Protein AF-A0A966VD18-F1 (afdb_monomer_lite)

Sequence (506 aa):
TAGEEGSEGSSSGFVCPITFDATRDVMLLVTAGEPVLGGGLDANVVNDILDCPLNLLRYPVVVDALVARLDHPLSLAAWHAAKEAGKGVPMERSPMTRRELLAGGGGICIGNTEAHCRATAWTLAQLTTGGKLVGNADLWLGMLWLLIRREPRLAWLRDVEGFMETLTEHCRWRLQDHTTFIGLTGAPEFPTTRVPVGVAIWYVFASALFTGSDPKRELIRTHMAHLDELGELLRELTGFALPAGIAEHVLRVRVLLSMLSAVKRDRWRLPELLRGLVQASVAGPRPELVGTAVREREHLPVLIPLDGPPTAAGRAAVLAALPAFYAGLSDLELVALGALVGPDKAAGDIPLPVGWRPGAVVGGCAAVGWGYGLGPLPKKLVRICPATCRPYYTLEDGRIWSAAAESVYGIPTGAMMSLDKRFGDFVCRYGAYPTREELLVFIYNRYVLCGGRRTLPAALEQLVSEVMEEFVEIVQRIPAAEFVARFTESCPIERRRAMEAGPTVL

pLDDT: mean 90.82, std 11.77, range [28.06, 98.56]

Structure (mmCIF, N/CA/C/O backbone):
data_AF-A0A966VD18-F1
#
_entry.id   AF-A0A966VD18-F1
#
loop_
_atom_site.group_PDB
_atom_site.id
_atom_site.type_symbol
_atom_site.label_atom_id
_atom_site.label_alt_id
_atom_site.label_comp_id
_atom_site.label_asym_id
_atom_site.label_entity_id
_atom_site.label_seq_id
_atom_site.pdbx_PDB_ins_code
_atom_site.Cartn_x
_atom_site.Cartn_y
_atom_site.Cartn_z
_atom_site.occupancy
_atom_site.B_iso_or_equiv
_atom_site.auth_seq_id
_atom_site.auth_comp_id
_atom_site.auth_asym_id
_atom_site.auth_atom_id
_atom_site.pdbx_PDB_model_num
ATOM 1 N N . THR A 1 1 ? -42.964 38.646 44.787 1.00 32.31 1 THR A N 1
ATOM 2 C CA . THR A 1 1 ? -41.964 38.979 43.753 1.00 32.31 1 THR A CA 1
ATOM 3 C C . THR A 1 1 ? -40.874 37.932 43.803 1.00 32.31 1 THR A C 1
ATOM 5 O O . THR A 1 1 ? -40.234 37.851 44.838 1.00 32.31 1 THR A O 1
ATOM 8 N N . ALA A 1 2 ? -40.746 37.159 42.712 1.00 30.00 2 ALA A N 1
ATOM 9 C CA . ALA A 1 2 ? -39.756 36.105 42.411 1.00 30.00 2 ALA A CA 1
ATOM 10 C C . ALA A 1 2 ? -39.707 34.906 43.397 1.00 30.00 2 ALA A C 1
ATOM 12 O O . ALA A 1 2 ? -39.466 35.097 44.576 1.00 30.00 2 ALA A O 1
ATOM 13 N N . GLY A 1 3 ? -39.965 33.647 43.030 1.00 29.22 3 GLY A N 1
ATOM 14 C CA . GLY A 1 3 ? -39.982 33.027 41.704 1.00 29.22 3 GLY A CA 1
ATOM 15 C C . GLY A 1 3 ? -38.578 32.608 41.272 1.00 29.22 3 GLY A C 1
ATOM 16 O O . GLY A 1 3 ? -38.039 33.211 40.355 1.00 29.22 3 GLY A O 1
ATOM 17 N N . GLU A 1 4 ? -37.996 31.612 41.943 1.00 28.06 4 GLU A N 1
ATOM 18 C CA . GLU A 1 4 ? -36.840 30.855 41.449 1.00 28.06 4 GLU A CA 1
ATOM 19 C C . GLU A 1 4 ? -37.318 29.436 41.129 1.00 28.06 4 GLU A C 1
ATOM 21 O O . GLU A 1 4 ? -37.245 28.514 41.940 1.00 28.06 4 GLU A O 1
ATOM 26 N N . GLU A 1 5 ? -37.882 29.289 39.931 1.00 31.84 5 GLU A N 1
ATOM 27 C CA . GLU A 1 5 ? -37.910 28.010 39.233 1.00 31.84 5 GLU A CA 1
ATOM 28 C C . GLU A 1 5 ? -36.463 27.693 38.845 1.00 31.84 5 GLU A C 1
ATOM 30 O O . GLU A 1 5 ? -35.901 28.273 37.915 1.00 31.84 5 GLU A O 1
ATOM 35 N N . GLY A 1 6 ? -35.833 26.804 39.611 1.00 29.42 6 GLY A N 1
ATOM 36 C CA . GLY A 1 6 ? -34.606 26.150 39.189 1.00 29.42 6 GLY A CA 1
ATOM 37 C C . GLY A 1 6 ? -34.920 25.317 37.955 1.00 29.42 6 GLY A C 1
ATOM 38 O O . GLY A 1 6 ? -35.531 24.258 38.061 1.00 29.42 6 GLY A O 1
ATOM 39 N N . SER A 1 7 ? -34.526 25.810 36.783 1.00 31.67 7 SER A N 1
ATOM 40 C CA . SER A 1 7 ? -34.517 25.021 35.561 1.00 31.67 7 SER A CA 1
ATOM 41 C C . SER A 1 7 ? -33.511 23.881 35.736 1.00 31.67 7 SER A C 1
ATOM 43 O O . SER A 1 7 ? -32.308 24.062 35.530 1.00 31.67 7 SER A O 1
ATOM 45 N N . GLU A 1 8 ? -33.995 22.712 36.147 1.00 33.66 8 GLU A N 1
ATOM 46 C CA . GLU A 1 8 ? -33.292 21.451 35.942 1.00 33.66 8 GLU A CA 1
ATOM 47 C C . GLU A 1 8 ? -33.030 21.324 34.439 1.00 33.66 8 GLU A C 1
ATOM 49 O O . GLU A 1 8 ? -33.943 21.135 33.635 1.00 33.66 8 GLU A O 1
ATOM 54 N N . GLY A 1 9 ? -31.773 21.510 34.036 1.00 30.70 9 GLY A N 1
ATOM 55 C CA . GLY A 1 9 ? -31.356 21.235 32.670 1.00 30.70 9 GLY A CA 1
ATOM 56 C C . GLY A 1 9 ? -31.644 19.769 32.373 1.00 30.70 9 GLY A C 1
ATOM 57 O O . GLY A 1 9 ? -31.031 18.890 32.979 1.00 30.70 9 GLY A O 1
ATOM 58 N N . SER A 1 10 ? -32.589 19.503 31.470 1.00 37.38 10 SER A N 1
ATOM 59 C CA . SER A 1 10 ? -32.928 18.151 31.040 1.00 37.38 10 SER A CA 1
ATOM 60 C C . SER A 1 10 ? -31.701 17.505 30.391 1.00 37.38 10 SER A C 1
ATOM 62 O O . SER A 1 10 ? -31.412 17.730 29.214 1.00 37.38 10 SER A O 1
ATOM 64 N N . SER A 1 11 ? -30.943 16.709 31.146 1.00 46.28 11 SER A N 1
ATOM 65 C CA . SER A 1 11 ? -29.975 15.798 30.543 1.00 46.28 11 SER A CA 1
ATOM 66 C C . SER A 1 11 ? -30.779 14.676 29.890 1.00 46.28 11 SER A C 1
ATOM 68 O O . SER A 1 11 ? -31.412 13.898 30.606 1.00 46.28 11 SER A O 1
ATOM 70 N N . SER A 1 12 ? -30.800 14.623 28.562 1.00 56.84 12 SER A N 1
ATOM 71 C CA . SER A 1 12 ? -31.460 13.577 27.775 1.00 56.84 12 SER A CA 1
ATOM 72 C C . SER A 1 12 ? -30.921 12.196 28.173 1.00 56.84 12 SER A C 1
ATOM 74 O O . SER A 1 12 ? -29.801 11.839 27.812 1.00 56.84 12 SER A O 1
ATOM 76 N N . GLY A 1 13 ? -31.673 11.452 28.987 1.00 79.81 13 GLY A N 1
ATOM 77 C CA . GLY A 1 13 ? -31.361 10.063 29.332 1.00 79.81 13 GLY A CA 1
ATOM 78 C C . GLY A 1 13 ? -31.795 9.102 28.226 1.00 79.81 13 GLY A C 1
ATOM 79 O O . GLY A 1 13 ? -32.571 9.473 27.349 1.00 79.81 13 GLY A O 1
ATOM 80 N N . PHE A 1 14 ? -31.325 7.857 28.280 1.00 90.62 14 PHE A N 1
ATOM 81 C CA . PHE A 1 14 ? -31.846 6.793 27.426 1.00 90.62 14 PHE A CA 1
ATOM 82 C C . PHE A 1 14 ? -33.321 6.541 27.730 1.00 90.62 14 PHE A C 1
ATOM 84 O O . PHE A 1 14 ? -33.680 6.333 28.890 1.00 90.62 14 PHE A O 1
ATOM 91 N N . VAL A 1 15 ? -34.164 6.502 26.699 1.00 90.69 15 VAL A N 1
ATOM 92 C CA . VAL A 1 15 ? -35.587 6.175 26.845 1.00 90.69 15 VAL A CA 1
ATOM 93 C C . VAL A 1 15 ? -35.794 4.700 26.528 1.00 90.69 15 VAL A C 1
ATOM 95 O O . VAL A 1 15 ? -35.570 4.245 25.407 1.00 90.69 15 VAL A O 1
ATOM 98 N N . CYS A 1 16 ? -36.232 3.928 27.525 1.00 89.44 16 CYS A N 1
ATOM 99 C CA . CYS A 1 16 ? -36.464 2.498 27.351 1.00 89.44 16 CYS A CA 1
ATOM 100 C C . CYS A 1 16 ? -37.580 2.241 26.321 1.00 89.44 16 CYS A C 1
ATOM 102 O O . CYS A 1 16 ? -38.709 2.663 26.566 1.00 89.44 16 CYS A O 1
ATOM 104 N N . PRO A 1 17 ? -37.352 1.462 25.244 1.00 86.81 17 PRO A N 1
ATOM 105 C CA . PRO A 1 17 ? -38.378 1.201 24.226 1.00 86.81 17 PRO A CA 1
ATOM 106 C C . PRO A 1 17 ? -39.628 0.467 24.733 1.00 86.81 17 PRO A C 1
ATOM 108 O O . PRO A 1 17 ? -40.626 0.390 24.023 1.00 86.81 17 PRO A O 1
ATOM 111 N N . ILE A 1 18 ? -39.559 -0.130 25.928 1.00 86.81 18 ILE A N 1
ATOM 112 C CA . ILE A 1 18 ? -40.643 -0.937 26.503 1.00 86.81 18 ILE A CA 1
ATOM 113 C C . ILE A 1 18 ? -41.375 -0.191 27.607 1.00 86.81 18 ILE A C 1
ATOM 115 O O . ILE A 1 18 ? -42.603 -0.202 27.636 1.00 86.81 18 ILE A O 1
ATOM 119 N N . THR A 1 19 ? -40.634 0.416 28.536 1.00 87.69 19 THR A N 1
ATOM 120 C CA . THR A 1 19 ? -41.249 1.114 29.672 1.00 87.69 19 THR A CA 1
ATOM 121 C C . THR A 1 19 ? -41.483 2.593 29.393 1.00 87.69 19 THR A C 1
ATOM 123 O O . THR A 1 19 ? -42.268 3.207 30.099 1.00 87.69 19 THR A O 1
ATOM 126 N N . PHE A 1 20 ? -40.849 3.150 28.352 1.00 86.06 20 PHE A N 1
ATOM 127 C CA . PHE A 1 20 ? -40.845 4.577 28.003 1.00 86.06 20 PHE A CA 1
ATOM 128 C C . PHE A 1 20 ? -40.294 5.496 29.103 1.00 86.06 20 PHE A C 1
ATOM 130 O O . PHE A 1 20 ? -40.401 6.716 29.007 1.00 86.06 20 PHE A O 1
ATOM 137 N N . ASP A 1 21 ? -39.647 4.918 30.117 1.00 87.44 21 ASP A N 1
ATOM 138 C CA . ASP A 1 21 ? -38.982 5.669 31.172 1.00 87.44 21 ASP A CA 1
ATOM 139 C C . ASP A 1 21 ? -37.580 6.083 30.729 1.00 87.44 21 ASP A C 1
ATOM 141 O O . ASP A 1 21 ? -36.824 5.281 30.161 1.00 87.44 21 ASP A O 1
ATOM 145 N N . ALA A 1 22 ? -37.215 7.319 31.061 1.00 86.69 22 ALA A N 1
ATOM 146 C CA . ALA A 1 22 ? -35.848 7.795 30.940 1.00 86.69 22 ALA A CA 1
ATOM 147 C C . ALA A 1 22 ? -34.973 7.184 32.049 1.00 86.69 22 ALA A C 1
ATOM 149 O O . ALA A 1 22 ? -35.300 7.251 33.234 1.00 86.69 22 ALA A O 1
ATOM 150 N N . THR A 1 23 ? -33.837 6.602 31.677 1.00 86.62 23 THR A N 1
ATOM 151 C CA . THR A 1 23 ? -32.841 6.050 32.602 1.00 86.62 23 THR A CA 1
ATOM 152 C C . THR A 1 23 ? -31.426 6.206 32.043 1.00 86.62 23 THR A C 1
ATOM 154 O O . THR A 1 23 ? -31.227 6.584 30.891 1.00 86.62 23 THR A O 1
ATOM 157 N N . ARG A 1 24 ? -30.420 5.921 32.870 1.00 83.62 24 ARG A N 1
ATOM 158 C CA . ARG A 1 24 ? -29.007 5.843 32.468 1.00 83.62 24 ARG A CA 1
ATOM 159 C C . ARG A 1 24 ? -28.444 4.423 32.520 1.00 83.62 24 ARG A C 1
ATOM 161 O O . ARG A 1 24 ? -27.374 4.182 31.973 1.00 83.62 24 ARG A O 1
ATOM 168 N N . ASP A 1 25 ? -29.164 3.486 33.138 1.00 88.50 25 ASP A N 1
ATOM 169 C CA . ASP A 1 25 ? -28.741 2.091 33.240 1.00 88.50 25 ASP A CA 1
ATOM 170 C C . ASP A 1 25 ? -29.339 1.290 32.087 1.00 88.50 25 ASP A C 1
ATOM 172 O O . ASP A 1 25 ? -30.513 0.896 32.106 1.00 88.50 25 ASP A O 1
ATOM 176 N N . VAL A 1 26 ? -28.517 1.068 31.066 1.00 93.25 26 VAL A N 1
ATOM 177 C CA . VAL A 1 26 ? -28.932 0.451 29.805 1.00 93.25 26 VAL A CA 1
ATOM 178 C C . VAL A 1 26 ? -28.294 -0.918 29.668 1.00 93.25 26 VAL A C 1
ATOM 180 O O . VAL A 1 26 ? -27.144 -1.136 30.037 1.00 93.25 26 VAL A O 1
ATOM 183 N N . MET A 1 27 ? -29.032 -1.857 29.097 1.00 93.50 27 MET A N 1
ATOM 184 C CA . MET A 1 27 ? -28.536 -3.176 28.764 1.00 93.50 27 MET A CA 1
ATOM 185 C C . MET A 1 27 ? -28.824 -3.469 27.295 1.00 93.50 27 MET A C 1
ATOM 187 O O . MET A 1 27 ? -29.980 -3.593 26.896 1.00 93.50 27 MET A O 1
ATOM 191 N N . LEU A 1 28 ? -27.774 -3.587 26.484 1.00 96.25 28 LEU A N 1
ATOM 192 C CA . LEU A 1 28 ? -27.891 -4.018 25.092 1.00 96.25 28 LEU A CA 1
ATOM 193 C C . LEU A 1 28 ? -28.041 -5.540 25.053 1.00 96.25 28 LEU A C 1
ATOM 195 O O . LEU A 1 28 ? -27.119 -6.257 25.447 1.00 96.25 28 LEU A O 1
ATOM 199 N N . LEU A 1 29 ? -29.194 -6.033 24.604 1.00 95.94 29 LEU A N 1
ATOM 200 C CA . LEU A 1 29 ? -29.469 -7.467 24.560 1.00 95.94 29 LEU A CA 1
ATOM 201 C C . LEU A 1 29 ? -28.615 -8.174 23.503 1.00 95.94 29 LEU A C 1
ATOM 203 O O . LEU A 1 29 ? -28.326 -7.631 22.435 1.00 95.94 29 LEU A O 1
ATOM 207 N N . VAL A 1 30 ? -28.235 -9.417 23.805 1.00 96.50 30 VAL A N 1
ATOM 208 C CA . VAL A 1 30 ? -27.439 -10.268 22.911 1.00 96.50 30 VAL A CA 1
ATOM 209 C C . VAL A 1 30 ? -28.108 -11.630 22.765 1.00 96.50 30 VAL A C 1
ATOM 211 O O . VAL A 1 30 ? -28.433 -12.290 23.756 1.00 96.50 30 VAL A O 1
ATOM 214 N N . THR A 1 31 ? -28.302 -12.079 21.526 1.00 95.44 31 THR A N 1
ATOM 215 C CA . THR A 1 31 ? -28.996 -13.343 21.243 1.00 95.44 31 THR A CA 1
ATOM 216 C C . THR A 1 31 ? -28.098 -14.564 21.465 1.00 95.44 31 THR A C 1
ATOM 218 O O . THR A 1 31 ? -26.871 -14.452 21.485 1.00 95.44 31 THR A O 1
ATOM 221 N N . ALA A 1 32 ? -28.691 -15.751 21.592 1.00 93.88 32 ALA A N 1
ATOM 222 C CA . ALA A 1 32 ? -28.014 -17.045 21.680 1.00 93.88 32 ALA A CA 1
ATOM 223 C C . ALA A 1 32 ? -27.420 -17.511 20.336 1.00 93.88 32 ALA A C 1
ATOM 225 O O . ALA A 1 32 ? -27.744 -16.969 19.275 1.00 93.88 32 ALA A O 1
ATOM 226 N N . GLY A 1 33 ? -26.539 -18.515 20.409 1.00 91.75 33 GLY A N 1
ATOM 227 C CA . GLY A 1 33 ? -25.837 -19.141 19.283 1.00 91.75 33 GLY A CA 1
ATOM 228 C C . GLY A 1 33 ? -24.337 -19.328 19.544 1.00 91.75 33 GLY A C 1
ATOM 229 O O . GLY A 1 33 ? -23.822 -18.866 20.567 1.00 91.75 33 GLY A O 1
ATOM 230 N N . GLU A 1 34 ? -23.639 -19.928 18.578 1.00 92.62 34 GLU A N 1
ATOM 231 C CA . GLU A 1 34 ? -22.192 -20.192 18.632 1.00 92.62 34 GLU A CA 1
ATOM 232 C C . GLU A 1 34 ? -21.351 -18.920 18.856 1.00 92.62 34 GLU A C 1
ATOM 234 O O . GLU A 1 34 ? -21.761 -17.838 18.418 1.00 92.62 34 GLU A O 1
ATOM 239 N N . PRO A 1 35 ? -20.182 -19.013 19.518 1.00 93.56 35 PRO A N 1
ATOM 240 C CA . PRO A 1 35 ? -19.273 -17.881 19.663 1.00 93.56 35 PRO A CA 1
ATOM 241 C C . PRO A 1 35 ? -18.876 -17.283 18.308 1.00 93.56 35 PRO A C 1
ATOM 243 O O . PRO A 1 35 ? -18.621 -18.013 17.352 1.00 93.56 35 PRO A O 1
ATOM 246 N N . VAL A 1 36 ? -18.767 -15.954 18.236 1.00 94.31 36 VAL A N 1
ATOM 247 C CA . VAL A 1 36 ? -18.410 -15.225 17.002 1.00 94.31 36 VAL A CA 1
ATOM 248 C C . VAL A 1 36 ? -17.037 -15.644 16.461 1.00 94.31 36 VAL A C 1
ATOM 250 O O . VAL A 1 36 ? -16.842 -15.682 15.250 1.00 94.31 36 VAL A O 1
ATOM 253 N N . LEU A 1 37 ? -16.101 -16.006 17.344 1.00 93.81 37 LEU A N 1
ATOM 254 C CA . LEU A 1 37 ? -14.784 -16.550 16.991 1.00 93.81 37 LEU A CA 1
ATOM 255 C C . LEU A 1 37 ? -14.737 -18.091 17.070 1.00 93.81 37 LEU A C 1
ATOM 257 O O . LEU A 1 37 ? -13.673 -18.674 17.277 1.00 93.81 37 LEU A O 1
ATOM 261 N N . GLY A 1 38 ? -15.897 -18.749 16.968 1.00 84.38 38 GLY A N 1
ATOM 262 C CA . GLY A 1 38 ? -16.070 -20.200 17.041 1.00 84.38 38 GLY A CA 1
ATOM 263 C C . GLY A 1 38 ? -15.630 -20.966 15.784 1.00 84.38 38 GLY A C 1
ATOM 264 O O . GLY A 1 38 ? -15.095 -20.405 14.828 1.00 84.38 38 GLY A O 1
ATOM 265 N N . GLY A 1 39 ? -15.825 -22.291 15.806 1.00 68.94 39 GLY A N 1
ATOM 266 C CA . GLY A 1 39 ? -15.246 -23.237 14.844 1.00 68.94 39 GLY A CA 1
ATOM 267 C C . GLY A 1 39 ? -15.596 -22.943 13.381 1.00 68.94 39 GLY A C 1
ATOM 268 O O . GLY A 1 39 ? -16.761 -22.978 12.999 1.00 68.94 39 GLY A O 1
ATOM 269 N N . GLY A 1 40 ? -14.572 -22.690 12.559 1.00 83.19 40 GLY A N 1
ATOM 270 C CA . GLY A 1 40 ? -14.701 -22.442 11.115 1.00 83.19 40 GLY A CA 1
ATOM 271 C C . GLY A 1 40 ? -13.835 -21.291 10.594 1.00 83.19 40 GLY A C 1
ATOM 272 O O . GLY A 1 40 ? -13.590 -21.215 9.392 1.00 83.19 40 GLY A O 1
ATOM 273 N N . LEU A 1 41 ? -13.341 -20.421 11.481 1.00 92.50 41 LEU A N 1
ATOM 274 C CA . LEU A 1 41 ? -12.408 -19.350 11.124 1.00 92.50 41 LEU A CA 1
ATOM 275 C C . LEU A 1 41 ? -10.958 -19.846 11.055 1.00 92.50 41 LEU A C 1
ATOM 277 O O . LEU A 1 41 ? -10.552 -20.741 11.799 1.00 92.50 41 LEU A O 1
ATOM 281 N N . ASP A 1 42 ? -10.169 -19.224 10.178 1.00 93.75 42 ASP A N 1
ATOM 282 C CA . ASP A 1 42 ? -8.725 -19.448 10.105 1.00 93.75 42 ASP A CA 1
ATOM 283 C C . ASP A 1 42 ? -8.045 -19.043 11.423 1.00 93.75 42 ASP A C 1
ATOM 285 O O . ASP A 1 42 ? -8.348 -17.997 12.003 1.00 93.75 42 ASP A O 1
ATOM 289 N N . ALA A 1 43 ? -7.099 -19.861 11.890 1.00 93.62 43 ALA A N 1
ATOM 290 C CA . ALA A 1 43 ? -6.431 -19.641 13.170 1.00 93.62 43 ALA A CA 1
ATOM 291 C C . ALA A 1 43 ? -5.677 -18.302 13.230 1.00 93.62 43 ALA A C 1
ATOM 293 O O . ALA A 1 43 ? -5.608 -17.691 14.295 1.00 93.62 43 ALA A O 1
ATOM 294 N N . ASN A 1 44 ? -5.147 -17.811 12.103 1.00 94.25 44 ASN A N 1
ATOM 295 C CA . ASN A 1 44 ? -4.460 -16.522 12.064 1.00 94.25 44 ASN A CA 1
ATOM 296 C C . ASN A 1 44 ? -5.442 -15.360 12.210 1.00 94.25 44 ASN A C 1
ATOM 298 O O . ASN A 1 44 ? -5.106 -14.375 12.857 1.00 94.25 44 ASN A O 1
ATOM 302 N N . VAL A 1 45 ? -6.657 -15.483 11.664 1.00 95.00 45 VAL A N 1
ATOM 303 C CA . VAL A 1 45 ? -7.722 -14.482 11.850 1.00 95.00 45 VAL A CA 1
ATOM 304 C C . VAL A 1 45 ? -8.128 -14.415 13.316 1.00 95.00 45 VAL A C 1
ATOM 306 O O . VAL A 1 45 ? -8.225 -13.327 13.877 1.00 95.00 45 VAL A O 1
ATOM 309 N N . VAL A 1 46 ? -8.325 -15.573 13.956 1.00 94.56 46 VAL A N 1
ATOM 310 C CA . VAL A 1 46 ? -8.654 -15.626 15.386 1.00 94.56 46 VAL A CA 1
ATOM 311 C C . VAL A 1 46 ? -7.539 -14.977 16.205 1.00 94.56 46 VAL A C 1
ATOM 313 O O . VAL A 1 46 ? -7.823 -14.069 16.979 1.00 94.56 46 VAL A O 1
ATOM 316 N N . ASN A 1 47 ? -6.279 -15.374 16.002 1.00 92.94 47 ASN A N 1
ATOM 317 C CA . ASN A 1 47 ? -5.147 -14.813 16.743 1.00 92.94 47 ASN A CA 1
ATOM 318 C C . ASN A 1 47 ? -4.993 -13.296 16.529 1.00 92.94 47 ASN A C 1
ATOM 320 O O . ASN A 1 47 ? -4.848 -12.577 17.509 1.00 92.94 47 ASN A O 1
ATOM 324 N N . ASP A 1 48 ? -5.132 -12.794 15.296 1.00 93.69 48 ASP A N 1
ATOM 325 C CA . ASP A 1 48 ? -5.072 -11.352 14.991 1.00 93.69 48 ASP A CA 1
ATOM 326 C C . ASP A 1 48 ? -6.132 -10.545 15.768 1.00 93.69 48 ASP A C 1
ATOM 328 O O . ASP A 1 48 ? -5.862 -9.443 16.249 1.00 93.69 48 ASP A O 1
ATOM 332 N N . ILE A 1 49 ? -7.337 -11.102 15.938 1.00 95.44 49 ILE A N 1
ATOM 333 C CA . ILE A 1 49 ? -8.417 -10.484 16.724 1.00 95.44 49 ILE A CA 1
ATOM 334 C C . ILE A 1 49 ? -8.153 -10.592 18.231 1.00 95.44 49 ILE A C 1
ATOM 336 O O . ILE A 1 49 ? -8.458 -9.662 18.979 1.00 95.44 49 ILE A O 1
ATOM 340 N N . LEU A 1 50 ? -7.604 -11.714 18.703 1.00 92.31 50 LEU A N 1
ATOM 341 C CA . LEU A 1 50 ? -7.286 -11.888 20.122 1.00 92.31 50 LEU A CA 1
ATOM 342 C C . LEU A 1 50 ? -6.134 -10.983 20.573 1.00 92.31 50 LEU A C 1
ATOM 344 O O . LEU A 1 50 ? -6.177 -10.468 21.693 1.00 92.31 50 LEU A O 1
ATOM 348 N N . ASP A 1 51 ? -5.156 -10.750 19.695 1.00 90.19 51 ASP A N 1
ATOM 349 C CA . ASP A 1 51 ? -4.043 -9.829 19.925 1.00 90.19 51 ASP A CA 1
ATOM 350 C C . ASP A 1 51 ? -4.536 -8.379 20.040 1.00 90.19 51 ASP A C 1
ATOM 352 O O . ASP A 1 51 ? -4.092 -7.630 20.916 1.00 90.19 51 ASP A O 1
ATOM 356 N N . CYS A 1 52 ? -5.504 -7.975 19.20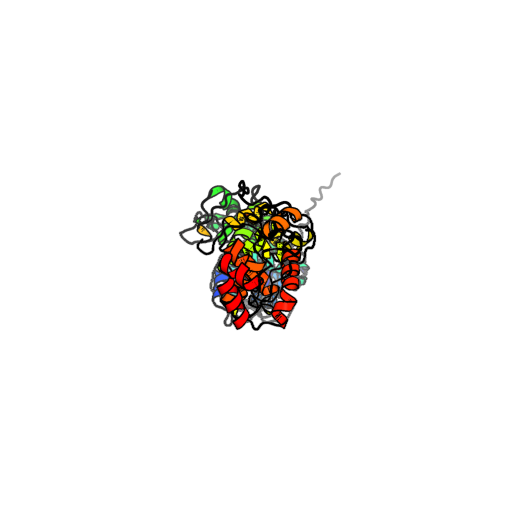7 1.00 93.81 52 CYS A N 1
ATOM 357 C CA . CYS A 1 52 ? -6.209 -6.708 19.371 1.00 93.81 52 CYS A CA 1
ATOM 358 C C . CYS A 1 52 ? -7.683 -6.798 18.934 1.00 93.81 52 CYS A C 1
ATOM 360 O O . CYS A 1 52 ? -7.952 -6.924 17.738 1.00 93.81 52 CYS A O 1
ATOM 362 N N . PRO A 1 53 ? -8.655 -6.603 19.851 1.00 95.81 53 PRO A N 1
ATOM 363 C CA . PRO A 1 53 ? -10.083 -6.702 19.532 1.00 95.81 53 PRO A CA 1
ATOM 364 C C . PRO A 1 53 ? -10.562 -5.818 18.375 1.00 95.81 53 PRO A C 1
ATOM 366 O O . PRO A 1 53 ? -11.506 -6.170 17.672 1.00 95.81 53 PRO A O 1
ATOM 369 N N . LEU A 1 54 ? -9.906 -4.674 18.153 1.00 97.31 54 LEU A N 1
ATOM 370 C CA . LEU A 1 54 ? -10.237 -3.741 17.071 1.00 97.31 54 LEU A CA 1
ATOM 371 C C . LEU A 1 54 ? -10.043 -4.364 15.679 1.00 97.31 54 LEU A C 1
ATOM 373 O O . LEU A 1 54 ? -10.755 -3.994 14.746 1.00 97.31 54 LEU A O 1
ATOM 377 N N . ASN A 1 55 ? -9.150 -5.354 15.544 1.00 96.25 55 ASN A N 1
ATOM 378 C CA . ASN A 1 55 ? -8.924 -6.064 14.285 1.00 96.25 55 ASN A CA 1
ATOM 379 C C . ASN A 1 55 ? -10.164 -6.821 13.793 1.00 96.25 55 ASN A C 1
ATOM 381 O O . ASN A 1 55 ? -10.260 -7.081 12.595 1.00 96.25 55 ASN A O 1
ATOM 385 N N . LEU A 1 56 ? -11.143 -7.117 14.662 1.00 96.38 56 LEU A N 1
ATOM 386 C CA . LEU A 1 56 ? -12.403 -7.761 14.271 1.00 96.38 56 LEU A CA 1
ATOM 387 C C . LEU A 1 56 ? -13.084 -7.024 13.110 1.00 96.38 56 LEU A C 1
ATOM 389 O O . LEU A 1 56 ? -13.586 -7.661 12.185 1.00 96.38 56 LEU A O 1
ATOM 393 N N . LEU A 1 57 ? -13.033 -5.688 13.116 1.00 96.94 57 LEU A N 1
ATOM 394 C CA . LEU A 1 57 ? -13.683 -4.826 12.123 1.00 96.94 57 LEU A CA 1
ATOM 395 C C . LEU A 1 57 ? -13.132 -5.004 10.697 1.00 96.94 57 LEU A C 1
ATOM 397 O O . LEU A 1 57 ? -13.767 -4.576 9.736 1.00 96.94 57 LEU A O 1
ATOM 401 N N . ARG A 1 58 ? -11.968 -5.649 10.541 1.00 95.50 58 ARG A N 1
ATOM 402 C CA . ARG A 1 58 ? -11.321 -5.915 9.246 1.00 95.50 58 ARG A CA 1
ATOM 403 C C . ARG A 1 58 ? -11.838 -7.183 8.565 1.00 95.50 58 ARG A C 1
ATOM 405 O O . ARG A 1 58 ? -11.513 -7.408 7.400 1.00 95.50 58 ARG A O 1
ATOM 412 N N . TYR A 1 59 ? -12.620 -8.006 9.266 1.00 96.38 59 TYR A N 1
ATOM 413 C CA . TYR A 1 59 ? -13.080 -9.308 8.787 1.00 96.38 59 TYR A CA 1
ATOM 414 C C . TYR A 1 59 ? -14.605 -9.311 8.602 1.00 96.38 59 TYR A C 1
ATOM 416 O O . TYR A 1 59 ? -15.327 -9.564 9.569 1.00 96.38 59 TYR A O 1
ATOM 424 N N . PRO A 1 60 ? -15.120 -9.091 7.372 1.00 95.75 60 PRO A N 1
ATOM 425 C CA . PRO A 1 60 ? -16.559 -8.966 7.119 1.00 95.75 60 PRO A CA 1
ATOM 426 C C . PRO A 1 60 ? -17.388 -10.135 7.655 1.00 95.75 60 PRO A C 1
ATOM 428 O O . PRO A 1 60 ? -18.415 -9.915 8.279 1.00 95.75 60 PRO A O 1
ATOM 431 N N . VAL A 1 61 ? -16.898 -11.371 7.515 1.00 94.94 61 VAL A N 1
ATOM 432 C CA . VAL A 1 61 ? -17.584 -12.570 8.030 1.00 94.94 61 VAL A CA 1
ATOM 433 C C . VAL A 1 61 ? -17.774 -12.541 9.552 1.00 94.94 61 VAL A C 1
ATOM 435 O O . VAL A 1 61 ? -18.801 -12.984 10.061 1.00 94.94 61 VAL A O 1
ATOM 438 N N . VAL A 1 62 ? -16.806 -11.988 10.286 1.00 96.25 62 VAL A N 1
ATOM 439 C CA . VAL A 1 62 ? -16.857 -11.885 11.749 1.00 96.25 62 VAL A CA 1
ATOM 440 C C . VAL A 1 62 ? -17.748 -10.715 12.165 1.00 96.25 62 VAL A C 1
ATOM 442 O O . VAL A 1 62 ? -18.534 -10.843 13.102 1.00 96.25 62 VAL A O 1
ATOM 445 N N . VAL A 1 63 ? -17.681 -9.599 11.431 1.00 97.25 63 VAL A N 1
ATOM 446 C CA . VAL A 1 63 ? -18.604 -8.465 11.585 1.00 97.25 63 VAL A CA 1
ATOM 447 C C . VAL A 1 63 ? -20.050 -8.920 11.385 1.00 97.25 63 VAL A C 1
ATOM 449 O O . VAL A 1 63 ? -20.893 -8.635 12.229 1.00 97.25 63 VAL A O 1
ATOM 452 N N . ASP A 1 64 ? -20.334 -9.681 10.330 1.00 96.00 64 ASP A N 1
ATOM 453 C CA . ASP A 1 64 ? -21.667 -10.213 10.034 1.00 96.00 64 ASP A CA 1
ATOM 454 C C . ASP A 1 64 ? -22.180 -11.117 11.157 1.00 96.00 64 ASP A C 1
ATOM 456 O O . ASP A 1 64 ? -23.315 -10.961 11.615 1.00 96.00 64 ASP A O 1
ATOM 460 N N . ALA A 1 65 ? -21.324 -12.022 11.641 1.00 95.62 65 ALA A N 1
ATOM 461 C CA . ALA A 1 65 ? -21.645 -12.892 12.763 1.00 95.62 65 ALA A CA 1
ATOM 462 C C . ALA A 1 65 ? -21.947 -12.091 14.039 1.00 95.62 65 ALA A C 1
ATOM 464 O O . ALA A 1 65 ? -22.896 -12.417 14.747 1.00 95.62 65 ALA A O 1
ATOM 465 N N . LEU A 1 66 ? -21.192 -11.026 14.322 1.00 96.44 66 LEU A N 1
ATOM 466 C CA . LEU A 1 66 ? -21.417 -10.173 15.489 1.00 96.44 66 LEU A CA 1
ATOM 467 C C . LEU A 1 66 ? -22.700 -9.336 15.359 1.00 96.44 66 LEU A C 1
ATOM 469 O O . LEU A 1 66 ? -23.515 -9.321 16.279 1.00 96.44 66 LEU A O 1
ATOM 473 N N . VAL A 1 67 ? -22.921 -8.695 14.208 1.00 97.25 67 VAL A N 1
ATOM 474 C CA . VAL A 1 67 ? -24.126 -7.899 13.907 1.00 97.25 67 VAL A CA 1
ATOM 475 C C . VAL A 1 67 ? -25.388 -8.744 14.056 1.00 97.25 67 VAL A C 1
ATOM 477 O O . VAL A 1 67 ? -26.360 -8.295 14.657 1.00 97.25 67 VAL A O 1
ATOM 480 N N . ALA A 1 68 ? -25.363 -9.993 13.586 1.00 95.56 68 ALA A N 1
ATOM 481 C CA . ALA A 1 68 ? -26.494 -10.911 13.696 1.00 95.56 68 ALA A CA 1
ATOM 482 C C . ALA A 1 68 ? -26.871 -11.266 15.148 1.00 95.56 68 ALA A C 1
ATOM 484 O O . ALA A 1 68 ? -27.943 -11.838 15.375 1.00 95.56 68 ALA A O 1
ATOM 485 N N . ARG A 1 69 ? -26.006 -10.963 16.123 1.00 95.38 69 ARG A N 1
ATOM 486 C CA . ARG A 1 69 ? -26.172 -11.311 17.541 1.00 95.38 69 ARG A CA 1
ATOM 487 C C . ARG A 1 69 ? -26.571 -10.143 18.428 1.00 95.38 69 ARG A C 1
ATOM 489 O O . ARG A 1 69 ? -26.978 -10.390 19.562 1.00 95.38 69 ARG A O 1
ATOM 496 N N . LEU A 1 70 ? -26.479 -8.912 17.934 1.00 96.75 70 LEU A N 1
ATOM 497 C CA . LEU A 1 70 ? -26.956 -7.735 18.655 1.00 96.75 70 LEU A CA 1
ATOM 498 C C . LEU A 1 70 ? -28.482 -7.631 18.541 1.00 96.75 70 LEU A C 1
ATOM 500 O O . LEU A 1 70 ? -29.059 -7.886 17.483 1.00 96.75 70 LEU A O 1
ATOM 504 N N . ASP A 1 71 ? -29.130 -7.264 19.641 1.00 95.38 71 ASP A N 1
ATOM 505 C CA . ASP A 1 71 ? -30.572 -7.033 19.729 1.00 95.38 71 ASP A CA 1
ATOM 506 C C . ASP A 1 71 ? -30.839 -5.699 20.454 1.00 95.38 71 ASP A C 1
ATOM 508 O O . ASP A 1 71 ? -29.919 -4.929 20.715 1.00 95.38 71 ASP A O 1
ATOM 512 N N . HIS A 1 72 ? -32.099 -5.372 20.715 1.00 94.25 72 HIS A N 1
ATOM 513 C CA . HIS A 1 72 ? -32.522 -4.066 21.196 1.00 94.25 72 HIS A CA 1
ATOM 514 C C . HIS A 1 72 ? -32.031 -3.773 22.616 1.00 94.25 72 HIS A C 1
ATOM 516 O O . HIS A 1 72 ? -31.975 -4.676 23.457 1.00 94.25 72 HIS A O 1
ATOM 522 N N . PRO A 1 73 ? -31.701 -2.505 22.913 1.00 95.25 73 PRO A N 1
ATOM 523 C CA . PRO A 1 73 ? -31.402 -2.089 24.266 1.00 95.25 73 PRO A CA 1
ATOM 524 C C . PRO A 1 73 ? -32.671 -2.061 25.121 1.00 95.25 73 PRO A C 1
ATOM 526 O O . PRO A 1 73 ? -33.775 -1.791 24.647 1.00 95.25 73 PRO A O 1
ATOM 529 N N . LEU A 1 74 ? -32.489 -2.315 26.409 1.00 93.25 74 LEU A N 1
ATOM 530 C CA . LEU A 1 74 ? -33.525 -2.300 27.431 1.00 93.25 74 LEU A CA 1
ATOM 531 C C . LEU A 1 74 ? -32.995 -1.563 28.667 1.00 93.25 74 LEU A C 1
ATOM 533 O O . LEU A 1 74 ? -31.799 -1.620 28.948 1.00 93.25 74 LEU A O 1
ATOM 537 N N . SER A 1 75 ? -33.864 -0.917 29.446 1.00 92.50 75 SER A N 1
ATOM 538 C CA . SER A 1 75 ? -33.466 -0.451 30.776 1.00 92.50 75 SER A CA 1
ATOM 539 C C . SER A 1 75 ? -33.160 -1.628 31.702 1.00 92.50 75 SER A C 1
ATOM 541 O O . SER A 1 75 ? -33.855 -2.650 31.703 1.00 92.50 75 SER A O 1
ATOM 543 N N . LEU A 1 76 ? -32.148 -1.468 32.554 1.00 89.44 76 LEU A N 1
ATOM 544 C CA . LEU A 1 76 ? -31.814 -2.471 33.563 1.00 89.44 76 LEU A CA 1
ATOM 545 C C . LEU A 1 76 ? -32.984 -2.687 34.543 1.00 89.44 76 LEU A C 1
ATOM 547 O O . LEU A 1 76 ? -33.239 -3.811 34.968 1.00 89.44 76 LEU A O 1
ATOM 551 N N . ALA A 1 77 ? -33.758 -1.634 34.831 1.00 89.12 77 ALA A N 1
ATOM 552 C CA . ALA A 1 77 ? -34.979 -1.711 35.635 1.00 89.12 77 ALA A CA 1
ATOM 553 C C . ALA A 1 77 ? -36.036 -2.642 35.015 1.00 89.12 77 ALA A C 1
ATOM 555 O O . ALA A 1 77 ? -36.593 -3.488 35.714 1.00 89.12 77 ALA A O 1
ATOM 556 N N . ALA A 1 78 ? -36.273 -2.547 33.701 1.00 89.25 78 ALA A N 1
ATOM 557 C CA . ALA A 1 78 ? -37.192 -3.444 33.007 1.00 89.25 78 ALA A CA 1
ATOM 558 C C . ALA A 1 78 ? -36.685 -4.893 33.015 1.00 89.25 78 ALA A C 1
ATOM 560 O O . ALA A 1 78 ? -37.473 -5.823 33.186 1.00 89.25 78 ALA A O 1
ATOM 561 N N . TRP A 1 79 ? -35.368 -5.095 32.892 1.00 88.62 79 TRP A N 1
ATOM 562 C CA . TRP A 1 79 ? -34.772 -6.427 33.000 1.00 88.62 79 TRP A CA 1
ATOM 563 C C . TRP A 1 79 ? -34.967 -7.028 34.395 1.00 88.62 79 TRP A C 1
ATOM 565 O O . TRP A 1 79 ? -35.376 -8.183 34.525 1.00 88.62 79 TRP A O 1
ATOM 575 N N . HIS A 1 80 ? -34.730 -6.235 35.444 1.00 87.25 80 HIS A N 1
ATOM 576 C CA . HIS A 1 80 ? -34.965 -6.646 36.825 1.00 87.25 80 HIS A CA 1
ATOM 577 C C . HIS A 1 80 ? -36.437 -6.967 37.078 1.00 87.25 80 HIS A C 1
ATOM 579 O O . HIS A 1 80 ? -36.734 -8.027 37.621 1.00 87.25 80 HIS A O 1
ATOM 585 N N . ALA A 1 81 ? -37.361 -6.113 36.632 1.00 87.44 81 ALA A N 1
ATOM 586 C CA . ALA A 1 81 ? -38.794 -6.359 36.767 1.00 87.44 81 ALA A CA 1
ATOM 587 C C . ALA A 1 81 ? -39.221 -7.665 36.074 1.00 87.44 81 ALA A C 1
ATOM 589 O O . ALA A 1 81 ? -39.981 -8.447 36.645 1.00 87.44 81 ALA A O 1
ATOM 590 N N . ALA A 1 82 ? -38.687 -7.946 34.879 1.00 85.94 82 ALA A N 1
ATOM 591 C CA . ALA A 1 82 ? -38.935 -9.200 34.172 1.00 85.94 82 ALA A CA 1
ATOM 592 C C . ALA A 1 82 ? -38.396 -10.417 34.942 1.00 85.94 82 ALA A C 1
ATOM 594 O O . ALA A 1 82 ? -39.084 -11.433 35.049 1.00 85.94 82 ALA A O 1
ATOM 595 N N . LYS A 1 83 ? -37.196 -10.306 35.522 1.00 86.12 83 LYS A N 1
ATOM 596 C CA . LYS A 1 83 ? -36.595 -11.359 36.351 1.00 86.12 83 LYS A CA 1
ATOM 597 C C . LYS A 1 83 ? -37.415 -11.634 37.616 1.00 86.12 83 LYS A C 1
ATOM 599 O O . LYS A 1 83 ? -37.650 -12.795 37.945 1.00 86.12 83 LYS A O 1
ATOM 604 N N . GLU A 1 84 ? -37.872 -10.594 38.310 1.00 87.00 84 GLU A N 1
ATOM 605 C CA . GLU A 1 84 ? -38.721 -10.728 39.503 1.00 87.00 84 GLU A CA 1
ATOM 606 C C . GLU A 1 84 ? -40.071 -11.372 39.159 1.00 87.00 84 GLU A C 1
ATOM 608 O O . GLU A 1 84 ? -40.492 -12.331 39.810 1.00 87.00 84 GLU A O 1
ATOM 613 N N . ALA A 1 85 ? -40.711 -10.933 38.068 1.00 84.44 85 ALA A N 1
ATOM 614 C CA . ALA A 1 85 ? -41.937 -11.552 37.562 1.00 84.44 85 ALA A CA 1
ATOM 615 C C . ALA A 1 85 ? -41.730 -13.035 37.187 1.00 84.44 85 ALA A C 1
ATOM 617 O O . ALA A 1 85 ? -42.614 -13.866 37.400 1.00 84.44 85 ALA A O 1
ATOM 618 N N . GLY A 1 86 ? -40.541 -13.380 36.687 1.00 80.94 86 GLY A N 1
ATOM 619 C CA . GLY A 1 86 ? -40.095 -14.741 36.388 1.00 80.94 86 GLY A CA 1
ATOM 620 C C . GLY A 1 86 ? -39.629 -15.556 37.601 1.00 80.94 86 GLY A C 1
ATOM 621 O O . GLY A 1 86 ? -38.989 -16.589 37.413 1.00 80.94 86 GLY A O 1
ATOM 622 N N . LYS A 1 87 ? -39.908 -15.121 38.840 1.00 76.31 87 LYS A N 1
ATOM 623 C CA . LYS A 1 87 ?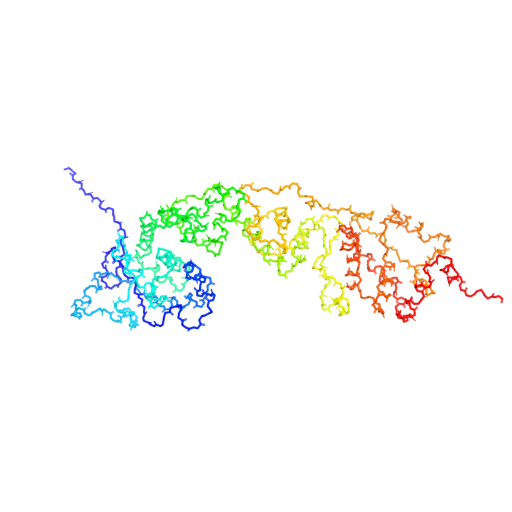 -39.463 -15.781 40.087 1.00 76.31 87 LYS A CA 1
ATOM 624 C C . LYS A 1 87 ? -37.942 -15.974 40.158 1.00 76.31 87 LYS A C 1
ATOM 626 O O . LYS A 1 87 ? -37.453 -17.011 40.603 1.00 76.31 87 LYS A O 1
ATOM 631 N N . GLY A 1 88 ? -37.190 -14.978 39.700 1.00 72.75 88 GLY A N 1
ATOM 632 C CA . GLY A 1 88 ? -35.729 -14.973 39.728 1.00 72.75 88 GLY A CA 1
ATOM 633 C C . GLY A 1 88 ? -35.064 -15.571 38.487 1.00 72.75 88 GLY A C 1
ATOM 634 O O . GLY A 1 88 ? -33.837 -15.489 38.382 1.00 72.75 88 GLY A O 1
ATOM 635 N N . VAL A 1 89 ? -35.831 -16.125 37.540 1.00 71.88 89 VAL A N 1
ATOM 636 C CA . VAL A 1 89 ? -35.302 -16.625 36.263 1.00 71.88 89 VAL A CA 1
ATOM 637 C C . VAL A 1 89 ? -35.035 -15.440 35.326 1.00 71.88 89 VAL A C 1
ATOM 639 O O . VAL A 1 89 ? -35.949 -14.650 35.076 1.00 71.88 89 VAL A O 1
ATOM 642 N N . PRO A 1 90 ? -33.797 -15.268 34.818 1.00 77.69 90 PRO A N 1
ATOM 643 C CA . PRO A 1 90 ? -33.492 -14.230 33.841 1.00 77.69 90 PRO A CA 1
ATOM 644 C C . PRO A 1 90 ? -34.329 -14.373 32.569 1.00 77.69 90 PRO A C 1
ATOM 646 O O . PRO A 1 90 ? -34.744 -15.465 32.194 1.00 77.69 90 PRO A O 1
ATOM 649 N N . MET A 1 91 ? -34.520 -13.264 31.861 1.00 85.31 91 MET A N 1
ATOM 650 C CA . MET A 1 91 ? -35.196 -13.272 30.569 1.00 85.31 91 MET A CA 1
ATOM 651 C C . MET A 1 91 ? -34.431 -14.145 29.557 1.00 85.31 91 MET A C 1
ATOM 653 O O . MET A 1 91 ? -33.273 -13.872 29.250 1.00 85.31 91 MET A O 1
ATOM 657 N N . GLU A 1 92 ? -35.086 -15.184 29.032 1.00 88.69 92 GLU A N 1
ATOM 658 C CA . GLU A 1 92 ? -34.496 -16.125 28.061 1.00 88.69 92 GLU A CA 1
ATOM 659 C C . GLU A 1 92 ? -34.747 -15.724 26.603 1.00 88.69 92 GLU A C 1
ATOM 661 O O . GLU A 1 92 ? -34.094 -16.230 25.693 1.00 88.69 92 GLU A O 1
ATOM 666 N N . ARG A 1 93 ? -35.706 -14.825 26.353 1.00 91.06 93 ARG A N 1
ATOM 667 C CA . ARG A 1 93 ? -36.079 -14.375 25.007 1.00 91.06 93 ARG A CA 1
ATOM 668 C C . ARG A 1 93 ? -36.208 -12.867 24.951 1.00 91.06 93 ARG A C 1
ATOM 670 O O . ARG A 1 93 ? -36.792 -12.264 25.846 1.00 91.06 93 ARG A O 1
ATOM 677 N N . SER A 1 94 ? -35.723 -12.279 23.865 1.00 91.44 94 SER A N 1
ATOM 678 C CA . SER A 1 94 ? -35.871 -10.855 23.595 1.00 91.44 94 SER A CA 1
ATOM 679 C C . SER A 1 94 ? -37.355 -10.476 23.576 1.00 91.44 94 SER A C 1
ATOM 681 O O . SER A 1 94 ? -38.148 -11.115 22.875 1.00 91.44 94 SER A O 1
ATOM 683 N N . PRO A 1 95 ? -37.769 -9.439 24.312 1.00 89.88 95 PRO A N 1
ATOM 684 C CA . PRO A 1 95 ? -39.155 -8.990 24.321 1.00 89.88 95 PRO A CA 1
ATOM 685 C C . PRO A 1 95 ? -39.544 -8.328 22.990 1.00 89.88 95 PRO A C 1
ATOM 687 O O . PRO A 1 95 ? -40.716 -8.357 22.622 1.00 89.88 95 PRO A O 1
ATOM 690 N N . MET A 1 96 ? -38.556 -7.803 22.254 1.00 90.31 96 MET A N 1
ATOM 691 C CA . MET A 1 96 ? -38.732 -7.099 20.982 1.00 90.31 96 MET A CA 1
ATOM 692 C C . MET A 1 96 ? -38.765 -8.066 19.794 1.00 90.31 96 MET A C 1
ATOM 694 O O . MET A 1 96 ? -39.648 -7.983 18.947 1.00 90.31 96 MET A O 1
ATOM 698 N N . THR A 1 97 ? -37.828 -9.017 19.738 1.00 92.44 97 THR A N 1
ATOM 699 C CA . THR A 1 97 ? -37.643 -9.888 18.558 1.00 92.44 97 THR A CA 1
ATOM 700 C C . THR A 1 97 ? -38.050 -11.339 18.795 1.00 92.44 97 THR A C 1
ATOM 702 O O . THR A 1 97 ? -38.094 -12.127 17.853 1.00 92.44 97 THR A O 1
ATOM 705 N N . ARG A 1 98 ? -38.322 -11.721 20.052 1.00 92.38 98 ARG A N 1
ATOM 706 C CA . ARG A 1 98 ? -38.587 -13.103 20.499 1.00 92.38 98 ARG A CA 1
ATOM 707 C C . ARG A 1 98 ? -37.440 -14.089 20.272 1.00 92.38 98 ARG A C 1
ATOM 709 O O . ARG A 1 98 ? -37.614 -15.276 20.550 1.00 92.38 98 ARG A O 1
ATOM 716 N N . ARG A 1 99 ? -36.272 -13.618 19.825 1.00 93.88 99 ARG A N 1
ATOM 717 C CA . ARG A 1 99 ? -35.064 -14.436 19.678 1.00 93.88 99 ARG A CA 1
ATOM 718 C C . ARG A 1 99 ? -34.564 -14.884 21.045 1.00 93.88 99 ARG A C 1
ATOM 720 O O . ARG A 1 99 ? -34.667 -14.141 22.019 1.00 93.88 99 ARG A O 1
ATOM 727 N N . GLU A 1 100 ? -34.025 -16.094 21.109 1.00 94.69 100 GLU A N 1
ATOM 728 C CA . GLU A 1 100 ? -33.401 -16.607 22.329 1.00 94.69 100 GLU A CA 1
ATOM 729 C C . GLU A 1 100 ? -32.180 -15.763 22.685 1.00 94.69 100 GLU A C 1
ATOM 731 O O . GLU A 1 100 ? -31.417 -15.360 21.805 1.00 94.69 100 GLU A O 1
ATOM 736 N N . LEU A 1 101 ? -32.029 -15.457 23.970 1.00 94.06 101 LEU A N 1
ATOM 737 C CA . LEU A 1 101 ? -30.938 -14.664 24.518 1.00 94.06 101 LEU A CA 1
ATOM 738 C C . LEU A 1 101 ? -29.795 -15.565 24.960 1.00 94.06 101 LEU A C 1
ATOM 740 O O . LEU A 1 101 ? -29.989 -16.729 25.310 1.00 94.06 101 LEU A O 1
ATOM 744 N N . LEU A 1 102 ? -28.587 -15.009 24.949 1.00 92.06 102 LEU A N 1
ATOM 745 C CA . LEU A 1 102 ? -27.407 -15.695 25.457 1.00 92.06 102 LEU A CA 1
ATOM 746 C C . LEU A 1 102 ? -27.644 -16.168 26.906 1.00 92.06 102 LEU A C 1
ATOM 748 O O . LEU A 1 102 ? -28.249 -15.460 27.718 1.00 92.06 102 LEU A O 1
ATOM 752 N N . ALA A 1 103 ? -27.175 -17.379 27.222 1.00 80.38 103 ALA A N 1
ATOM 753 C CA . ALA A 1 103 ? -27.409 -18.016 28.515 1.00 80.38 103 ALA A CA 1
ATOM 754 C C . ALA A 1 103 ? -26.980 -17.113 29.689 1.00 80.38 103 ALA A C 1
ATOM 756 O O . ALA A 1 103 ? -25.928 -16.476 29.645 1.00 80.38 103 ALA A O 1
ATOM 757 N N . GLY A 1 104 ? -27.801 -17.067 30.744 1.00 70.75 104 GLY A N 1
ATOM 758 C CA . GLY A 1 104 ? -27.581 -16.190 31.903 1.00 70.75 104 GLY A CA 1
ATOM 759 C C . GLY A 1 104 ? -28.208 -14.793 31.795 1.00 70.75 104 GLY A C 1
ATOM 760 O O . GLY A 1 104 ? -27.931 -13.948 32.641 1.00 70.75 104 GLY A O 1
ATOM 761 N N . GLY A 1 105 ? -29.076 -14.552 30.804 1.00 65.38 105 GLY A N 1
ATOM 762 C CA . GLY A 1 105 ? -29.792 -13.278 30.637 1.00 65.38 105 GLY A CA 1
ATOM 763 C C . GLY A 1 105 ? -29.073 -12.268 29.739 1.00 65.38 105 GLY A C 1
ATOM 764 O O . GLY A 1 105 ? -29.235 -11.069 29.943 1.00 65.38 105 GLY A O 1
ATOM 765 N N . GLY A 1 106 ? -28.297 -12.777 28.774 1.00 75.31 106 GLY A N 1
ATOM 766 C CA . GLY A 1 106 ? -27.493 -12.101 27.754 1.00 75.31 106 GLY A CA 1
ATOM 767 C C . GLY A 1 106 ? -27.703 -10.606 27.559 1.00 75.31 106 GLY A C 1
ATOM 768 O O . GLY A 1 106 ? -28.597 -10.193 26.818 1.00 75.31 106 GLY A O 1
ATOM 769 N N . GLY A 1 107 ? -26.811 -9.807 28.143 1.00 90.19 107 GLY A N 1
ATOM 770 C CA . GLY A 1 107 ? -26.832 -8.362 27.980 1.00 90.19 107 GLY A CA 1
ATOM 771 C C . GLY A 1 107 ? -25.482 -7.706 28.239 1.00 90.19 107 GLY A C 1
ATOM 772 O O . GLY A 1 107 ? -24.733 -8.099 29.135 1.00 90.19 107 GLY A O 1
ATOM 773 N N . ILE A 1 108 ? -25.156 -6.717 27.418 1.00 95.25 108 ILE A N 1
ATOM 774 C CA . ILE A 1 108 ? -24.015 -5.823 27.602 1.00 95.25 108 ILE A CA 1
ATOM 775 C C . ILE A 1 108 ? -24.513 -4.659 28.458 1.00 95.25 108 ILE A C 1
ATOM 777 O O . ILE A 1 108 ? -25.321 -3.852 27.998 1.00 95.25 108 ILE A O 1
ATOM 781 N N . CYS A 1 109 ? -24.075 -4.610 29.716 1.00 94.25 109 CYS A N 1
ATOM 782 C CA . CYS A 1 109 ? -24.471 -3.585 30.679 1.00 94.25 109 CYS A CA 1
ATOM 783 C C . CYS A 1 109 ? -23.678 -2.295 30.448 1.00 94.25 109 CYS A C 1
ATOM 785 O O . CYS A 1 109 ? -22.467 -2.235 30.666 1.00 94.25 109 CYS A O 1
ATOM 787 N N . ILE A 1 110 ? -24.371 -1.246 30.039 1.00 94.31 110 ILE A N 1
ATOM 788 C CA . ILE A 1 110 ? -23.800 0.058 29.741 1.00 94.31 110 ILE A CA 1
ATOM 789 C C . ILE A 1 110 ? -24.019 0.950 30.964 1.00 94.31 110 ILE A C 1
ATOM 791 O O . ILE A 1 110 ? -25.150 1.284 31.309 1.00 94.31 110 ILE A O 1
ATOM 795 N N . GLY A 1 111 ? -22.929 1.331 31.630 1.00 90.38 111 GLY A N 1
ATOM 796 C CA . GLY A 1 111 ? -22.952 2.354 32.674 1.00 90.38 111 GLY A CA 1
ATOM 797 C C . GLY A 1 111 ? -21.645 2.447 33.457 1.00 90.38 111 GLY A C 1
ATOM 798 O O . GLY A 1 111 ? -20.796 1.560 33.401 1.00 90.38 111 GLY A O 1
ATOM 799 N N . ASN A 1 112 ? -21.469 3.535 34.197 1.00 90.06 112 ASN A N 1
ATOM 800 C CA . ASN A 1 112 ? -20.162 3.965 34.710 1.00 90.06 112 ASN A CA 1
ATOM 801 C C . ASN A 1 112 ? -19.828 3.341 36.074 1.00 90.06 112 ASN A C 1
ATOM 803 O O . ASN A 1 112 ? -19.499 4.037 37.031 1.00 90.06 112 ASN A O 1
ATOM 807 N N . THR A 1 113 ? -19.971 2.017 36.181 1.00 91.81 113 THR A N 1
ATOM 808 C CA . THR A 1 113 ? -19.623 1.258 37.388 1.00 91.81 113 THR A CA 1
ATOM 809 C C . THR A 1 113 ? -18.799 0.020 37.048 1.00 91.81 113 THR A C 1
ATOM 811 O O . THR A 1 113 ? -18.961 -0.609 35.999 1.00 91.81 113 THR A O 1
ATOM 814 N N . GLU A 1 114 ? -17.956 -0.402 37.988 1.00 94.12 114 GLU A N 1
ATOM 815 C CA . GLU A 1 114 ? -17.172 -1.637 37.871 1.00 94.12 114 GLU A CA 1
ATOM 816 C C . GLU A 1 114 ? -18.042 -2.896 37.731 1.00 94.12 114 GLU A C 1
ATOM 818 O O . GLU A 1 114 ? -17.665 -3.863 37.068 1.00 94.12 114 GLU A O 1
ATOM 823 N N . ALA A 1 115 ? -19.234 -2.902 38.336 1.00 92.62 115 ALA A N 1
ATOM 824 C CA . ALA A 1 115 ? -20.172 -4.012 38.199 1.00 92.62 115 ALA A CA 1
ATOM 825 C C . ALA A 1 115 ? -20.658 -4.155 36.747 1.00 92.62 115 ALA A C 1
ATOM 827 O O . ALA A 1 115 ? -20.647 -5.265 36.209 1.00 92.62 115 ALA A O 1
ATOM 828 N N . HIS A 1 116 ? -21.004 -3.039 36.098 1.00 92.81 116 HIS A N 1
ATOM 829 C CA . HIS A 1 116 ? -21.379 -3.023 34.683 1.00 92.81 116 HIS A CA 1
ATOM 830 C C . HIS A 1 116 ? -20.209 -3.428 33.789 1.00 92.81 116 HIS A C 1
ATOM 832 O O . HIS A 1 116 ? -20.391 -4.237 32.884 1.00 92.81 116 HIS A O 1
ATOM 838 N N . CYS A 1 117 ? -18.992 -2.970 34.090 1.00 93.62 117 CYS A N 1
ATOM 839 C CA . CYS A 1 117 ? -17.805 -3.344 33.322 1.00 93.62 117 CYS A CA 1
ATOM 840 C C . CYS A 1 117 ? -17.520 -4.844 33.364 1.00 93.62 117 CYS A C 1
ATOM 842 O O . CYS A 1 117 ? -17.265 -5.445 32.319 1.00 93.62 117 CYS A O 1
ATOM 844 N N . ARG A 1 118 ? -17.607 -5.471 34.546 1.00 93.56 118 ARG A N 1
ATOM 845 C CA . ARG A 1 118 ? -17.436 -6.926 34.685 1.00 93.56 118 ARG A CA 1
ATOM 846 C C . ARG A 1 118 ? -18.516 -7.703 33.941 1.00 93.56 118 ARG A C 1
ATOM 848 O O . ARG A 1 118 ? -18.186 -8.660 33.244 1.00 93.56 118 ARG A O 1
ATOM 855 N N . ALA A 1 119 ? -19.777 -7.284 34.064 1.00 92.62 119 ALA A N 1
ATOM 856 C CA . ALA A 1 119 ? -20.886 -7.904 33.343 1.00 92.62 119 ALA A CA 1
ATOM 857 C C . ALA A 1 119 ? -20.690 -7.790 31.823 1.00 92.62 119 ALA A C 1
ATOM 859 O O . ALA A 1 119 ? -20.751 -8.789 31.114 1.00 92.62 119 ALA A O 1
ATOM 860 N N . THR A 1 120 ? -20.339 -6.602 31.332 1.00 94.50 120 THR A N 1
ATOM 861 C CA . THR A 1 120 ? -20.048 -6.345 29.918 1.00 94.50 120 THR A CA 1
ATOM 862 C C . THR A 1 120 ? -18.869 -7.154 29.399 1.00 94.50 120 THR A C 1
ATOM 864 O O . THR A 1 120 ? -18.985 -7.782 28.351 1.00 94.50 120 THR A O 1
ATOM 867 N N . ALA A 1 121 ? -17.747 -7.196 30.121 1.00 94.31 121 ALA A N 1
ATOM 868 C CA . ALA A 1 121 ? -16.586 -7.988 29.724 1.00 94.31 121 ALA A CA 1
ATOM 869 C C . ALA A 1 121 ? -16.916 -9.486 29.654 1.00 94.31 121 ALA A C 1
ATOM 871 O O . ALA A 1 121 ? -16.498 -10.166 28.718 1.00 94.31 121 ALA A O 1
ATOM 872 N N . TRP A 1 122 ? -17.702 -9.991 30.610 1.00 94.56 122 TRP A N 1
ATOM 873 C CA . TRP A 1 122 ? -18.157 -11.377 30.605 1.00 94.56 122 TRP A CA 1
ATOM 874 C C . TRP A 1 122 ? -19.094 -11.667 29.430 1.00 94.56 122 TRP A C 1
ATOM 876 O O . TRP A 1 122 ? -18.857 -12.627 28.699 1.00 94.56 122 TRP A O 1
ATOM 886 N N . THR A 1 123 ? -20.105 -10.825 29.191 1.00 95.31 123 THR A N 1
ATOM 887 C CA . THR A 1 123 ? -21.037 -11.006 28.068 1.00 95.31 123 THR A CA 1
ATOM 888 C C . THR A 1 123 ? -20.309 -10.937 26.730 1.00 95.31 123 THR A C 1
ATOM 890 O O . THR A 1 123 ? -20.547 -11.779 25.866 1.00 95.31 123 THR A O 1
ATOM 893 N N . LEU A 1 124 ? -19.382 -9.989 26.562 1.00 95.50 124 LEU A N 1
ATOM 894 C CA . LEU A 1 124 ? -18.566 -9.896 25.354 1.00 95.50 124 LEU A CA 1
ATOM 895 C C . LEU A 1 124 ? -17.697 -11.143 25.176 1.00 95.50 124 LEU A C 1
ATOM 897 O O . LEU A 1 124 ? -17.655 -11.672 24.074 1.00 95.50 124 LEU A O 1
ATOM 901 N N . ALA A 1 125 ? -17.080 -11.674 26.235 1.00 94.75 125 ALA A N 1
ATOM 902 C CA . ALA A 1 125 ? -16.310 -12.915 26.152 1.00 94.75 125 ALA A CA 1
ATOM 903 C C . ALA A 1 125 ? -17.179 -14.137 25.820 1.00 94.75 125 ALA A C 1
ATOM 905 O O . ALA A 1 125 ? -16.771 -14.990 25.038 1.00 94.75 125 ALA A O 1
ATOM 906 N N . GLN A 1 126 ? -18.388 -14.241 26.373 1.00 94.81 126 GLN A N 1
ATOM 907 C CA . GLN A 1 126 ? -19.331 -15.302 26.004 1.00 94.81 126 GLN A CA 1
ATOM 908 C C . GLN A 1 126 ? -19.737 -15.202 24.530 1.00 94.81 126 GLN A C 1
ATOM 910 O O . GLN A 1 126 ? -19.696 -16.197 23.809 1.00 94.81 126 GLN A O 1
ATOM 915 N N . LEU A 1 127 ? -20.052 -13.989 24.070 1.00 94.75 127 LEU A N 1
ATOM 916 C CA . LEU A 1 127 ? -20.405 -13.706 22.683 1.00 94.75 127 LEU A CA 1
ATOM 917 C C . LEU A 1 127 ? -19.260 -14.020 21.713 1.00 94.75 127 LEU A C 1
ATOM 919 O O . LEU A 1 127 ? -19.504 -14.575 20.644 1.00 94.75 127 LEU A O 1
ATOM 923 N N . THR A 1 128 ? -18.020 -13.671 22.058 1.00 94.69 128 THR A N 1
ATOM 924 C CA . THR A 1 128 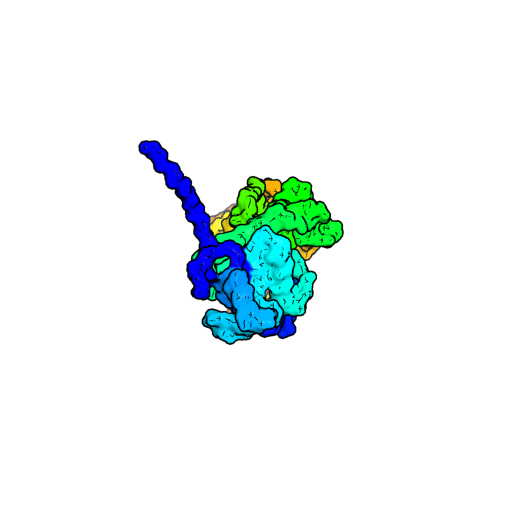? -16.892 -13.756 21.121 1.00 94.69 128 THR A CA 1
ATOM 925 C C . THR A 1 128 ? -16.138 -15.072 21.212 1.00 94.69 128 THR A C 1
ATOM 927 O O . THR A 1 128 ? -15.878 -15.681 20.180 1.00 94.69 128 THR A O 1
ATOM 930 N N . THR A 1 129 ? -15.818 -15.554 22.411 1.00 93.44 129 THR A N 1
ATOM 931 C CA . THR A 1 129 ? -14.908 -16.693 22.632 1.00 93.44 129 THR A CA 1
ATOM 932 C C . THR A 1 129 ? -15.527 -17.843 23.424 1.00 93.44 129 THR A C 1
ATOM 934 O O . THR A 1 129 ? -14.817 -18.776 23.807 1.00 93.44 129 THR A O 1
ATOM 937 N N . GLY A 1 130 ? -16.832 -17.786 23.710 1.00 92.00 130 GLY A N 1
ATOM 938 C CA . GLY A 1 130 ? -17.507 -18.772 24.557 1.00 92.00 130 GLY A CA 1
ATOM 939 C C . GLY A 1 130 ? -17.099 -18.678 26.030 1.00 92.00 130 GLY A C 1
ATOM 940 O O . GLY A 1 130 ? -17.137 -19.671 26.752 1.00 92.00 130 GLY A O 1
ATOM 941 N N . GLY A 1 131 ? -16.654 -17.497 26.473 1.00 91.62 131 GLY A N 1
ATOM 942 C CA . GLY A 1 131 ? -16.418 -17.178 27.883 1.00 91.62 131 GLY A CA 1
ATOM 943 C C . GLY A 1 131 ? -14.956 -17.013 28.285 1.00 91.62 131 GLY A C 1
ATOM 944 O O . GLY A 1 131 ? -14.679 -16.729 29.451 1.00 91.62 131 GLY A O 1
ATOM 945 N N . LYS A 1 132 ? -14.004 -17.159 27.357 1.00 92.06 132 LYS A N 1
ATOM 946 C CA . LYS A 1 132 ? -12.585 -16.916 27.647 1.00 92.06 132 LYS A CA 1
ATOM 947 C C . LYS A 1 132 ? -12.300 -15.415 27.639 1.00 92.06 132 LYS A C 1
ATOM 949 O O . LYS A 1 132 ? -12.465 -14.753 26.618 1.00 92.06 132 LYS A O 1
ATOM 954 N N . LEU A 1 133 ? -11.824 -14.882 28.760 1.00 90.69 133 LEU A N 1
ATOM 955 C CA . LEU A 1 133 ? -11.391 -13.487 28.860 1.00 90.69 133 LEU A CA 1
ATOM 956 C C . LEU A 1 133 ? -10.017 -13.330 28.194 1.00 90.69 133 LEU A C 1
ATOM 958 O O . LEU A 1 133 ? -8.996 -13.681 28.780 1.00 90.69 133 LEU A O 1
ATOM 962 N N . VAL A 1 134 ? -10.005 -12.836 26.958 1.00 90.38 134 VAL A N 1
ATOM 963 C CA . VAL A 1 134 ? -8.799 -12.645 26.137 1.00 90.38 134 VAL A CA 1
ATOM 964 C C . VAL A 1 134 ? -8.811 -11.269 25.478 1.00 90.38 134 VAL A C 1
ATOM 966 O O . VAL A 1 134 ? -9.875 -10.727 25.176 1.00 90.38 134 VAL A O 1
ATOM 969 N N . GLY A 1 135 ? -7.625 -10.705 25.257 1.00 88.88 135 GLY A N 1
ATOM 970 C CA . GLY A 1 135 ? -7.466 -9.333 24.778 1.00 88.88 135 GLY A CA 1
ATOM 971 C C . GLY A 1 135 ? -7.833 -8.280 25.832 1.00 88.88 135 GLY A C 1
ATOM 972 O O . GLY A 1 135 ? -8.224 -8.583 26.962 1.00 88.88 135 GLY A O 1
ATOM 973 N N . ASN A 1 136 ? -7.691 -7.006 25.471 1.00 92.31 136 ASN A N 1
ATOM 974 C CA . ASN A 1 136 ? -8.040 -5.900 26.358 1.00 92.31 136 ASN A CA 1
ATOM 975 C C . ASN A 1 136 ? -9.570 -5.693 26.386 1.00 92.31 136 ASN A C 1
ATOM 977 O O . ASN A 1 136 ? -10.186 -5.380 25.367 1.00 92.31 136 ASN A O 1
ATOM 981 N N . ALA A 1 137 ? -10.184 -5.844 27.564 1.00 93.81 137 ALA A N 1
ATOM 982 C CA . ALA A 1 137 ? -11.635 -5.743 27.742 1.00 93.81 137 ALA A CA 1
ATOM 983 C C . ALA A 1 137 ? -12.208 -4.350 27.425 1.00 93.81 137 ALA A C 1
ATOM 985 O O . ALA A 1 137 ? -13.394 -4.241 27.112 1.00 93.81 137 ALA A O 1
ATOM 986 N N . ASP A 1 138 ? -11.414 -3.285 27.547 1.00 96.06 138 ASP A N 1
ATOM 987 C CA . ASP A 1 138 ? -11.822 -1.916 27.208 1.00 96.06 138 ASP A CA 1
ATOM 988 C C . ASP A 1 138 ? -11.824 -1.718 25.690 1.00 96.06 138 ASP A C 1
ATOM 990 O O . ASP A 1 138 ? -12.744 -1.110 25.144 1.00 96.06 138 ASP A O 1
ATOM 994 N N . LEU A 1 139 ? -10.861 -2.324 24.986 1.00 96.69 139 LEU A N 1
ATOM 995 C CA . LEU A 1 139 ? -10.828 -2.324 23.520 1.00 96.69 139 LEU A CA 1
ATOM 996 C C . LEU A 1 139 ? -11.945 -3.175 22.903 1.00 96.69 139 LEU A C 1
ATOM 998 O O . LEU A 1 139 ? -12.431 -2.825 21.833 1.00 96.69 139 LEU A O 1
ATOM 1002 N N . TRP A 1 140 ? -12.407 -4.239 23.569 1.00 96.81 140 TRP A N 1
ATOM 1003 C CA . TRP A 1 140 ? -13.614 -4.967 23.148 1.00 96.81 140 TRP A CA 1
ATOM 1004 C C . TRP A 1 140 ? -14.862 -4.077 23.152 1.00 96.81 140 TRP A C 1
A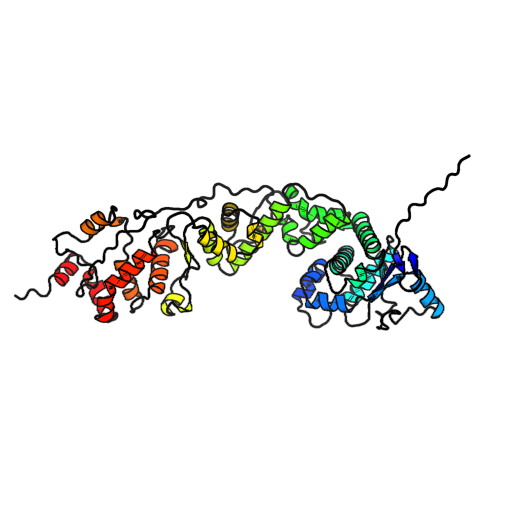TOM 1006 O O . TRP A 1 140 ? -15.663 -4.134 22.219 1.00 96.81 140 TRP A O 1
ATOM 1016 N N . LEU A 1 141 ? -15.018 -3.225 24.171 1.00 97.50 141 LEU A N 1
ATOM 1017 C CA . LEU A 1 141 ? -16.110 -2.255 24.197 1.00 97.50 141 LEU A CA 1
ATOM 1018 C C . LEU A 1 141 ? -15.908 -1.156 23.142 1.00 97.50 141 LEU A C 1
ATOM 1020 O O . LEU A 1 141 ? -16.857 -0.805 22.446 1.00 97.50 141 LEU A O 1
ATOM 1024 N N . GLY A 1 142 ? -14.679 -0.655 22.978 1.00 97.88 142 GLY A N 1
ATOM 1025 C CA . GLY A 1 142 ? -14.348 0.305 21.920 1.00 97.88 142 GLY A CA 1
ATOM 1026 C C . GLY A 1 142 ? -14.656 -0.231 20.516 1.00 97.88 142 GLY A C 1
ATOM 1027 O O . GLY A 1 142 ? -15.216 0.488 19.693 1.00 97.88 142 GLY A O 1
ATOM 1028 N N . MET A 1 143 ? -14.375 -1.514 20.264 1.00 97.81 143 MET A N 1
ATOM 1029 C CA . MET A 1 143 ? -14.748 -2.208 19.027 1.00 97.81 143 MET A CA 1
ATOM 1030 C C . MET A 1 143 ? -16.264 -2.197 18.819 1.00 97.81 143 MET A C 1
ATOM 1032 O O . MET A 1 143 ? -16.720 -1.837 17.737 1.00 97.81 143 MET A O 1
ATOM 1036 N N . LEU A 1 144 ? -17.048 -2.536 19.848 1.00 98.19 144 LEU A N 1
ATOM 1037 C CA . LEU A 1 144 ? -18.510 -2.522 19.763 1.00 98.19 144 LEU A CA 1
ATOM 1038 C C . LEU A 1 144 ? -19.051 -1.115 19.470 1.00 98.19 144 LEU A C 1
ATOM 1040 O O . LEU A 1 144 ? -19.933 -0.959 18.628 1.00 98.19 144 LEU A O 1
ATOM 1044 N N . TRP A 1 145 ? -18.511 -0.093 20.136 1.00 98.31 145 TRP A N 1
ATOM 1045 C CA . TRP A 1 145 ? -18.888 1.299 19.894 1.00 98.31 145 TRP A CA 1
ATOM 1046 C C . TRP A 1 145 ? -18.598 1.718 18.445 1.00 98.31 145 TRP A C 1
ATOM 1048 O O . TRP A 1 145 ? -19.476 2.271 17.781 1.00 98.31 145 TRP A O 1
ATOM 1058 N N . LEU A 1 146 ? -17.417 1.377 17.912 1.00 98.44 146 LEU A N 1
ATOM 1059 C CA . LEU A 1 146 ? -17.062 1.627 16.509 1.00 98.44 146 LEU A CA 1
ATOM 1060 C C . LEU A 1 146 ? -17.978 0.870 15.543 1.00 98.44 146 LEU A C 1
ATOM 1062 O O . LEU A 1 146 ? -18.424 1.442 14.549 1.00 98.44 146 LEU A O 1
ATOM 1066 N N . LEU A 1 147 ? -18.280 -0.398 15.835 1.00 98.31 147 LEU A N 1
ATOM 1067 C CA . LEU A 1 147 ? -19.170 -1.225 15.026 1.00 98.31 147 LEU A CA 1
ATOM 1068 C C . LEU A 1 147 ? -20.556 -0.586 14.921 1.00 98.31 147 LEU A C 1
ATOM 1070 O O . LEU A 1 147 ? -21.032 -0.345 13.814 1.00 98.31 147 LEU A O 1
ATOM 1074 N N . ILE A 1 148 ? -21.182 -0.267 16.058 1.00 98.06 148 ILE A N 1
ATOM 1075 C CA . ILE A 1 148 ? -22.519 0.339 16.089 1.00 98.06 148 ILE A CA 1
ATOM 1076 C C . ILE A 1 148 ? -22.506 1.704 15.401 1.00 98.06 148 ILE A C 1
ATOM 1078 O O . ILE A 1 148 ? -23.464 2.041 14.712 1.00 98.06 148 ILE A O 1
ATOM 1082 N N . ARG A 1 149 ? -21.430 2.488 15.527 1.00 96.62 149 ARG A N 1
ATOM 1083 C CA . ARG A 1 149 ? -21.313 3.798 14.874 1.00 96.62 149 ARG A CA 1
ATOM 1084 C C . ARG A 1 149 ? -21.184 3.699 13.349 1.00 96.62 149 ARG A C 1
ATOM 1086 O O . ARG A 1 149 ? -21.788 4.506 12.646 1.00 96.62 149 ARG A O 1
ATOM 1093 N N . ARG A 1 150 ? -20.402 2.742 12.837 1.00 96.38 150 ARG A N 1
ATOM 1094 C CA . ARG A 1 150 ? -20.024 2.653 11.413 1.00 96.38 150 ARG A CA 1
ATOM 1095 C C . ARG A 1 150 ? -20.948 1.762 10.579 1.00 96.38 150 ARG A C 1
ATOM 1097 O O . ARG A 1 150 ? -21.113 2.024 9.393 1.00 96.38 150 ARG A O 1
ATOM 1104 N N . GLU A 1 151 ? -21.535 0.716 11.159 1.00 97.62 151 GLU A N 1
ATOM 1105 C CA . GLU A 1 151 ? -22.294 -0.299 10.418 1.00 97.62 151 GLU A CA 1
ATOM 1106 C C . GLU A 1 151 ? -23.713 0.194 10.064 1.00 97.62 151 GLU A C 1
ATOM 1108 O O . GLU A 1 151 ? -24.529 0.434 10.965 1.00 97.62 151 GLU A O 1
ATOM 1113 N N . PRO A 1 152 ? -24.068 0.326 8.770 1.00 96.81 152 PRO A N 1
ATOM 1114 C CA . PRO A 1 152 ? -25.400 0.773 8.367 1.00 96.81 152 PRO A CA 1
ATOM 1115 C C . PRO A 1 152 ? -26.526 -0.145 8.855 1.00 96.81 152 PRO A C 1
ATOM 1117 O O . PRO A 1 152 ? -27.586 0.351 9.229 1.00 96.81 152 PRO A O 1
ATOM 1120 N N . ARG A 1 153 ? -26.293 -1.464 8.937 1.00 97.19 153 ARG A N 1
ATOM 1121 C CA . ARG A 1 153 ? -27.289 -2.441 9.426 1.00 97.19 153 ARG A CA 1
ATOM 1122 C C . ARG A 1 153 ? -27.660 -2.264 10.899 1.00 97.19 153 ARG A C 1
ATOM 1124 O O . ARG A 1 153 ? -28.647 -2.844 11.341 1.00 97.19 153 ARG A O 1
ATOM 1131 N N . LEU A 1 154 ? -26.894 -1.470 11.646 1.00 97.38 154 LEU A N 1
ATOM 1132 C CA . LEU A 1 154 ? -27.145 -1.126 13.045 1.00 97.38 154 LEU A CA 1
ATOM 1133 C C . LEU A 1 154 ? -27.690 0.303 13.217 1.00 97.38 154 LEU A C 1
ATOM 1135 O O . LEU A 1 154 ? -27.700 0.816 14.331 1.00 97.38 154 LEU A O 1
ATOM 1139 N N . ALA A 1 155 ? -28.158 0.956 12.142 1.00 96.06 155 ALA A N 1
ATOM 1140 C CA . ALA A 1 155 ? -28.764 2.293 12.221 1.00 96.06 155 ALA A CA 1
ATOM 1141 C C . ALA A 1 155 ? -29.897 2.374 13.247 1.00 96.06 155 ALA A C 1
ATOM 1143 O O . ALA A 1 155 ? -29.926 3.297 14.050 1.00 96.06 155 ALA A O 1
ATOM 1144 N N . TRP A 1 156 ? -30.723 1.332 13.309 1.00 94.81 156 TRP A N 1
ATOM 1145 C CA . TRP A 1 156 ? -31.827 1.223 14.256 1.00 94.81 156 TRP A CA 1
ATOM 1146 C C . TRP A 1 156 ? -31.395 1.280 15.732 1.00 94.81 156 TRP A C 1
ATOM 1148 O O . TRP A 1 156 ? -32.199 1.684 16.560 1.00 94.81 156 TRP A O 1
ATOM 1158 N N . LEU A 1 157 ? -30.151 0.913 16.084 1.00 95.50 157 LEU A N 1
ATOM 1159 C CA . LEU A 1 157 ? -29.622 1.111 17.443 1.00 95.50 157 LEU A CA 1
ATOM 1160 C C . LEU A 1 157 ? -29.291 2.576 17.714 1.00 95.50 157 LEU A C 1
ATOM 1162 O O . LEU A 1 157 ? -29.484 3.056 18.827 1.00 95.50 157 LEU A O 1
ATOM 1166 N N . ARG A 1 158 ? -28.776 3.281 16.702 1.00 95.00 158 ARG A N 1
ATOM 1167 C CA . ARG A 1 158 ? -28.426 4.703 16.802 1.00 95.00 158 ARG A CA 1
ATOM 1168 C C . ARG A 1 158 ? -29.663 5.591 16.883 1.00 95.00 158 ARG A C 1
ATOM 1170 O O . ARG A 1 158 ? -29.585 6.660 17.472 1.00 95.00 158 ARG A O 1
ATOM 1177 N N . ASP A 1 159 ? -30.778 5.122 16.332 1.00 94.00 159 ASP A N 1
ATOM 1178 C CA . ASP A 1 159 ? -32.063 5.817 16.370 1.00 94.00 159 ASP A CA 1
ATOM 1179 C C . ASP A 1 159 ? -32.781 5.669 17.728 1.00 94.00 159 ASP A C 1
ATOM 1181 O O . ASP A 1 159 ? -33.781 6.347 17.966 1.00 94.00 159 ASP A O 1
ATOM 1185 N N . VAL A 1 160 ? -32.294 4.806 18.635 1.00 93.81 160 VAL A N 1
ATOM 1186 C CA . VAL A 1 160 ? -32.841 4.705 19.996 1.00 93.81 160 VAL A CA 1
ATOM 1187 C C . VAL A 1 160 ? -32.361 5.888 20.833 1.00 93.81 160 VAL A C 1
ATOM 1189 O O . VAL A 1 160 ? -31.165 6.040 21.090 1.00 93.81 160 VAL A O 1
ATOM 1192 N N . GLU A 1 161 ? -33.312 6.701 21.292 1.00 93.44 161 GLU A N 1
ATOM 1193 C CA . GLU A 1 161 ? -33.055 7.934 22.037 1.00 93.44 161 GLU A CA 1
ATOM 1194 C C . GLU A 1 161 ? -32.150 7.700 23.259 1.00 93.44 161 GLU A C 1
ATOM 1196 O O . GLU A 1 161 ? -32.438 6.865 24.121 1.00 93.44 161 GLU A O 1
ATOM 1201 N N . GLY A 1 162 ? -31.033 8.434 23.320 1.00 92.88 162 GLY A N 1
ATOM 1202 C CA . GLY A 1 162 ? -30.069 8.404 24.423 1.00 92.88 162 GLY A CA 1
ATOM 1203 C C . GLY A 1 162 ? -29.150 7.172 24.465 1.00 92.88 162 GLY A C 1
ATOM 1204 O O . GLY A 1 162 ? -28.278 7.088 25.338 1.00 92.88 162 GLY A O 1
ATOM 1205 N N . PHE A 1 163 ? -29.315 6.190 23.566 1.00 95.62 163 PHE A N 1
ATOM 1206 C CA . PHE A 1 163 ? -28.513 4.960 23.582 1.00 95.62 163 PHE A CA 1
ATOM 1207 C C . PHE A 1 163 ? -27.042 5.228 23.253 1.00 95.62 163 PHE A C 1
ATOM 1209 O O . PHE A 1 163 ? -26.148 4.801 23.991 1.00 95.62 163 PHE A O 1
ATOM 1216 N N . MET A 1 164 ? -26.779 5.942 22.156 1.00 95.69 164 MET A N 1
ATOM 1217 C CA . MET A 1 164 ? -25.410 6.216 21.716 1.00 95.69 164 MET A CA 1
ATOM 1218 C C . MET A 1 164 ? -24.685 7.165 22.664 1.00 95.69 164 MET A C 1
ATOM 1220 O O . MET A 1 164 ? -23.485 6.992 22.880 1.00 95.69 164 MET A O 1
ATOM 1224 N N . GLU A 1 165 ? -25.391 8.120 23.265 1.00 95.06 165 GLU A N 1
ATOM 1225 C CA . GLU A 1 165 ? -24.869 9.007 24.303 1.00 95.06 165 GLU A CA 1
ATOM 1226 C C . GLU A 1 165 ? -24.403 8.185 25.506 1.00 95.06 165 GLU A C 1
ATOM 1228 O O . GLU A 1 165 ? -23.237 8.271 25.896 1.00 95.06 165 GLU A O 1
ATOM 1233 N N . THR A 1 166 ? -25.262 7.298 26.016 1.00 95.25 166 THR A N 1
ATOM 1234 C CA . THR A 1 166 ? -24.946 6.447 27.173 1.00 95.25 166 THR A CA 1
ATOM 1235 C C . THR A 1 166 ? -23.790 5.484 26.873 1.00 95.25 166 THR A C 1
ATOM 1237 O O . THR A 1 166 ? -22.872 5.329 27.681 1.00 95.25 166 THR A O 1
ATOM 1240 N N . LEU A 1 167 ? -23.771 4.861 25.686 1.00 96.50 167 LEU A N 1
ATOM 1241 C CA . LEU A 1 167 ? -22.666 3.991 25.267 1.00 96.50 167 LEU A CA 1
ATOM 1242 C C . LEU A 1 167 ? -21.346 4.766 25.148 1.00 96.50 167 LEU A C 1
ATOM 1244 O O . LEU A 1 167 ? -20.291 4.265 25.542 1.00 96.50 167 LEU A O 1
ATOM 1248 N N . THR A 1 168 ? -21.400 5.992 24.628 1.00 96.62 168 THR A N 1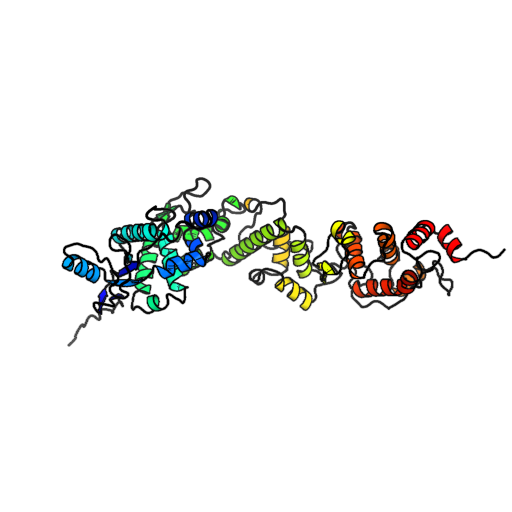
ATOM 1249 C CA . THR A 1 168 ? -20.237 6.877 24.494 1.00 96.62 168 THR A CA 1
ATOM 1250 C C . THR A 1 168 ? -19.698 7.289 25.861 1.00 96.62 168 THR A C 1
ATOM 1252 O O . THR A 1 168 ? -18.486 7.242 26.073 1.00 96.62 168 THR A O 1
ATOM 1255 N N . GLU A 1 169 ? -20.571 7.641 26.808 1.00 95.44 169 GLU A N 1
ATOM 1256 C CA . GLU A 1 169 ? -20.186 7.932 28.192 1.00 95.44 169 GLU A CA 1
ATOM 1257 C C . GLU A 1 169 ? -19.535 6.725 28.868 1.00 95.44 169 GLU A C 1
ATOM 1259 O O . GLU A 1 169 ? -18.483 6.877 29.488 1.00 95.44 169 GLU A O 1
ATOM 1264 N N . HIS A 1 170 ? -20.088 5.525 28.672 1.00 95.69 170 HIS A N 1
ATOM 1265 C CA . HIS A 1 170 ? -19.515 4.294 29.209 1.00 95.69 170 HIS A CA 1
ATOM 1266 C C . HIS A 1 170 ? -18.115 4.008 28.655 1.00 95.69 170 HIS A C 1
ATOM 1268 O O . HIS A 1 170 ? -17.190 3.696 29.410 1.00 95.69 170 HIS A O 1
ATOM 1274 N N . CYS A 1 171 ? -17.928 4.159 27.340 1.00 96.94 171 CYS A N 1
ATOM 1275 C CA . CYS A 1 171 ? -16.614 4.010 26.719 1.00 96.94 171 CYS A CA 1
ATOM 1276 C C . CYS A 1 171 ? -15.630 5.061 27.244 1.00 96.94 171 CYS A C 1
ATOM 1278 O O . CYS A 1 171 ? -14.505 4.721 27.601 1.00 96.94 171 CYS A O 1
ATOM 1280 N N . ARG A 1 172 ? -16.054 6.328 27.331 1.00 97.06 172 ARG A N 1
ATOM 1281 C CA . ARG A 1 172 ? -15.232 7.430 27.845 1.00 97.06 172 ARG A CA 1
ATOM 1282 C C . ARG A 1 172 ? -14.778 7.176 29.277 1.00 97.06 172 ARG A C 1
ATOM 1284 O O . ARG A 1 172 ? -13.585 7.293 29.540 1.00 97.06 172 ARG A O 1
ATOM 1291 N N . TRP A 1 173 ? -15.702 6.794 30.157 1.00 96.00 173 TRP A N 1
ATOM 1292 C CA . TRP A 1 173 ? -15.405 6.473 31.552 1.00 96.00 173 TRP A CA 1
ATOM 1293 C C . TRP A 1 173 ? -14.351 5.366 31.640 1.00 96.00 173 TRP A C 1
ATOM 1295 O O . TRP A 1 173 ? -13.298 5.559 32.235 1.00 96.00 173 TRP A O 1
ATOM 1305 N N . ARG A 1 174 ? -14.531 4.249 30.921 1.00 96.88 174 ARG A N 1
ATOM 1306 C CA . ARG A 1 174 ? -13.526 3.170 30.917 1.00 96.88 174 ARG A CA 1
ATOM 1307 C C . ARG A 1 174 ? -12.166 3.629 30.395 1.00 96.88 174 ARG A C 1
ATOM 1309 O O . ARG A 1 174 ? -11.142 3.239 30.945 1.00 96.88 174 ARG A O 1
ATOM 1316 N N . LEU A 1 175 ? -12.125 4.477 29.365 1.00 96.81 175 LEU A N 1
ATOM 1317 C CA . LEU A 1 175 ? -10.856 4.998 28.850 1.00 96.81 175 LEU A CA 1
ATOM 1318 C C . LEU A 1 175 ? -10.138 5.945 29.828 1.00 96.81 175 LEU A C 1
ATOM 1320 O O . LEU A 1 175 ? -8.913 6.070 29.749 1.00 96.81 175 LEU A O 1
ATOM 1324 N N . GLN A 1 176 ? -10.871 6.610 30.720 1.00 95.38 176 GLN A N 1
ATOM 1325 C CA . GLN A 1 176 ? -10.329 7.548 31.705 1.00 95.38 176 GLN A CA 1
ATOM 1326 C C . GLN A 1 176 ? -9.941 6.862 33.020 1.00 95.38 176 GLN A C 1
ATOM 1328 O O . GLN A 1 176 ? -8.889 7.178 33.578 1.00 95.38 176 GLN A O 1
ATOM 1333 N N . ASP A 1 177 ? -10.750 5.911 33.482 1.00 95.06 177 ASP A N 1
ATOM 1334 C CA . ASP A 1 177 ? -10.637 5.322 34.817 1.00 95.06 177 ASP A CA 1
ATOM 1335 C C . ASP A 1 177 ? -9.903 3.972 34.832 1.00 95.06 177 ASP A C 1
ATOM 1337 O O . ASP A 1 177 ? -9.161 3.676 35.773 1.00 95.06 177 ASP A O 1
ATOM 1341 N N . HIS A 1 178 ? -10.045 3.141 33.791 1.00 96.56 178 HIS A N 1
ATOM 1342 C CA . HIS A 1 178 ? -9.328 1.867 33.738 1.00 96.56 178 HIS A CA 1
ATOM 1343 C C . HIS A 1 178 ? -7.878 2.058 33.306 1.00 96.56 178 HIS A C 1
ATOM 1345 O O . HIS A 1 178 ? -7.541 2.951 32.527 1.00 96.56 178 HIS A O 1
ATOM 1351 N N . THR A 1 179 ? -7.005 1.161 33.770 1.00 96.75 179 THR A N 1
ATOM 1352 C CA . THR A 1 179 ? -5.576 1.193 33.441 1.00 96.75 179 THR A CA 1
ATOM 1353 C C . THR A 1 179 ? -5.140 -0.009 32.615 1.00 96.75 179 THR A C 1
ATOM 1355 O O . THR A 1 179 ? -5.552 -1.143 32.853 1.00 96.75 179 THR A O 1
ATOM 1358 N N . THR A 1 180 ? -4.219 0.232 31.689 1.00 96.06 180 THR A N 1
ATOM 1359 C CA . THR A 1 180 ? -3.538 -0.781 30.874 1.00 96.06 180 THR A CA 1
ATOM 1360 C C . THR A 1 180 ? -2.053 -0.439 30.772 1.00 96.06 180 THR A C 1
ATOM 1362 O O . THR A 1 180 ? -1.612 0.605 31.253 1.00 96.06 180 THR A O 1
ATOM 1365 N N . PHE A 1 181 ? -1.258 -1.318 30.172 1.00 95.44 181 PHE A N 1
ATOM 1366 C CA . PHE A 1 181 ? 0.126 -1.000 29.838 1.00 95.44 181 PHE A CA 1
ATOM 1367 C C . PHE A 1 181 ? 0.183 0.095 28.771 1.00 95.44 181 PHE A C 1
ATOM 1369 O O . PHE A 1 181 ? -0.600 0.082 27.825 1.00 95.44 181 PHE A O 1
ATOM 1376 N N . ILE A 1 182 ? 1.123 1.030 28.907 1.00 94.81 182 ILE A N 1
ATOM 1377 C CA . ILE A 1 182 ? 1.268 2.181 28.007 1.00 94.81 182 ILE A CA 1
ATOM 1378 C C . ILE A 1 182 ? 1.522 1.758 26.548 1.00 94.81 182 ILE A C 1
ATOM 1380 O O . ILE A 1 182 ? 1.153 2.483 25.631 1.00 94.81 182 ILE A O 1
ATOM 1384 N N . GLY A 1 183 ? 2.079 0.560 26.327 1.00 92.75 183 GLY A N 1
ATOM 1385 C CA . GLY A 1 183 ? 2.210 -0.062 25.008 1.00 92.75 183 GLY A CA 1
ATOM 1386 C C . GLY A 1 183 ? 0.961 -0.767 24.465 1.00 92.75 183 GLY A C 1
ATOM 1387 O O . GLY A 1 183 ? 1.063 -1.416 23.437 1.00 92.75 183 GLY A O 1
ATOM 1388 N N . LEU A 1 184 ? -0.179 -0.735 25.167 1.00 93.56 184 LEU A N 1
ATOM 1389 C CA . LEU A 1 184 ? -1.391 -1.540 24.906 1.00 93.56 184 LEU A CA 1
ATOM 1390 C C . LEU A 1 184 ? -1.180 -3.067 24.851 1.00 93.56 184 LEU A C 1
ATOM 1392 O O . LEU A 1 184 ? -2.118 -3.808 24.567 1.00 93.56 184 LEU A O 1
ATOM 1396 N N . THR A 1 185 ? 0.016 -3.547 25.187 1.00 87.19 185 THR A N 1
ATOM 1397 C CA . THR A 1 185 ? 0.387 -4.961 25.255 1.00 87.19 185 THR A CA 1
ATOM 1398 C C . THR A 1 185 ? 1.160 -5.243 26.539 1.00 87.19 185 THR A C 1
ATOM 1400 O O . THR A 1 185 ? 1.828 -4.364 27.083 1.00 87.19 185 THR A O 1
ATOM 1403 N N . GLY A 1 186 ? 1.041 -6.471 27.044 1.00 84.00 186 GLY A N 1
ATOM 1404 C CA . GLY A 1 186 ? 1.798 -6.959 28.199 1.00 84.00 186 GLY A CA 1
ATOM 1405 C C . GLY A 1 186 ? 3.116 -7.642 27.840 1.00 84.00 186 GLY A C 1
ATOM 1406 O O . GLY A 1 186 ? 3.748 -8.209 28.729 1.00 84.00 186 GLY A O 1
ATOM 1407 N N . ALA A 1 187 ? 3.508 -7.642 26.564 1.00 84.81 187 ALA A N 1
ATOM 1408 C CA . ALA A 1 187 ? 4.732 -8.302 26.134 1.00 84.81 187 ALA A CA 1
ATOM 1409 C C . ALA A 1 187 ? 5.988 -7.540 26.630 1.00 84.81 187 ALA A C 1
ATOM 1411 O O . ALA A 1 187 ? 6.002 -6.304 26.621 1.00 84.81 187 ALA A O 1
ATOM 1412 N N . PRO A 1 188 ? 7.027 -8.257 27.100 1.00 83.94 188 PRO A N 1
ATOM 1413 C CA . PRO A 1 188 ? 8.161 -7.686 27.837 1.00 83.94 188 PRO A CA 1
ATOM 1414 C C . PRO A 1 188 ? 9.061 -6.761 27.006 1.00 83.94 188 PRO A C 1
ATOM 1416 O O . PRO A 1 188 ? 9.815 -5.969 27.567 1.00 83.94 188 PRO A O 1
ATOM 1419 N N . GLU A 1 189 ? 9.007 -6.855 25.681 1.00 83.62 189 GLU A N 1
ATOM 1420 C CA . GLU A 1 189 ? 9.745 -5.998 24.756 1.00 83.62 189 GLU A CA 1
ATOM 1421 C C . GLU A 1 189 ? 9.153 -4.583 24.623 1.00 83.62 189 GLU A C 1
ATOM 1423 O O . GLU A 1 189 ? 9.824 -3.689 24.099 1.00 83.62 189 GLU A O 1
ATOM 1428 N N . PHE A 1 190 ? 7.934 -4.354 25.124 1.00 86.38 190 PHE A N 1
ATOM 1429 C CA . PHE A 1 190 ? 7.264 -3.055 25.102 1.00 86.38 190 PHE A CA 1
ATOM 1430 C C . PHE A 1 190 ? 7.234 -2.396 26.486 1.00 86.38 190 PHE A C 1
ATOM 1432 O O . PHE A 1 190 ? 7.345 -3.068 27.511 1.00 86.38 190 PHE A O 1
ATOM 1439 N N . PRO A 1 191 ? 7.059 -1.064 26.560 1.00 87.44 191 PRO A N 1
ATOM 1440 C CA . PRO A 1 191 ? 6.926 -0.384 27.842 1.00 87.44 191 PRO A CA 1
ATOM 1441 C C . PRO A 1 191 ? 5.701 -0.878 28.639 1.00 87.44 191 PRO A C 1
ATOM 1443 O O . PRO A 1 191 ? 4.561 -0.786 28.180 1.00 87.44 191 PRO A O 1
ATOM 1446 N N . THR A 1 192 ? 5.935 -1.344 29.870 1.00 90.56 192 THR A N 1
ATOM 1447 C CA . THR A 1 192 ? 4.918 -1.942 30.760 1.00 90.56 192 THR A CA 1
ATOM 1448 C C . THR A 1 192 ? 4.465 -1.015 31.897 1.00 90.56 192 THR A C 1
ATOM 1450 O O . THR A 1 192 ? 3.957 -1.471 32.923 1.00 90.56 192 THR A O 1
ATOM 1453 N N . THR A 1 193 ? 4.639 0.302 31.765 1.00 93.88 193 THR A N 1
ATOM 1454 C CA . THR A 1 193 ? 4.082 1.263 32.733 1.00 93.88 193 THR A CA 1
ATOM 1455 C C . THR A 1 193 ? 2.558 1.245 32.648 1.00 93.88 193 THR A C 1
ATOM 1457 O O . THR A 1 193 ? 2.012 1.347 31.551 1.00 93.88 193 THR A O 1
ATOM 1460 N N . ARG A 1 194 ? 1.857 1.126 33.782 1.00 96.44 194 ARG A N 1
ATOM 1461 C CA . ARG A 1 194 ? 0.388 1.191 33.805 1.00 96.44 194 ARG A CA 1
ATOM 1462 C C . ARG A 1 194 ? -0.093 2.640 33.769 1.00 96.44 194 ARG A C 1
ATOM 1464 O O . ARG A 1 194 ? 0.334 3.443 34.591 1.00 96.44 194 ARG A O 1
ATOM 1471 N N . VAL A 1 195 ? -0.991 2.953 32.843 1.00 97.12 195 VAL A N 1
ATOM 1472 C CA . VAL A 1 195 ? -1.601 4.281 32.651 1.00 97.12 195 VAL A CA 1
ATOM 1473 C C . VAL A 1 195 ? -3.078 4.127 32.271 1.00 97.12 195 VAL A C 1
ATOM 1475 O O . VAL A 1 195 ? -3.473 3.023 31.882 1.00 97.12 195 VAL A O 1
ATOM 1478 N N . PRO A 1 196 ? -3.903 5.190 32.347 1.00 97.56 196 PRO A N 1
ATOM 1479 C CA . PRO A 1 196 ? -5.262 5.154 31.815 1.00 97.56 196 PRO A CA 1
ATOM 1480 C C . PRO A 1 196 ? -5.309 4.688 30.355 1.00 97.56 196 PRO A C 1
ATOM 1482 O O . PRO A 1 196 ? -4.419 5.036 29.573 1.00 97.56 196 PRO A O 1
ATOM 1485 N N . VAL A 1 197 ? -6.333 3.926 29.958 1.00 97.38 197 VAL A N 1
ATOM 1486 C CA . VAL A 1 197 ? -6.397 3.353 28.597 1.00 97.38 197 VAL A CA 1
ATOM 1487 C C . VAL A 1 197 ? -6.350 4.439 27.523 1.00 97.38 197 VAL A C 1
ATOM 1489 O O . VAL A 1 197 ? -5.595 4.309 26.564 1.00 97.38 197 VAL A O 1
ATOM 1492 N N . GLY A 1 198 ? -7.056 5.555 27.705 1.00 97.38 198 GLY A N 1
ATOM 1493 C CA . GLY A 1 198 ? -7.003 6.691 26.783 1.00 97.38 198 GLY A CA 1
ATOM 1494 C C . GLY A 1 198 ? -5.597 7.289 26.640 1.00 97.38 198 GLY A C 1
ATOM 1495 O O . GLY A 1 198 ? -5.211 7.696 25.544 1.00 97.38 198 GLY A O 1
ATOM 1496 N N . VAL A 1 199 ? -4.802 7.292 27.717 1.00 97.31 199 VAL A N 1
ATOM 1497 C CA . VAL A 1 199 ? -3.398 7.743 27.700 1.00 97.31 199 VAL A CA 1
ATOM 1498 C C . VAL A 1 199 ? -2.511 6.733 26.973 1.00 97.31 199 VAL A C 1
ATOM 1500 O O . VAL A 1 199 ? -1.636 7.140 26.213 1.00 97.31 199 VAL A O 1
ATOM 1503 N N . ALA A 1 200 ? -2.748 5.430 27.145 1.00 97.12 200 ALA A N 1
ATOM 1504 C CA . ALA A 1 200 ? -2.040 4.399 26.388 1.00 97.12 200 ALA A CA 1
ATOM 1505 C C . ALA A 1 200 ? -2.336 4.498 24.880 1.00 97.12 200 ALA A C 1
ATOM 1507 O O . ALA A 1 200 ? -1.407 4.481 24.077 1.00 97.12 200 ALA A O 1
ATOM 1508 N N . ILE A 1 201 ? -3.603 4.701 24.490 1.00 97.44 201 ILE A N 1
ATOM 1509 C CA . ILE A 1 201 ? -3.988 4.940 23.087 1.00 97.44 201 ILE A CA 1
ATOM 1510 C C . ILE A 1 201 ? -3.269 6.177 22.539 1.00 97.44 201 ILE A C 1
ATOM 1512 O O . ILE A 1 201 ? -2.665 6.111 21.472 1.00 97.44 201 ILE A O 1
ATOM 1516 N N . TRP A 1 202 ? -3.279 7.295 23.272 1.00 97.25 202 TRP A N 1
ATOM 1517 C CA . TRP A 1 202 ? -2.539 8.496 22.877 1.00 97.25 202 TRP A CA 1
ATOM 1518 C C . TRP A 1 202 ? -1.039 8.222 22.714 1.00 97.25 202 TRP A C 1
ATOM 1520 O O . TRP A 1 202 ? -0.421 8.667 21.745 1.00 97.25 202 TRP A O 1
ATOM 1530 N N . TYR A 1 203 ? -0.454 7.455 23.636 1.00 96.12 203 TYR A N 1
ATOM 1531 C CA . TYR A 1 203 ? 0.965 7.129 23.611 1.00 96.12 203 TYR A CA 1
ATOM 1532 C C . TYR A 1 203 ? 1.351 6.255 22.419 1.00 96.12 203 TYR A C 1
ATOM 1534 O O . TYR A 1 203 ? 2.454 6.424 21.913 1.00 96.12 203 TYR A O 1
ATOM 1542 N N . VAL A 1 204 ? 0.464 5.399 21.896 1.00 95.69 204 VAL A N 1
ATOM 1543 C CA . VAL A 1 204 ? 0.726 4.674 20.637 1.00 95.69 204 VAL A CA 1
ATOM 1544 C C . VAL A 1 204 ? 1.102 5.638 19.512 1.00 95.69 204 VAL A C 1
ATOM 1546 O O . VAL A 1 204 ? 2.045 5.383 18.771 1.00 95.69 204 VAL A O 1
ATOM 1549 N N . PHE A 1 205 ? 0.407 6.770 19.413 1.00 95.38 205 PHE A N 1
ATOM 1550 C CA . PHE A 1 205 ? 0.707 7.813 18.435 1.00 95.38 205 PHE A CA 1
ATOM 1551 C C . PHE A 1 205 ? 1.925 8.648 18.832 1.00 95.38 205 PHE A C 1
ATOM 1553 O O . PHE A 1 205 ? 2.782 8.950 18.004 1.00 95.38 205 PHE A O 1
ATOM 1560 N N . ALA A 1 206 ? 2.013 9.034 20.104 1.00 93.81 206 ALA A N 1
ATOM 1561 C CA . ALA A 1 206 ? 3.088 9.888 20.587 1.00 93.81 206 ALA A CA 1
ATOM 1562 C C . ALA A 1 206 ? 4.436 9.156 20.705 1.00 93.81 206 ALA A C 1
ATOM 1564 O O . ALA A 1 206 ? 5.471 9.818 20.761 1.00 93.81 206 ALA A O 1
ATOM 1565 N N . SER A 1 207 ? 4.461 7.815 20.701 1.00 93.12 207 SER A N 1
ATOM 1566 C CA . SER A 1 207 ? 5.671 7.012 20.917 1.00 93.12 207 SER A CA 1
ATOM 1567 C C . SER A 1 207 ? 6.790 7.401 19.961 1.00 93.12 207 SER A C 1
ATOM 1569 O O . SER A 1 207 ? 7.939 7.479 20.378 1.00 93.12 207 SER A O 1
ATOM 1571 N N . ALA A 1 208 ? 6.449 7.737 18.712 1.00 91.31 208 ALA A N 1
ATOM 1572 C CA . ALA A 1 208 ? 7.414 8.139 17.692 1.00 91.31 208 ALA A CA 1
ATOM 1573 C C . ALA A 1 208 ? 8.225 9.397 18.067 1.00 91.31 208 ALA A C 1
ATOM 1575 O O . ALA A 1 208 ? 9.340 9.576 17.584 1.00 91.31 208 ALA A O 1
ATOM 1576 N N . LEU A 1 209 ? 7.705 10.259 18.950 1.00 91.12 209 LEU A N 1
ATOM 1577 C CA . LEU A 1 209 ? 8.432 11.424 19.471 1.00 91.12 209 LEU A CA 1
ATOM 1578 C C . LEU A 1 209 ? 9.453 11.051 20.548 1.00 91.12 209 LEU A C 1
ATOM 1580 O O . LEU A 1 209 ? 10.430 11.769 20.743 1.00 91.12 209 LEU A O 1
ATOM 1584 N N . PHE A 1 210 ? 9.222 9.949 21.263 1.00 87.19 210 PHE A N 1
ATOM 1585 C CA . PHE A 1 210 ? 10.021 9.538 22.418 1.00 87.19 210 PHE A CA 1
ATOM 1586 C C . PHE A 1 210 ? 11.039 8.448 22.081 1.00 87.19 210 PHE A C 1
ATOM 1588 O O . PHE A 1 210 ? 12.054 8.319 22.760 1.00 87.19 210 PHE A O 1
ATOM 1595 N N . THR A 1 211 ? 10.784 7.661 21.037 1.00 81.81 211 THR A N 1
ATOM 1596 C CA . THR A 1 211 ? 11.647 6.546 20.621 1.00 81.81 211 THR A CA 1
ATOM 1597 C C . THR A 1 211 ? 12.786 6.989 19.706 1.00 81.81 211 THR A C 1
ATOM 1599 O O . THR A 1 211 ? 13.658 6.188 19.367 1.00 81.81 211 THR A O 1
ATOM 1602 N N . GLY A 1 212 ? 12.806 8.270 19.319 1.00 73.88 212 GLY A N 1
ATOM 1603 C CA . GLY A 1 212 ? 13.795 8.827 18.407 1.00 73.88 212 GLY A CA 1
ATOM 1604 C C . GLY A 1 212 ? 13.797 8.071 17.081 1.00 73.88 212 GLY A C 1
ATOM 1605 O O . GLY A 1 212 ? 12.766 7.931 16.429 1.00 73.88 212 GLY A O 1
ATOM 1606 N N . SER A 1 213 ? 14.966 7.569 16.691 1.00 72.06 213 SER A N 1
ATOM 1607 C CA . SER A 1 213 ? 15.154 6.845 15.431 1.00 72.06 213 SER A CA 1
ATOM 1608 C C . SER A 1 213 ? 14.985 5.328 15.551 1.00 72.06 213 SER A C 1
ATOM 1610 O O . SER A 1 213 ? 15.209 4.659 14.548 1.00 72.06 213 SER A O 1
ATOM 1612 N N . ASP A 1 214 ? 14.663 4.777 16.732 1.00 86.00 214 ASP A N 1
ATOM 1613 C CA . ASP A 1 214 ? 14.553 3.325 16.955 1.00 86.00 214 ASP A CA 1
ATOM 1614 C C . ASP A 1 214 ? 13.168 2.797 16.531 1.00 86.00 214 ASP A C 1
ATOM 1616 O O . ASP A 1 214 ? 12.187 2.979 17.263 1.00 86.00 214 ASP A O 1
ATOM 1620 N N . PRO A 1 215 ? 13.058 2.100 15.382 1.00 85.12 215 PRO A N 1
ATOM 1621 C CA . PRO A 1 215 ? 11.778 1.617 14.875 1.00 85.12 215 PRO A CA 1
ATOM 1622 C C . PRO A 1 215 ? 11.171 0.509 15.733 1.00 85.12 215 PRO A C 1
ATOM 1624 O O . PRO A 1 215 ? 9.966 0.287 15.669 1.00 85.12 215 PRO A O 1
ATOM 1627 N N . LYS A 1 216 ? 11.978 -0.228 16.507 1.00 85.31 216 LYS A N 1
ATOM 1628 C CA . LYS A 1 216 ? 11.501 -1.398 17.265 1.00 85.31 216 LYS A CA 1
ATOM 1629 C C . LYS A 1 216 ? 10.682 -0.998 18.483 1.00 85.31 216 LYS A C 1
ATOM 1631 O O . LYS A 1 216 ? 9.867 -1.780 18.954 1.00 85.31 216 LYS A O 1
ATOM 1636 N N . ARG A 1 217 ? 10.892 0.221 18.981 1.00 84.50 217 ARG A N 1
ATOM 1637 C CA . ARG A 1 217 ? 10.162 0.780 20.124 1.00 84.50 217 ARG A CA 1
ATOM 1638 C C . ARG A 1 217 ? 8.961 1.627 19.703 1.00 84.50 217 ARG A C 1
ATOM 1640 O O . ARG A 1 217 ? 8.161 2.008 20.552 1.00 84.50 217 ARG A O 1
ATOM 1647 N N . GLU A 1 218 ? 8.835 1.927 18.412 1.00 90.12 218 GLU A N 1
ATOM 1648 C CA . GLU A 1 218 ? 7.772 2.760 17.860 1.00 90.12 218 GLU A CA 1
ATOM 1649 C C . GLU A 1 218 ? 6.451 1.977 17.747 1.00 90.12 218 GLU A C 1
ATOM 1651 O O . GLU A 1 218 ? 6.248 1.173 16.834 1.00 90.12 218 GLU A O 1
ATOM 1656 N N . LEU A 1 219 ? 5.513 2.258 18.652 1.00 92.94 219 LEU A N 1
ATOM 1657 C CA . LEU A 1 219 ? 4.246 1.530 18.775 1.00 92.94 219 LEU A CA 1
ATOM 1658 C C . LEU A 1 219 ? 3.303 1.722 17.581 1.00 92.94 219 LEU A C 1
ATOM 1660 O O . LEU A 1 219 ? 2.485 0.843 17.309 1.00 92.94 219 LEU A O 1
ATOM 1664 N N . ILE A 1 220 ? 3.449 2.817 16.824 1.00 93.88 220 ILE A N 1
ATOM 1665 C CA . ILE A 1 220 ? 2.729 3.043 15.558 1.00 93.88 220 ILE A CA 1
ATOM 1666 C C . ILE A 1 220 ? 2.886 1.840 14.619 1.00 93.88 220 ILE A C 1
ATOM 1668 O O . ILE A 1 220 ? 1.933 1.453 13.945 1.00 93.88 220 ILE A O 1
ATOM 1672 N N . ARG A 1 221 ? 4.075 1.224 14.574 1.00 92.31 221 ARG A N 1
ATOM 1673 C CA . ARG A 1 221 ? 4.349 0.078 13.694 1.00 92.31 221 ARG A CA 1
ATOM 1674 C C . ARG A 1 221 ? 3.636 -1.179 14.167 1.00 92.31 221 ARG A C 1
ATOM 1676 O O . ARG A 1 221 ? 3.043 -1.873 13.346 1.00 92.31 221 ARG A O 1
ATOM 1683 N N . THR A 1 222 ? 3.658 -1.434 15.472 1.00 90.38 222 THR A N 1
ATOM 1684 C CA . THR A 1 222 ? 2.983 -2.578 16.101 1.00 90.38 222 THR A CA 1
ATOM 1685 C C . THR A 1 222 ? 1.467 -2.499 15.940 1.00 90.38 222 THR A C 1
ATOM 1687 O O . THR A 1 222 ? 0.816 -3.510 15.703 1.00 90.38 222 THR A O 1
ATOM 1690 N N . HIS A 1 223 ? 0.900 -1.295 16.019 1.00 93.75 223 HIS A N 1
ATOM 1691 C CA . HIS A 1 223 ? -0.546 -1.077 15.959 1.00 93.75 223 HIS A CA 1
ATOM 1692 C C . HIS A 1 223 ? -1.048 -0.582 14.599 1.00 93.75 223 HIS A C 1
ATOM 1694 O O . HIS A 1 223 ? -2.187 -0.135 14.496 1.00 93.75 223 HIS A O 1
ATOM 1700 N N . MET A 1 224 ? -0.231 -0.671 13.542 1.00 93.00 224 MET A N 1
ATOM 1701 C CA . MET A 1 224 ? -0.563 -0.122 12.220 1.00 93.00 224 MET A CA 1
ATOM 1702 C C . MET A 1 224 ? -1.891 -0.654 11.664 1.00 93.00 224 MET A C 1
ATOM 1704 O O . MET A 1 224 ? -2.607 0.075 10.982 1.00 93.00 224 MET A O 1
ATOM 1708 N N . ALA A 1 225 ? -2.217 -1.916 11.951 1.00 92.06 225 ALA A N 1
ATOM 1709 C CA . ALA A 1 225 ? -3.398 -2.587 11.420 1.00 92.06 225 ALA A CA 1
ATOM 1710 C C . ALA A 1 225 ? -4.732 -2.004 11.918 1.00 92.06 225 ALA A C 1
ATOM 1712 O O . ALA A 1 225 ? -5.724 -2.085 11.200 1.00 92.06 225 ALA A O 1
ATOM 1713 N N . HIS A 1 226 ? -4.739 -1.405 13.110 1.00 95.12 226 HIS A N 1
ATOM 1714 C CA . HIS A 1 226 ? -5.929 -0.887 13.797 1.00 95.12 226 HIS A CA 1
ATOM 1715 C C . HIS A 1 226 ? -5.726 0.550 14.297 1.00 95.12 226 HIS A C 1
ATOM 1717 O O . HIS A 1 226 ? -6.339 1.005 15.266 1.00 95.12 226 HIS A O 1
ATOM 1723 N N . LEU A 1 227 ? -4.802 1.273 13.663 1.00 95.31 227 LEU A N 1
ATOM 1724 C CA . LEU A 1 227 ? -4.434 2.622 14.071 1.00 95.31 227 LEU A CA 1
ATOM 1725 C C . LEU A 1 227 ? -5.550 3.634 13.777 1.00 95.31 227 LEU A C 1
ATOM 1727 O O . LEU A 1 227 ? -5.718 4.593 14.526 1.00 95.31 227 LEU A O 1
ATOM 1731 N N . ASP A 1 228 ? -6.328 3.414 12.715 1.00 94.88 228 ASP A N 1
ATOM 1732 C CA . ASP A 1 228 ? -7.451 4.285 12.356 1.00 94.88 228 ASP A CA 1
ATOM 1733 C C . ASP A 1 228 ? -8.578 4.171 13.403 1.00 94.88 228 ASP A C 1
ATOM 1735 O O . ASP A 1 228 ? -9.139 5.181 13.831 1.00 94.88 228 ASP A O 1
ATOM 1739 N N . GLU A 1 229 ? -8.844 2.960 13.902 1.00 97.31 229 GLU A N 1
ATOM 1740 C CA . GLU A 1 229 ? -9.763 2.686 15.013 1.00 97.31 229 GLU A CA 1
ATOM 1741 C C . GLU A 1 229 ? -9.291 3.356 16.308 1.00 97.31 229 GLU A C 1
ATOM 1743 O O . GLU A 1 229 ? -10.068 4.049 16.964 1.00 97.31 229 GLU A O 1
ATOM 1748 N N . LEU A 1 230 ? -8.010 3.201 16.661 1.00 97.12 230 LEU A N 1
ATOM 1749 C CA . LEU A 1 230 ? -7.426 3.858 17.834 1.00 97.12 230 LEU A CA 1
ATOM 1750 C C . LEU A 1 230 ? -7.521 5.385 17.742 1.00 97.12 230 LEU A C 1
ATOM 1752 O O . LEU A 1 230 ? -7.825 6.043 18.736 1.00 97.12 230 LEU A O 1
ATOM 1756 N N . GLY A 1 231 ? -7.286 5.950 16.556 1.00 96.06 231 GLY A N 1
ATOM 1757 C CA . GLY A 1 231 ? -7.370 7.388 16.315 1.00 96.06 231 GLY A CA 1
ATOM 1758 C C . GLY A 1 231 ? -8.791 7.927 16.469 1.00 96.06 231 GLY A C 1
ATOM 1759 O O . GLY A 1 231 ? -8.978 9.008 17.031 1.00 96.06 231 GLY A O 1
ATOM 1760 N N . GLU A 1 232 ? -9.798 7.171 16.024 1.00 95.94 232 GLU A N 1
ATOM 1761 C CA . GLU A 1 232 ? -11.203 7.530 16.227 1.00 95.94 232 GLU A CA 1
ATOM 1762 C C . GLU A 1 232 ? -11.597 7.444 17.706 1.00 95.94 232 GLU A C 1
ATOM 1764 O O . GLU A 1 232 ? -12.146 8.408 18.235 1.00 95.94 232 GLU A O 1
ATOM 1769 N N . LEU A 1 233 ? -11.245 6.361 18.410 1.00 97.31 233 LEU A N 1
ATOM 1770 C CA . LEU A 1 233 ? -11.499 6.255 19.854 1.00 97.31 233 LEU A CA 1
ATOM 1771 C C . LEU A 1 233 ? -10.857 7.418 20.621 1.00 97.31 233 LEU A C 1
ATOM 1773 O O . LEU A 1 233 ? -11.495 8.024 21.478 1.00 97.31 233 LEU A O 1
ATOM 1777 N N . LEU A 1 234 ? -9.615 7.771 20.287 1.00 96.06 234 LEU A N 1
ATOM 1778 C CA . LEU A 1 234 ? -8.907 8.884 20.908 1.00 96.06 234 LEU A CA 1
ATOM 1779 C C . LEU A 1 234 ? -9.635 10.220 20.688 1.00 96.06 234 LEU A C 1
ATOM 1781 O O . LEU A 1 234 ? -9.960 10.923 21.646 1.00 96.06 234 LEU A O 1
ATOM 1785 N N . ARG A 1 235 ? -9.921 10.562 19.427 1.00 95.06 235 ARG A N 1
ATOM 1786 C CA . ARG A 1 235 ? -10.524 11.851 19.061 1.00 95.06 235 ARG A CA 1
ATOM 1787 C C . ARG A 1 235 ? -11.923 12.018 19.648 1.00 95.06 235 ARG A C 1
ATOM 1789 O O . ARG A 1 235 ? -12.257 13.096 20.127 1.00 95.06 235 ARG A O 1
ATOM 1796 N N . GLU A 1 236 ? -12.731 10.967 19.593 1.00 95.38 236 GLU A N 1
ATOM 1797 C CA . GLU A 1 236 ? -14.162 11.045 19.894 1.00 95.38 236 GLU A CA 1
ATOM 1798 C C . GLU A 1 236 ? -14.463 10.823 21.385 1.00 95.38 236 GLU A C 1
ATOM 1800 O O . GLU A 1 236 ? -15.465 11.329 21.896 1.00 95.38 236 GLU A O 1
ATOM 1805 N N . LEU A 1 237 ? -13.610 10.081 22.104 1.00 95.81 237 LEU A N 1
ATOM 1806 C CA . LEU A 1 237 ? -13.893 9.683 23.486 1.00 95.81 237 LEU A CA 1
ATOM 1807 C C . LEU A 1 237 ? -13.036 10.403 24.525 1.00 95.81 237 LEU A C 1
ATOM 1809 O O . LEU A 1 237 ? -13.550 10.672 25.609 1.00 95.81 237 LEU A O 1
ATOM 1813 N N . THR A 1 238 ? -11.775 10.738 24.235 1.00 92.12 238 THR A N 1
ATOM 1814 C CA . THR A 1 238 ? -10.861 11.290 25.257 1.00 92.12 238 THR A CA 1
ATOM 1815 C C . THR A 1 238 ? -10.627 12.793 25.128 1.00 92.12 238 THR A C 1
ATOM 1817 O O . THR A 1 238 ? -10.229 13.427 26.102 1.00 92.12 238 THR A O 1
ATOM 1820 N N . GLY A 1 239 ? -10.852 13.367 23.941 1.00 86.31 239 GLY A N 1
ATOM 1821 C CA . GLY A 1 239 ? -10.549 14.772 23.652 1.00 86.31 239 GLY A CA 1
ATOM 1822 C C . GLY A 1 239 ? -9.049 15.078 23.551 1.00 86.31 239 GLY A C 1
ATOM 1823 O O . GLY A 1 239 ? -8.663 16.244 23.480 1.00 86.31 239 GLY A O 1
ATOM 1824 N N . PHE A 1 240 ? -8.183 14.059 23.542 1.00 92.25 240 PHE A N 1
ATOM 1825 C CA . PHE A 1 240 ? -6.748 14.266 23.384 1.00 92.25 240 PHE A CA 1
ATOM 1826 C C . PHE A 1 240 ? -6.401 14.658 21.948 1.00 92.25 240 PHE A C 1
ATOM 1828 O O . PHE A 1 240 ? -6.753 13.976 20.985 1.00 92.25 240 PHE A O 1
ATOM 1835 N N . ALA A 1 241 ? -5.639 15.742 21.809 1.00 92.06 241 ALA A N 1
ATOM 1836 C CA . ALA A 1 241 ? -5.063 16.129 20.533 1.00 92.06 241 ALA A CA 1
ATOM 1837 C C . ALA A 1 241 ? -3.857 15.242 20.193 1.00 92.06 241 ALA A C 1
ATOM 1839 O O . ALA A 1 241 ? -3.012 14.941 21.047 1.00 92.06 241 ALA A O 1
ATOM 1840 N N . LEU A 1 242 ? -3.750 14.861 18.919 1.00 92.69 242 LEU A N 1
ATOM 1841 C CA . LEU A 1 242 ? -2.527 14.255 18.407 1.00 92.69 242 LEU A CA 1
ATOM 1842 C C . LEU A 1 242 ? -1.402 15.299 18.395 1.00 92.69 242 LEU A C 1
ATOM 1844 O O . LEU A 1 242 ? -1.646 16.450 18.017 1.00 92.69 242 LEU A O 1
ATOM 1848 N N . PRO A 1 243 ? -0.166 14.921 18.761 1.00 91.31 243 PRO A N 1
ATOM 1849 C CA . PRO A 1 243 ? 0.966 15.826 18.641 1.00 91.31 243 PRO A CA 1
ATOM 1850 C C . PRO A 1 243 ? 1.175 16.301 17.194 1.00 91.31 243 PRO A C 1
ATOM 1852 O O . PRO A 1 243 ? 0.889 15.582 16.229 1.00 91.31 243 PRO A O 1
ATOM 1855 N N . ALA A 1 244 ? 1.711 17.512 17.036 1.00 91.62 244 ALA A N 1
ATOM 1856 C CA . ALA A 1 244 ? 1.982 18.087 15.722 1.00 91.62 244 ALA A CA 1
ATOM 1857 C C . ALA A 1 244 ? 2.906 17.178 14.886 1.00 91.62 244 ALA A C 1
ATOM 1859 O O . ALA A 1 244 ? 3.883 16.626 15.389 1.00 91.62 244 ALA A O 1
ATOM 1860 N N . GLY A 1 245 ? 2.590 17.018 13.598 1.00 92.06 245 GLY A N 1
ATOM 1861 C CA . GLY A 1 245 ? 3.368 16.197 12.660 1.00 92.06 245 GLY A CA 1
ATOM 1862 C C . GLY A 1 245 ? 3.110 14.686 12.729 1.00 92.06 245 GLY A C 1
ATOM 1863 O O . GLY A 1 245 ? 3.546 13.968 11.831 1.00 92.06 245 GLY A O 1
ATOM 1864 N N . ILE A 1 246 ? 2.364 14.182 13.720 1.00 94.31 246 ILE A N 1
ATOM 1865 C CA . ILE A 1 246 ? 2.121 12.737 13.857 1.00 94.31 246 ILE A CA 1
ATOM 1866 C C . ILE A 1 246 ? 1.247 12.173 12.741 1.00 94.31 246 ILE A C 1
ATOM 1868 O O . ILE A 1 246 ? 1.547 11.096 12.242 1.00 94.31 246 ILE A O 1
ATOM 1872 N N . ALA A 1 247 ? 0.214 12.888 12.293 1.00 93.19 247 ALA A N 1
ATOM 1873 C CA . ALA A 1 247 ? -0.623 12.413 11.188 1.00 93.19 247 ALA A CA 1
ATOM 1874 C C . ALA A 1 247 ? 0.196 12.187 9.900 1.00 93.19 247 ALA A C 1
ATOM 1876 O O . ALA A 1 247 ? 0.060 11.162 9.233 1.00 93.19 247 ALA A O 1
ATOM 1877 N N . GLU A 1 248 ? 1.102 13.118 9.591 1.00 94.50 248 GLU A N 1
ATOM 1878 C CA . GLU A 1 248 ? 2.027 13.016 8.459 1.00 94.50 248 GLU A CA 1
ATOM 1879 C C . GLU A 1 248 ? 3.004 11.845 8.650 1.00 94.50 248 GLU A C 1
ATOM 1881 O O . GLU A 1 248 ? 3.255 11.068 7.730 1.00 94.50 248 GLU A O 1
ATOM 1886 N N . HIS A 1 249 ? 3.522 11.677 9.868 1.00 95.12 249 HIS A N 1
ATOM 1887 C CA . HIS A 1 249 ? 4.411 10.573 10.218 1.00 95.12 249 HIS A CA 1
ATOM 1888 C C . HIS A 1 249 ? 3.735 9.201 10.080 1.00 95.12 249 HIS A C 1
ATOM 1890 O O . HIS A 1 249 ? 4.283 8.310 9.435 1.00 95.12 249 HIS A O 1
ATOM 1896 N N . VAL A 1 250 ? 2.508 9.050 10.584 1.00 95.44 250 VAL A N 1
ATOM 1897 C CA . VAL A 1 250 ? 1.684 7.842 10.426 1.00 95.44 250 VAL A CA 1
ATOM 1898 C C . VAL A 1 250 ? 1.513 7.485 8.953 1.00 95.44 250 VAL A C 1
ATOM 1900 O O . VAL A 1 250 ? 1.706 6.326 8.579 1.00 95.44 250 VAL A O 1
ATOM 1903 N N . LEU A 1 251 ? 1.200 8.470 8.104 1.00 96.06 251 LEU A N 1
ATOM 1904 C CA . LEU A 1 251 ? 1.080 8.253 6.665 1.00 96.06 251 LEU A CA 1
ATOM 1905 C C . LEU A 1 251 ? 2.399 7.749 6.064 1.00 96.06 251 LEU A C 1
ATOM 1907 O O . LEU A 1 251 ? 2.396 6.763 5.326 1.00 96.06 251 LEU A O 1
ATOM 1911 N N . ARG A 1 252 ? 3.534 8.365 6.415 1.00 96.19 252 ARG A N 1
ATOM 1912 C CA . ARG A 1 252 ? 4.851 7.930 5.928 1.00 96.19 252 ARG A CA 1
ATOM 1913 C C . ARG A 1 252 ? 5.203 6.516 6.387 1.00 96.19 252 ARG A C 1
ATOM 1915 O O . ARG A 1 252 ? 5.676 5.734 5.568 1.00 96.19 252 ARG A O 1
ATOM 1922 N N . VAL A 1 253 ? 4.938 6.152 7.645 1.00 95.62 253 VAL A N 1
ATOM 1923 C CA . VAL A 1 253 ? 5.164 4.783 8.146 1.00 95.62 253 VAL A CA 1
ATOM 1924 C C . VAL A 1 253 ? 4.255 3.788 7.416 1.00 95.62 253 VAL A C 1
ATOM 1926 O O . VAL A 1 253 ? 4.729 2.741 6.977 1.00 95.62 253 VAL A O 1
ATOM 1929 N N . ARG A 1 254 ? 2.972 4.118 7.206 1.00 96.81 254 ARG A N 1
ATOM 1930 C CA . ARG A 1 254 ? 2.027 3.280 6.444 1.00 96.81 254 ARG A CA 1
ATOM 1931 C C . ARG A 1 254 ? 2.519 3.038 5.016 1.00 96.81 254 ARG A C 1
ATOM 1933 O O . ARG A 1 254 ? 2.542 1.895 4.554 1.00 96.81 254 ARG A O 1
ATOM 1940 N N . VAL A 1 255 ? 2.951 4.097 4.330 1.00 97.69 255 VAL A N 1
ATOM 1941 C CA . VAL A 1 255 ? 3.541 4.020 2.986 1.00 97.69 255 VAL A CA 1
ATOM 1942 C C . VAL A 1 255 ? 4.816 3.179 3.006 1.00 97.69 255 VAL A C 1
ATOM 1944 O O . VAL A 1 255 ? 4.920 2.240 2.224 1.00 97.69 255 VAL A O 1
ATOM 1947 N N . LEU A 1 256 ? 5.736 3.422 3.941 1.00 96.94 256 LEU A N 1
ATOM 1948 C CA . LEU A 1 256 ? 6.988 2.674 4.079 1.00 96.94 256 LEU A CA 1
ATOM 1949 C C . LEU A 1 256 ? 6.754 1.164 4.257 1.00 96.94 256 LEU A C 1
ATOM 1951 O O . LEU A 1 256 ? 7.372 0.356 3.564 1.00 96.94 256 LEU A O 1
ATOM 1955 N N . LEU A 1 257 ? 5.852 0.765 5.160 1.00 96.50 257 LEU A N 1
ATOM 1956 C CA . LEU A 1 257 ? 5.536 -0.647 5.406 1.00 96.50 257 LEU A CA 1
ATOM 1957 C C . LEU A 1 257 ? 4.862 -1.297 4.188 1.00 96.50 257 LEU A C 1
ATOM 1959 O O . LEU A 1 257 ? 5.181 -2.435 3.830 1.00 96.50 257 LEU A O 1
ATOM 1963 N N . SER A 1 258 ? 3.980 -0.559 3.508 1.00 97.31 258 SER A N 1
ATOM 1964 C CA . SER A 1 258 ? 3.369 -0.994 2.250 1.00 97.31 258 SER A CA 1
ATOM 1965 C C . SER A 1 258 ? 4.416 -1.196 1.146 1.00 97.31 258 SER A C 1
ATOM 1967 O O . SER A 1 258 ? 4.399 -2.230 0.473 1.00 97.31 258 SER A O 1
ATOM 1969 N N . MET A 1 259 ? 5.363 -0.265 1.003 1.00 98.00 259 MET A N 1
ATOM 1970 C CA . MET A 1 259 ? 6.470 -0.352 0.050 1.00 98.00 259 MET A CA 1
ATOM 1971 C C . MET A 1 259 ? 7.383 -1.543 0.354 1.00 98.00 259 MET A C 1
ATOM 1973 O O . MET A 1 259 ? 7.732 -2.294 -0.555 1.00 98.00 259 MET A O 1
ATOM 1977 N N . LEU A 1 260 ? 7.716 -1.773 1.627 1.00 97.38 260 LEU A N 1
ATOM 1978 C CA . LEU A 1 260 ? 8.520 -2.921 2.047 1.00 97.38 260 LEU A CA 1
ATOM 1979 C C . LEU A 1 260 ? 7.842 -4.248 1.677 1.00 97.38 260 LEU A C 1
ATOM 1981 O O . LEU A 1 260 ? 8.485 -5.140 1.126 1.00 97.38 260 LEU A O 1
ATOM 1985 N N . SER A 1 261 ? 6.536 -4.368 1.930 1.00 96.56 261 SER A N 1
ATOM 1986 C CA . SER A 1 261 ? 5.747 -5.537 1.522 1.00 96.56 261 SER A CA 1
ATOM 1987 C C . SER A 1 261 ? 5.702 -5.707 -0.003 1.00 96.56 261 SER A C 1
ATOM 1989 O O . SER A 1 261 ? 5.799 -6.825 -0.511 1.00 96.56 261 SER A O 1
ATOM 1991 N N . ALA A 1 262 ? 5.588 -4.612 -0.761 1.00 96.88 262 ALA A N 1
ATOM 1992 C CA . ALA A 1 262 ? 5.607 -4.651 -2.222 1.00 96.88 262 ALA A CA 1
ATOM 1993 C C . ALA A 1 262 ? 6.960 -5.137 -2.771 1.00 96.88 262 ALA A C 1
ATOM 1995 O O . ALA A 1 262 ? 6.974 -6.067 -3.572 1.00 96.88 262 ALA A O 1
ATOM 1996 N N . VAL A 1 263 ? 8.081 -4.592 -2.286 1.00 96.75 263 VAL A N 1
ATOM 1997 C CA . VAL A 1 263 ? 9.440 -4.973 -2.727 1.00 96.75 263 VAL A CA 1
ATOM 1998 C C . VAL A 1 263 ? 9.780 -6.419 -2.374 1.00 96.75 263 VAL A C 1
ATOM 2000 O O . VAL A 1 263 ? 10.475 -7.091 -3.132 1.00 96.75 263 VAL A O 1
ATOM 2003 N N . LYS A 1 264 ? 9.276 -6.932 -1.246 1.00 95.19 264 LYS A N 1
ATOM 2004 C CA . LYS A 1 264 ? 9.461 -8.343 -0.875 1.00 95.19 264 LYS A CA 1
ATOM 2005 C C . LYS A 1 264 ? 8.704 -9.312 -1.783 1.00 95.19 264 LYS A C 1
ATOM 2007 O O . LYS A 1 264 ? 9.156 -10.438 -1.954 1.00 95.19 264 LYS A O 1
ATOM 2012 N N . ARG A 1 265 ? 7.575 -8.888 -2.360 1.00 95.12 265 ARG A N 1
ATOM 2013 C CA . ARG A 1 265 ? 6.820 -9.681 -3.344 1.00 95.12 265 ARG A CA 1
ATOM 2014 C C . ARG A 1 265 ? 7.427 -9.582 -4.739 1.00 95.12 265 ARG A C 1
ATOM 2016 O O . ARG A 1 265 ? 7.553 -10.590 -5.421 1.00 95.12 265 ARG A O 1
ATOM 2023 N N . ASP A 1 266 ? 7.799 -8.373 -5.142 1.00 94.06 266 ASP A N 1
ATOM 2024 C CA . ASP A 1 266 ? 8.423 -8.084 -6.427 1.00 94.06 266 ASP A CA 1
ATOM 2025 C C . ASP A 1 266 ? 9.448 -6.960 -6.253 1.00 94.06 266 ASP A C 1
ATOM 2027 O O . ASP A 1 266 ? 9.106 -5.783 -6.094 1.00 94.06 266 ASP A O 1
ATOM 2031 N N . ARG A 1 267 ? 10.729 -7.338 -6.291 1.00 94.00 267 ARG A N 1
ATOM 2032 C CA . ARG A 1 267 ? 11.842 -6.420 -6.024 1.00 94.00 267 ARG A CA 1
ATOM 2033 C C . ARG A 1 267 ? 12.036 -5.346 -7.095 1.00 94.00 267 ARG A C 1
ATOM 2035 O O . ARG A 1 267 ? 12.787 -4.408 -6.850 1.00 94.00 267 ARG A O 1
ATOM 2042 N N . TRP A 1 268 ? 11.415 -5.486 -8.265 1.00 93.50 268 TRP A N 1
ATOM 2043 C CA . TRP A 1 268 ? 11.646 -4.610 -9.415 1.00 93.50 268 TRP A CA 1
ATOM 2044 C C . TRP A 1 268 ? 10.491 -3.646 -9.654 1.00 93.50 268 TRP A C 1
ATOM 2046 O O . TRP A 1 268 ? 10.717 -2.460 -9.899 1.00 93.50 268 TRP A O 1
ATOM 2056 N N . ARG A 1 269 ? 9.253 -4.132 -9.518 1.00 95.44 269 ARG A N 1
ATOM 2057 C CA . ARG A 1 269 ? 8.054 -3.364 -9.867 1.00 95.44 269 ARG A CA 1
ATOM 2058 C C . ARG A 1 269 ? 7.937 -2.039 -9.122 1.00 95.44 269 ARG A C 1
ATOM 2060 O O . ARG A 1 269 ? 7.686 -1.014 -9.750 1.00 95.44 269 ARG A O 1
ATOM 2067 N N . LEU A 1 270 ? 8.082 -2.034 -7.794 1.00 96.44 270 LEU A N 1
ATOM 2068 C CA . LEU A 1 270 ? 7.936 -0.788 -7.032 1.00 96.44 270 LEU A CA 1
ATOM 2069 C C . LEU A 1 270 ? 9.028 0.237 -7.401 1.00 96.44 270 LEU A C 1
ATOM 2071 O O . LEU A 1 270 ? 8.656 1.369 -7.709 1.00 96.44 270 LEU A O 1
ATOM 2075 N N . PRO A 1 271 ? 10.334 -0.106 -7.416 1.00 94.81 271 PRO A N 1
ATOM 2076 C CA . PRO A 1 271 ? 11.370 0.825 -7.862 1.00 94.81 271 PRO A CA 1
ATOM 2077 C C . PRO A 1 271 ? 11.119 1.424 -9.250 1.00 94.81 271 PRO A C 1
ATOM 2079 O O . PRO A 1 271 ? 11.327 2.621 -9.441 1.00 94.81 271 PRO A O 1
ATOM 2082 N N . GLU A 1 272 ? 10.643 0.626 -10.208 1.00 95.62 272 GLU A N 1
ATOM 2083 C CA . GLU A 1 272 ? 10.309 1.104 -11.554 1.00 95.62 272 GLU A CA 1
ATOM 2084 C C . GLU A 1 272 ? 9.140 2.094 -11.547 1.00 95.62 272 GLU A C 1
ATOM 2086 O O . GLU A 1 272 ? 9.243 3.160 -12.155 1.00 95.62 272 GLU A O 1
ATOM 2091 N N . LEU A 1 273 ? 8.062 1.785 -10.816 1.00 97.06 273 LEU A N 1
ATOM 2092 C CA . LEU A 1 273 ? 6.919 2.688 -10.653 1.00 97.06 273 LEU A CA 1
ATOM 2093 C C . LEU A 1 273 ? 7.343 4.007 -10.003 1.00 97.06 273 LEU A C 1
ATOM 2095 O O . LEU A 1 273 ? 7.091 5.070 -10.560 1.00 97.06 273 LEU A O 1
ATOM 2099 N N . LEU A 1 274 ? 8.038 3.956 -8.864 1.00 96.12 274 LEU A N 1
ATOM 2100 C CA . LEU A 1 274 ? 8.481 5.163 -8.159 1.00 96.12 274 LEU A CA 1
ATOM 2101 C C . LEU A 1 274 ? 9.400 6.017 -9.025 1.00 96.12 274 LEU A C 1
ATOM 2103 O O . LEU A 1 274 ? 9.292 7.240 -9.034 1.00 96.12 274 LEU A O 1
ATOM 2107 N N . ARG A 1 275 ? 10.256 5.382 -9.822 1.00 94.12 275 ARG A N 1
ATOM 2108 C CA . ARG A 1 275 ? 11.087 6.092 -10.784 1.00 94.12 275 ARG A CA 1
ATOM 2109 C C . ARG A 1 275 ? 10.266 6.835 -11.839 1.00 94.12 275 ARG A C 1
ATOM 2111 O O . ARG A 1 275 ? 10.639 7.948 -12.202 1.00 94.12 275 ARG A O 1
ATOM 2118 N N . GLY A 1 276 ? 9.149 6.268 -12.288 1.00 95.88 276 GLY A N 1
ATOM 2119 C CA . GLY A 1 276 ? 8.214 6.919 -13.209 1.00 95.88 276 GLY A CA 1
ATOM 2120 C C . GLY A 1 276 ? 7.551 8.190 -12.657 1.00 95.88 276 GLY A C 1
ATOM 2121 O O . GLY A 1 276 ? 7.020 8.975 -13.438 1.00 95.88 276 GLY A O 1
ATOM 2122 N N . LEU A 1 277 ? 7.610 8.440 -11.339 1.00 95.81 277 LEU A N 1
ATOM 2123 C CA . LEU A 1 277 ? 7.143 9.699 -10.739 1.00 95.81 277 LEU A CA 1
ATOM 2124 C C . LEU A 1 277 ? 8.104 10.873 -10.973 1.00 95.81 277 LEU A C 1
ATOM 2126 O O . LEU A 1 277 ? 7.678 12.021 -10.913 1.00 95.81 277 LEU A O 1
ATOM 2130 N N . VAL A 1 278 ? 9.389 10.601 -11.229 1.00 95.00 278 VAL A N 1
ATOM 2131 C CA . VAL A 1 278 ? 10.447 11.628 -11.356 1.00 95.00 278 VAL A CA 1
ATOM 2132 C C . VAL A 1 278 ? 11.217 11.556 -12.676 1.00 95.00 278 VAL A C 1
ATOM 2134 O O . VAL A 1 278 ? 11.996 12.454 -12.991 1.00 95.00 278 VAL A O 1
ATOM 2137 N N . GLN A 1 279 ? 10.988 10.517 -13.478 1.00 95.75 279 GLN A N 1
ATOM 2138 C CA . GLN A 1 279 ? 11.617 10.294 -14.777 1.00 95.75 279 GLN A CA 1
ATOM 2139 C C . GLN A 1 279 ? 10.547 9.983 -15.827 1.00 95.75 279 GLN A C 1
ATOM 2141 O O . GLN A 1 279 ? 9.622 9.214 -15.559 1.00 95.75 279 GLN A O 1
ATOM 2146 N N . ALA A 1 280 ? 10.703 10.522 -17.040 1.00 96.69 280 ALA A N 1
ATOM 2147 C CA . ALA A 1 280 ? 9.923 10.093 -18.194 1.00 96.69 280 ALA A CA 1
ATOM 2148 C C . ALA A 1 280 ? 9.972 8.573 -18.335 1.00 96.69 280 ALA A C 1
ATOM 2150 O O . ALA A 1 280 ? 10.991 7.931 -18.082 1.00 96.69 280 ALA A O 1
ATOM 2151 N N . SER A 1 281 ? 8.851 7.982 -18.718 1.00 96.44 281 SER A N 1
ATOM 2152 C CA . SER A 1 281 ? 8.780 6.549 -18.941 1.00 96.44 281 SER A CA 1
ATOM 2153 C C . SER A 1 281 ? 7.706 6.209 -19.955 1.00 96.44 281 SER A C 1
ATOM 2155 O O . SER A 1 281 ? 6.753 6.965 -20.155 1.00 96.44 281 SER A O 1
ATOM 2157 N N . VAL A 1 282 ? 7.881 5.056 -20.585 1.00 95.56 282 VAL A N 1
ATOM 2158 C CA . VAL A 1 282 ? 6.844 4.389 -21.371 1.00 95.56 282 VAL A CA 1
ATOM 2159 C C . VAL A 1 282 ? 6.470 3.082 -20.693 1.00 95.56 282 VAL A C 1
ATOM 2161 O O . VAL A 1 282 ? 7.280 2.492 -19.968 1.00 95.56 282 VAL A O 1
ATOM 2164 N N . ALA A 1 283 ? 5.233 2.642 -20.920 1.00 95.44 283 ALA A N 1
ATOM 2165 C CA . ALA A 1 283 ? 4.768 1.354 -20.434 1.00 95.44 283 ALA A CA 1
ATOM 2166 C C . ALA A 1 283 ? 5.679 0.242 -20.959 1.00 95.44 283 ALA A C 1
ATOM 2168 O O . ALA A 1 283 ? 6.031 0.209 -22.141 1.00 95.44 283 ALA A O 1
ATOM 2169 N N . GLY A 1 284 ? 6.075 -0.656 -20.064 1.00 94.50 284 GLY A N 1
ATOM 2170 C CA . GLY A 1 284 ? 6.820 -1.836 -20.450 1.00 94.50 284 GLY A CA 1
ATOM 2171 C C . GLY A 1 284 ? 5.982 -2.785 -21.317 1.00 94.50 284 GLY A C 1
ATOM 2172 O O . GLY A 1 284 ? 4.746 -2.721 -21.301 1.00 94.50 284 GLY A O 1
ATOM 2173 N N . PRO A 1 285 ? 6.629 -3.669 -22.092 1.00 95.00 285 PRO A N 1
ATOM 2174 C CA . PRO A 1 285 ? 5.925 -4.621 -22.941 1.00 95.00 285 PRO A CA 1
ATOM 2175 C C . PRO A 1 285 ? 5.032 -5.572 -22.140 1.00 95.00 285 PRO A C 1
ATOM 2177 O O . PRO A 1 285 ? 5.416 -6.059 -21.075 1.00 95.00 285 PRO A O 1
ATOM 2180 N N . ARG A 1 286 ? 3.840 -5.871 -22.669 1.00 94.19 286 ARG A N 1
ATOM 2181 C CA . ARG A 1 286 ? 2.925 -6.812 -22.012 1.00 94.19 286 ARG A CA 1
ATOM 2182 C C . ARG A 1 286 ? 3.476 -8.240 -22.113 1.00 94.19 286 ARG A C 1
ATOM 2184 O O . ARG A 1 286 ? 3.899 -8.623 -23.206 1.00 94.19 286 ARG A O 1
ATOM 2191 N N . PRO A 1 287 ? 3.449 -9.050 -21.038 1.00 94.25 287 PRO A N 1
ATOM 2192 C CA . PRO A 1 287 ? 4.024 -10.394 -21.053 1.00 94.25 287 PRO A CA 1
ATOM 2193 C C . PRO A 1 287 ? 3.468 -11.317 -22.143 1.00 94.25 287 PRO A C 1
ATOM 2195 O O . PRO A 1 287 ? 4.170 -12.211 -22.597 1.00 94.25 287 PRO A O 1
ATOM 2198 N N . GLU A 1 288 ? 2.223 -11.147 -22.571 1.00 95.19 288 GLU A N 1
ATOM 2199 C CA . GLU A 1 288 ? 1.608 -11.937 -23.642 1.00 95.19 288 GLU A CA 1
ATOM 2200 C C . GLU A 1 288 ? 2.147 -11.615 -25.046 1.00 95.19 288 GLU A C 1
ATOM 2202 O O . GLU A 1 288 ? 2.005 -12.436 -25.947 1.00 95.19 288 GLU A O 1
ATOM 2207 N N . LEU A 1 289 ? 2.794 -10.458 -25.225 1.00 95.06 289 LEU A N 1
ATOM 2208 C CA . LEU A 1 289 ? 3.401 -10.028 -26.490 1.00 95.06 289 LEU A CA 1
ATOM 2209 C C . LEU A 1 289 ? 4.897 -10.365 -26.582 1.00 95.06 289 LEU A C 1
ATOM 2211 O O . LEU A 1 289 ? 5.523 -10.110 -27.604 1.00 95.06 289 LEU A O 1
ATOM 2215 N N . VAL A 1 290 ? 5.481 -10.918 -25.517 1.00 96.44 290 VAL A N 1
ATOM 2216 C CA . VAL A 1 290 ? 6.907 -11.256 -25.440 1.00 96.44 290 VAL A CA 1
ATOM 2217 C C . VAL A 1 290 ? 7.058 -12.774 -25.485 1.00 96.44 290 VAL A C 1
ATOM 2219 O O . VAL A 1 290 ? 6.465 -13.489 -24.671 1.00 96.44 290 VAL A O 1
ATOM 2222 N N . GLY A 1 291 ? 7.876 -13.285 -26.408 1.00 95.69 291 GLY A N 1
ATOM 2223 C CA . GLY A 1 291 ? 8.113 -14.715 -26.557 1.00 95.69 291 GLY A CA 1
ATOM 2224 C C . GLY A 1 291 ? 8.652 -15.362 -25.279 1.00 95.69 291 GLY A C 1
ATOM 2225 O O . GLY A 1 291 ? 9.420 -14.769 -24.517 1.00 95.69 291 GLY A O 1
ATOM 2226 N N . THR A 1 292 ? 8.270 -16.619 -25.037 1.00 96.12 292 THR A N 1
ATOM 2227 C CA . THR A 1 292 ? 8.646 -17.370 -23.824 1.00 96.12 292 THR A CA 1
ATOM 2228 C C . THR A 1 292 ? 10.158 -17.399 -23.589 1.00 96.12 292 THR A C 1
ATOM 2230 O O . THR A 1 292 ? 10.598 -17.132 -22.476 1.00 96.12 292 THR A O 1
ATOM 2233 N N . ALA A 1 293 ? 10.959 -17.591 -24.642 1.00 95.62 293 ALA A N 1
ATOM 2234 C CA . ALA A 1 293 ? 12.419 -17.612 -24.532 1.00 95.62 293 ALA A CA 1
ATOM 2235 C C . ALA A 1 293 ? 13.017 -16.289 -24.011 1.00 95.62 293 ALA A C 1
ATOM 2237 O O . ALA A 1 293 ? 14.043 -16.304 -23.328 1.00 95.62 293 ALA A O 1
ATOM 2238 N N . VAL A 1 294 ? 12.396 -15.147 -24.325 1.00 96.88 294 VAL A N 1
ATOM 2239 C CA . VAL A 1 294 ? 12.814 -13.833 -23.815 1.00 96.88 294 VAL A CA 1
ATOM 2240 C C . VAL A 1 294 ? 12.342 -13.662 -22.374 1.00 96.88 294 VAL A C 1
ATOM 2242 O O . VAL A 1 294 ? 13.146 -13.282 -21.528 1.00 96.88 294 VAL A O 1
ATOM 2245 N N . ARG A 1 295 ? 11.088 -14.026 -22.066 1.00 95.56 295 ARG A N 1
ATOM 2246 C CA . ARG A 1 295 ? 10.517 -13.935 -20.706 1.00 95.56 295 ARG A CA 1
ATOM 2247 C C . ARG A 1 295 ? 11.273 -14.735 -19.657 1.00 95.56 295 ARG A C 1
ATOM 2249 O O . ARG A 1 295 ? 11.372 -14.303 -18.517 1.00 95.56 295 ARG A O 1
ATOM 2256 N N . GLU A 1 296 ? 11.801 -15.890 -20.037 1.00 95.38 296 GLU A N 1
ATOM 2257 C CA . GLU A 1 296 ? 12.564 -16.749 -19.129 1.00 95.38 296 GLU A CA 1
ATOM 2258 C C . GLU A 1 296 ? 13.991 -16.242 -18.877 1.00 95.38 296 GLU A C 1
ATOM 2260 O O . GLU A 1 296 ? 14.623 -16.644 -17.901 1.00 95.38 296 GLU A O 1
ATOM 2265 N N . ARG A 1 297 ? 14.530 -15.388 -19.759 1.00 95.75 297 ARG A N 1
ATOM 2266 C CA . ARG A 1 297 ? 15.952 -14.999 -19.754 1.00 95.75 297 ARG A CA 1
ATOM 2267 C C . ARG A 1 297 ? 16.208 -13.525 -19.479 1.00 95.75 297 ARG A C 1
ATOM 2269 O O . ARG A 1 297 ? 17.341 -13.172 -19.158 1.00 95.75 297 ARG A O 1
ATOM 2276 N N . GLU A 1 298 ? 15.214 -12.668 -19.655 1.00 96.25 298 GLU A N 1
ATOM 2277 C CA . GLU A 1 298 ? 15.330 -11.222 -19.477 1.00 96.25 298 GLU A CA 1
ATOM 2278 C C . GLU A 1 298 ? 14.284 -10.733 -18.475 1.00 96.25 298 GLU A C 1
ATOM 2280 O O . GLU A 1 298 ? 13.201 -11.301 -18.348 1.00 96.25 298 GLU A O 1
ATOM 2285 N N . HIS A 1 299 ? 14.599 -9.648 -17.770 1.00 95.69 299 HIS A N 1
ATOM 2286 C CA . HIS A 1 299 ? 13.629 -8.991 -16.902 1.00 95.69 299 HIS A CA 1
ATOM 2287 C C . HIS A 1 299 ? 12.629 -8.194 -17.741 1.00 95.69 299 HIS A C 1
ATOM 2289 O O . HIS A 1 299 ? 13.039 -7.422 -18.610 1.00 95.69 299 HIS A O 1
ATOM 2295 N N . LEU A 1 300 ? 11.334 -8.355 -17.469 1.00 96.75 300 LEU A N 1
ATOM 2296 C CA . LEU A 1 300 ? 10.269 -7.594 -18.121 1.00 96.75 300 LEU A CA 1
ATOM 2297 C C . LEU A 1 300 ? 9.949 -6.360 -17.269 1.00 96.75 300 LEU A C 1
ATOM 2299 O O . LEU A 1 300 ? 9.305 -6.512 -16.227 1.00 96.75 300 LEU A O 1
ATOM 2303 N N . PRO A 1 301 ? 10.379 -5.153 -17.678 1.00 95.94 301 PRO A N 1
ATOM 2304 C CA . PRO A 1 301 ? 10.065 -3.951 -16.923 1.00 95.94 301 PRO A CA 1
ATOM 2305 C C . PRO A 1 301 ? 8.567 -3.652 -16.994 1.00 95.94 301 PRO A C 1
ATOM 2307 O O . PRO A 1 301 ? 7.942 -3.833 -18.036 1.00 95.94 301 PRO A O 1
ATOM 2310 N N . VAL A 1 302 ? 8.001 -3.125 -15.912 1.00 96.44 302 VAL A N 1
ATOM 2311 C CA . VAL A 1 302 ? 6.666 -2.508 -15.902 1.00 96.44 302 VAL A CA 1
ATOM 2312 C C . VAL A 1 302 ? 6.725 -1.119 -16.534 1.00 96.44 302 VAL A C 1
ATOM 2314 O O . VAL A 1 302 ? 5.787 -0.709 -17.217 1.00 96.44 302 VAL A O 1
ATOM 2317 N N . LEU A 1 303 ? 7.840 -0.408 -16.344 1.00 96.94 303 LEU A N 1
ATOM 2318 C CA . LEU A 1 303 ? 8.119 0.889 -16.957 1.00 96.94 303 LEU A CA 1
ATOM 2319 C C . LEU A 1 303 ? 9.551 0.950 -17.481 1.00 96.94 303 LEU A C 1
ATOM 2321 O O . LEU A 1 303 ? 10.501 0.578 -16.791 1.00 96.94 303 LEU A O 1
ATOM 2325 N N . ILE A 1 304 ? 9.712 1.500 -18.681 1.00 96.75 304 ILE A N 1
ATOM 2326 C CA . ILE A 1 304 ? 11.021 1.766 -19.276 1.00 96.75 304 ILE A CA 1
ATOM 2327 C C . ILE A 1 304 ? 11.350 3.251 -19.076 1.00 96.75 304 ILE A C 1
ATOM 2329 O O . ILE A 1 304 ? 10.636 4.096 -19.616 1.00 96.75 304 ILE A O 1
ATOM 2333 N N . PRO A 1 305 ? 12.413 3.600 -18.325 1.00 96.81 305 PRO A N 1
ATOM 2334 C CA . PRO A 1 305 ? 12.780 4.984 -18.060 1.00 96.81 305 PRO A CA 1
ATOM 2335 C C . PRO A 1 305 ? 13.431 5.623 -19.293 1.00 96.81 305 PRO A C 1
ATOM 2337 O O . PRO A 1 305 ? 14.414 5.105 -19.828 1.00 96.81 305 PRO A O 1
ATOM 2340 N N . LEU A 1 306 ? 12.915 6.777 -19.697 1.00 97.12 306 LEU A N 1
ATOM 2341 C CA . LEU A 1 306 ? 13.381 7.596 -20.811 1.00 97.12 306 LEU A CA 1
ATOM 2342 C C . LEU A 1 306 ? 14.017 8.891 -20.305 1.00 97.12 306 LEU A C 1
ATOM 2344 O O . LEU A 1 306 ? 13.752 9.310 -19.183 1.00 97.12 306 LEU A O 1
ATOM 2348 N N . ASP A 1 307 ? 14.837 9.537 -21.126 1.00 96.62 307 ASP A N 1
ATOM 2349 C CA . ASP A 1 307 ? 15.383 10.862 -20.833 1.00 96.62 307 ASP A CA 1
ATOM 2350 C C . ASP A 1 307 ? 14.278 11.915 -20.660 1.00 96.62 307 ASP A C 1
ATOM 2352 O O . ASP A 1 307 ? 13.289 11.935 -21.392 1.00 96.62 307 ASP A O 1
ATOM 2356 N N . GLY A 1 308 ? 14.489 12.827 -19.710 1.00 95.38 308 GLY A N 1
ATOM 2357 C CA . GLY A 1 308 ? 13.601 13.958 -19.449 1.00 95.38 308 GLY A CA 1
ATOM 2358 C C . GLY A 1 308 ? 12.559 13.723 -18.348 1.00 95.38 308 GLY A C 1
ATOM 2359 O O . GLY A 1 308 ? 12.440 12.623 -17.803 1.00 95.38 308 GLY A O 1
ATOM 2360 N N . PRO A 1 309 ? 11.841 14.785 -17.946 1.00 95.50 309 PRO A N 1
ATOM 2361 C CA . PRO A 1 309 ? 10.857 14.727 -16.870 1.00 95.50 309 PRO A CA 1
ATOM 2362 C C . PRO A 1 309 ? 9.595 13.953 -17.274 1.00 95.50 309 PRO A C 1
ATOM 2364 O O . PRO A 1 309 ? 9.249 13.911 -18.456 1.00 95.50 309 PRO A O 1
ATOM 2367 N N . PRO A 1 310 ? 8.876 13.356 -16.307 1.00 95.69 310 PRO A N 1
ATOM 2368 C CA . PRO A 1 310 ? 7.636 12.650 -16.586 1.00 95.69 310 PRO A CA 1
ATOM 2369 C C . PRO A 1 310 ? 6.570 13.604 -17.117 1.00 95.69 310 PRO A C 1
ATOM 2371 O O . PRO A 1 310 ? 6.435 14.743 -16.667 1.00 95.69 310 PRO A O 1
ATOM 2374 N N . THR A 1 311 ? 5.775 13.119 -18.067 1.00 94.81 311 THR A N 1
ATOM 2375 C CA . THR A 1 311 ? 4.580 13.836 -18.517 1.00 94.81 311 THR A CA 1
ATOM 2376 C C . THR A 1 311 ? 3.495 13.761 -17.442 1.00 94.81 311 THR A C 1
ATOM 2378 O O . THR A 1 311 ? 3.453 12.817 -16.650 1.00 94.81 311 THR A O 1
ATOM 2381 N N . ALA A 1 312 ? 2.564 14.720 -17.433 1.00 95.44 312 ALA A N 1
ATOM 2382 C CA . ALA A 1 312 ? 1.444 14.706 -16.489 1.00 95.44 312 ALA A CA 1
ATOM 2383 C C . ALA A 1 312 ? 0.607 13.414 -16.594 1.00 95.44 312 ALA A C 1
ATOM 2385 O O . ALA A 1 312 ? 0.223 12.841 -15.576 1.00 95.44 312 ALA A O 1
ATOM 2386 N N . ALA A 1 313 ? 0.386 12.924 -17.819 1.00 96.12 313 ALA A N 1
ATOM 2387 C CA . ALA A 1 313 ? -0.325 11.673 -18.073 1.00 96.12 313 ALA A CA 1
ATOM 2388 C C . ALA A 1 313 ? 0.453 10.447 -17.567 1.00 96.12 313 ALA A C 1
ATOM 2390 O O . ALA A 1 313 ? -0.129 9.585 -16.911 1.00 96.12 313 ALA A O 1
ATOM 2391 N N . GLY A 1 314 ? 1.768 10.393 -17.813 1.00 95.12 314 GLY A N 1
ATOM 2392 C CA . GLY A 1 314 ? 2.627 9.321 -17.308 1.00 95.12 314 GLY A CA 1
ATOM 2393 C C . GLY A 1 314 ? 2.628 9.276 -15.781 1.00 95.12 314 GLY A C 1
ATOM 2394 O O . GLY A 1 314 ? 2.363 8.232 -15.191 1.00 95.12 314 GLY A O 1
ATOM 2395 N N . ARG A 1 315 ? 2.804 10.432 -15.132 1.00 95.62 315 ARG A N 1
ATOM 2396 C CA . ARG A 1 315 ? 2.726 10.565 -1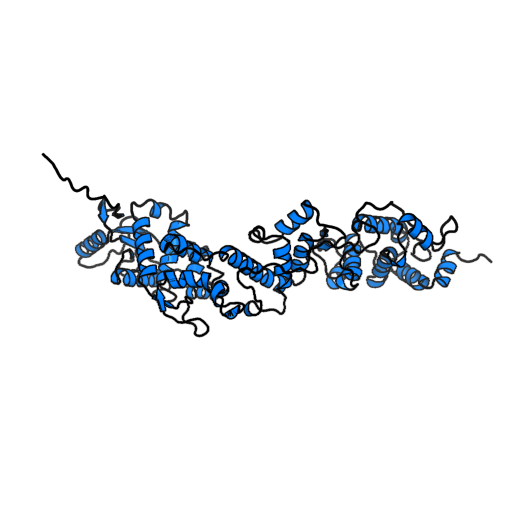3.672 1.00 95.62 315 ARG A CA 1
ATOM 2397 C C . ARG A 1 315 ? 1.378 10.089 -13.119 1.00 95.62 315 ARG A C 1
ATOM 2399 O O . ARG A 1 315 ? 1.346 9.346 -12.141 1.00 95.62 315 ARG A O 1
ATOM 2406 N N . ALA A 1 316 ? 0.268 10.493 -13.740 1.00 96.31 316 ALA A N 1
ATOM 2407 C CA . ALA A 1 316 ? -1.069 10.075 -13.319 1.00 96.31 316 ALA A CA 1
ATOM 2408 C C . ALA A 1 316 ? -1.262 8.553 -13.434 1.00 96.31 316 ALA A C 1
ATOM 2410 O O . ALA A 1 316 ? -1.808 7.937 -12.520 1.00 96.31 316 ALA A O 1
ATOM 2411 N N . ALA A 1 317 ? -0.760 7.937 -14.510 1.00 96.38 317 ALA A N 1
ATOM 2412 C CA . ALA A 1 317 ? -0.806 6.488 -14.691 1.00 96.38 317 ALA A CA 1
ATOM 2413 C C . ALA A 1 317 ? -0.002 5.739 -13.614 1.00 96.38 317 ALA A C 1
ATOM 2415 O O . ALA A 1 317 ? -0.461 4.718 -13.103 1.00 96.38 317 ALA A O 1
ATOM 2416 N N . VAL A 1 318 ? 1.163 6.265 -13.219 1.00 96.88 318 VAL A N 1
ATOM 2417 C CA . VAL A 1 318 ? 1.962 5.695 -12.123 1.00 96.88 318 VAL A CA 1
ATOM 2418 C C . VAL A 1 318 ? 1.221 5.777 -10.791 1.00 96.88 318 VAL A C 1
ATOM 2420 O O . VAL A 1 318 ? 1.132 4.774 -10.088 1.00 96.88 318 VAL A O 1
ATOM 2423 N N . LEU A 1 319 ? 0.659 6.940 -10.447 1.00 96.56 319 LEU A N 1
ATOM 2424 C CA . LEU A 1 319 ? -0.098 7.107 -9.201 1.00 96.56 319 LEU A CA 1
ATOM 2425 C C . LEU A 1 319 ? -1.326 6.193 -9.146 1.00 96.56 319 LEU A C 1
ATOM 2427 O O . LEU A 1 319 ? -1.612 5.636 -8.092 1.00 96.56 319 LEU A O 1
ATOM 2431 N N . ALA A 1 320 ? -2.006 5.980 -10.275 1.00 96.62 320 ALA A N 1
ATOM 2432 C CA . ALA A 1 320 ? -3.127 5.046 -10.369 1.00 96.62 320 ALA A CA 1
ATOM 2433 C C . ALA A 1 320 ? -2.713 3.575 -10.163 1.00 96.62 320 ALA A C 1
ATOM 2435 O O . ALA A 1 320 ? -3.534 2.758 -9.750 1.00 96.62 320 ALA A O 1
ATOM 2436 N N . ALA A 1 321 ? -1.452 3.228 -10.438 1.00 96.38 321 ALA A N 1
ATOM 2437 C CA . ALA A 1 321 ? -0.902 1.894 -10.195 1.00 96.38 321 ALA A CA 1
ATOM 2438 C C . ALA A 1 321 ? -0.408 1.687 -8.748 1.00 96.38 321 ALA A C 1
ATOM 2440 O O . ALA A 1 321 ? -0.098 0.553 -8.366 1.00 96.38 321 ALA A O 1
ATOM 2441 N N . LEU A 1 322 ? -0.310 2.758 -7.955 1.00 97.31 322 LEU A N 1
ATOM 2442 C CA . LEU A 1 322 ? 0.078 2.732 -6.545 1.00 97.31 322 LEU A CA 1
ATOM 2443 C C . LEU A 1 322 ? -1.168 2.723 -5.638 1.00 97.31 322 LEU A C 1
ATOM 2445 O O . LEU A 1 322 ? -2.251 3.127 -6.062 1.00 97.31 322 LEU A O 1
ATOM 2449 N N . PRO A 1 323 ? -1.057 2.269 -4.374 1.00 97.44 323 PRO A N 1
ATOM 2450 C CA . PRO A 1 323 ? -2.168 2.352 -3.431 1.00 97.44 323 PRO A CA 1
ATOM 2451 C C . PRO A 1 323 ? -2.658 3.795 -3.261 1.00 97.44 323 PRO A C 1
ATOM 2453 O O . PRO A 1 323 ? -1.852 4.701 -3.065 1.00 97.44 323 PRO A O 1
ATOM 2456 N N . ALA A 1 324 ? -3.977 4.006 -3.263 1.00 96.50 324 ALA A N 1
ATOM 2457 C CA . ALA A 1 324 ? -4.577 5.345 -3.277 1.00 96.50 324 ALA A CA 1
ATOM 2458 C C . ALA A 1 324 ? -4.094 6.263 -2.137 1.00 96.50 324 ALA A C 1
ATOM 2460 O O . ALA A 1 324 ? -3.923 7.464 -2.335 1.00 96.50 324 ALA A O 1
ATOM 2461 N N . PHE A 1 325 ? -3.806 5.705 -0.956 1.00 95.19 325 PHE A N 1
ATOM 2462 C CA . PHE A 1 325 ? -3.311 6.482 0.183 1.00 95.19 325 PHE A CA 1
ATOM 2463 C C . PHE A 1 325 ? -1.899 7.063 -0.027 1.00 95.19 325 PHE A C 1
ATOM 2465 O O . PHE A 1 325 ? -1.495 7.936 0.732 1.00 95.19 325 PHE A O 1
ATOM 2472 N N . TYR A 1 326 ? -1.155 6.654 -1.062 1.00 97.12 326 TYR A N 1
ATOM 2473 C CA . TYR A 1 326 ? 0.140 7.260 -1.406 1.00 97.12 326 TYR A CA 1
ATOM 2474 C C . TYR A 1 326 ? -0.022 8.705 -1.895 1.00 97.12 326 TYR A C 1
ATOM 2476 O O . TYR A 1 326 ? 0.906 9.495 -1.755 1.00 97.12 326 TYR A O 1
ATOM 2484 N N . ALA A 1 327 ? -1.198 9.072 -2.419 1.00 94.19 327 ALA A N 1
ATOM 2485 C CA . ALA A 1 327 ? -1.477 10.407 -2.949 1.00 94.19 327 ALA A CA 1
ATOM 2486 C C . ALA A 1 327 ? -1.392 11.530 -1.897 1.00 94.19 327 ALA A C 1
ATOM 2488 O O . ALA A 1 327 ? -1.341 12.701 -2.263 1.00 94.19 327 ALA A O 1
ATOM 2489 N N . GLY A 1 328 ? -1.365 11.189 -0.603 1.00 94.62 328 GLY A N 1
ATOM 2490 C CA . GLY A 1 328 ? -1.141 12.154 0.474 1.00 94.62 328 GLY A CA 1
ATOM 2491 C C . GLY A 1 328 ? 0.318 12.600 0.638 1.00 94.62 328 GLY A C 1
ATOM 2492 O O . GLY A 1 328 ? 0.578 13.456 1.477 1.00 94.62 328 GLY A O 1
ATOM 2493 N N . LEU A 1 329 ? 1.261 12.033 -0.125 1.00 95.81 329 LEU A N 1
ATOM 2494 C CA . LEU A 1 329 ? 2.682 12.396 -0.112 1.00 95.81 329 LEU A CA 1
ATOM 2495 C C . LEU A 1 329 ? 3.127 12.941 -1.474 1.00 95.81 329 LEU A C 1
ATOM 2497 O O . LEU A 1 329 ? 2.571 12.592 -2.517 1.00 95.81 329 LEU A O 1
ATOM 2501 N N . SER A 1 330 ? 4.163 13.779 -1.470 1.00 94.50 330 SER A N 1
ATOM 2502 C CA . SER A 1 330 ? 4.780 14.266 -2.708 1.00 94.50 330 SER A CA 1
ATOM 2503 C C . SER A 1 330 ? 5.557 13.165 -3.446 1.00 94.50 330 SER A C 1
ATOM 2505 O O . SER A 1 330 ? 6.035 12.205 -2.841 1.00 94.50 330 SER A O 1
ATOM 2507 N N . ASP A 1 331 ? 5.766 13.329 -4.756 1.00 94.75 331 ASP A N 1
ATOM 2508 C CA . ASP A 1 331 ? 6.535 12.372 -5.570 1.00 94.75 331 ASP A CA 1
ATOM 2509 C C . ASP A 1 331 ? 7.944 12.135 -5.009 1.00 94.75 331 ASP A C 1
ATOM 2511 O O . ASP A 1 331 ? 8.413 11.000 -4.934 1.00 94.75 331 ASP A O 1
ATOM 2515 N N . LEU A 1 332 ? 8.607 13.209 -4.563 1.00 92.44 332 LEU A N 1
ATOM 2516 C CA . LEU A 1 332 ? 9.939 13.137 -3.963 1.00 92.44 332 LEU A CA 1
ATOM 2517 C C . LEU A 1 332 ? 9.934 12.363 -2.644 1.00 92.44 332 LEU A C 1
ATOM 2519 O O . LEU A 1 332 ? 10.869 11.608 -2.389 1.00 92.44 332 LEU A O 1
ATOM 2523 N N . GLU A 1 333 ? 8.893 12.511 -1.822 1.00 94.56 333 GLU A N 1
ATOM 2524 C CA . GLU A 1 333 ? 8.737 11.708 -0.608 1.00 94.56 333 GLU A CA 1
ATOM 2525 C C . GLU A 1 333 ? 8.532 10.234 -0.926 1.00 94.56 333 GLU A C 1
ATOM 2527 O O . GLU A 1 333 ? 9.175 9.393 -0.302 1.00 94.56 333 GLU A O 1
ATOM 2532 N N . LEU A 1 334 ? 7.700 9.910 -1.917 1.00 96.12 334 LEU A N 1
ATOM 2533 C CA . LEU A 1 334 ? 7.476 8.527 -2.331 1.00 96.12 334 LEU A CA 1
ATOM 2534 C C . LEU A 1 334 ? 8.772 7.877 -2.836 1.00 96.12 334 LEU A C 1
ATOM 2536 O O . LEU A 1 334 ? 9.114 6.774 -2.410 1.00 96.12 334 LEU A O 1
ATOM 2540 N N . VAL A 1 335 ? 9.536 8.568 -3.684 1.00 95.12 335 VAL A N 1
ATOM 2541 C CA . VAL A 1 335 ? 10.836 8.073 -4.166 1.00 95.12 335 VAL A CA 1
ATOM 2542 C C . VAL A 1 335 ? 11.835 7.921 -3.016 1.00 95.12 335 VAL A C 1
ATOM 2544 O O . VAL A 1 335 ? 12.519 6.901 -2.923 1.00 95.12 335 VAL A O 1
ATOM 2547 N N . ALA A 1 336 ? 11.904 8.903 -2.114 1.00 94.62 336 ALA A N 1
ATOM 2548 C CA . ALA A 1 336 ? 12.800 8.870 -0.962 1.00 94.62 336 ALA A CA 1
ATOM 2549 C C . ALA A 1 336 ? 12.474 7.717 0.001 1.00 94.62 336 ALA A C 1
ATOM 2551 O O . ALA A 1 336 ? 13.386 7.011 0.425 1.00 94.62 336 ALA A O 1
ATOM 2552 N N . LEU A 1 337 ? 11.193 7.486 0.311 1.00 95.81 337 LEU A N 1
ATOM 2553 C CA . LEU A 1 337 ? 10.747 6.351 1.127 1.00 95.81 337 LEU A CA 1
ATOM 2554 C C . LEU A 1 337 ? 11.040 5.016 0.430 1.00 95.81 337 LEU A C 1
ATOM 2556 O O . LEU A 1 337 ? 11.507 4.076 1.073 1.00 95.81 337 LEU A O 1
ATOM 2560 N N . GLY A 1 338 ? 10.849 4.949 -0.891 1.00 95.62 338 GLY A N 1
ATOM 2561 C CA . GLY A 1 338 ? 11.193 3.782 -1.702 1.00 95.62 338 GLY A CA 1
ATOM 2562 C C . GLY A 1 338 ? 12.672 3.404 -1.627 1.00 95.62 338 GLY A C 1
ATOM 2563 O O . GLY A 1 338 ? 13.005 2.223 -1.587 1.00 95.62 338 GLY A O 1
ATOM 2564 N N . ALA A 1 339 ? 13.566 4.391 -1.535 1.00 93.88 339 ALA A N 1
ATOM 2565 C CA . ALA A 1 339 ? 15.000 4.156 -1.369 1.00 93.88 339 ALA A CA 1
ATOM 2566 C C . ALA A 1 339 ? 15.375 3.608 0.025 1.00 93.88 339 ALA A C 1
ATOM 2568 O O . ALA A 1 339 ? 16.449 3.026 0.200 1.00 93.88 339 ALA A O 1
ATOM 2569 N N . LEU A 1 340 ? 14.506 3.772 1.031 1.00 94.06 340 LEU A N 1
ATOM 2570 C CA . LEU A 1 340 ? 14.732 3.238 2.376 1.00 94.06 340 LEU A CA 1
ATOM 2571 C C . LEU A 1 340 ? 14.394 1.747 2.488 1.00 94.06 340 LEU A C 1
ATOM 2573 O O . LEU A 1 340 ? 14.932 1.084 3.378 1.00 94.06 340 LEU A O 1
ATOM 2577 N N . VAL A 1 341 ? 13.561 1.204 1.597 1.00 95.69 341 VAL A N 1
ATOM 2578 C CA . VAL A 1 341 ? 13.142 -0.207 1.620 1.00 95.69 341 VAL A CA 1
ATOM 2579 C C . VAL A 1 341 ? 14.021 -1.088 0.727 1.00 95.69 341 VAL A C 1
ATOM 2581 O O . VAL A 1 341 ? 14.716 -0.613 -0.165 1.00 95.69 341 VAL A O 1
ATOM 2584 N N . GLY A 1 342 ? 14.022 -2.392 0.996 1.00 94.81 342 GLY A N 1
ATOM 2585 C CA . GLY A 1 342 ? 14.790 -3.393 0.254 1.00 94.81 342 GLY A CA 1
ATOM 2586 C C . GLY A 1 342 ? 14.291 -4.803 0.579 1.00 94.81 342 GLY A C 1
ATOM 2587 O O . GLY A 1 342 ? 13.666 -4.987 1.629 1.00 94.81 342 GLY A O 1
ATOM 2588 N N . PRO A 1 343 ? 14.521 -5.799 -0.297 1.00 94.50 343 PRO A N 1
ATOM 2589 C CA . PRO A 1 343 ? 14.052 -7.169 -0.073 1.00 94.50 343 PRO A CA 1
ATOM 2590 C C . PRO A 1 343 ? 14.711 -7.824 1.154 1.00 94.50 343 PRO A C 1
ATOM 2592 O O . PRO A 1 343 ? 14.100 -8.661 1.813 1.00 94.50 343 PRO A O 1
ATOM 2595 N N . ASP A 1 344 ? 15.928 -7.398 1.483 1.00 94.62 344 ASP A N 1
ATOM 2596 C CA . ASP A 1 344 ? 16.769 -7.843 2.594 1.00 94.62 344 ASP A CA 1
ATOM 2597 C C . ASP A 1 344 ? 16.491 -7.114 3.922 1.00 94.62 344 ASP A C 1
ATOM 2599 O O . ASP A 1 344 ? 16.945 -7.557 4.973 1.00 94.62 344 ASP A O 1
ATOM 2603 N N . LYS A 1 345 ? 15.716 -6.022 3.906 1.00 94.50 345 LYS A N 1
ATOM 2604 C CA . LYS A 1 345 ? 15.442 -5.213 5.103 1.00 94.50 345 LYS A CA 1
ATOM 2605 C C . LYS A 1 345 ? 14.239 -5.737 5.893 1.00 94.50 345 LYS A C 1
ATOM 2607 O O . LYS A 1 345 ? 13.234 -6.188 5.325 1.00 94.50 345 LYS A O 1
ATOM 2612 N N . ALA A 1 346 ? 14.282 -5.628 7.221 1.00 93.56 346 ALA A N 1
ATOM 2613 C CA . ALA A 1 346 ? 13.105 -5.799 8.070 1.00 93.56 346 ALA A CA 1
ATOM 2614 C C . ALA A 1 346 ? 12.492 -4.443 8.446 1.00 93.56 346 ALA A C 1
ATOM 2616 O O . ALA A 1 346 ? 13.166 -3.416 8.466 1.00 93.56 346 ALA A O 1
ATOM 2617 N N . ALA A 1 347 ? 11.198 -4.436 8.779 1.00 91.62 347 ALA A N 1
ATOM 2618 C CA . ALA A 1 347 ? 10.494 -3.214 9.173 1.00 91.62 347 ALA A CA 1
ATOM 2619 C C . ALA A 1 347 ? 11.133 -2.536 10.398 1.00 91.62 347 ALA A C 1
ATOM 2621 O O . ALA A 1 347 ? 11.159 -1.309 10.472 1.00 91.62 347 ALA A O 1
ATOM 2622 N N . GLY A 1 348 ? 11.670 -3.333 11.328 1.00 90.44 348 GLY A N 1
ATOM 2623 C CA . GLY A 1 348 ? 12.350 -2.858 12.533 1.00 90.44 348 GLY A CA 1
ATOM 2624 C C . GLY A 1 348 ? 13.732 -2.242 12.296 1.00 90.44 348 GLY A C 1
ATOM 2625 O O . GLY A 1 348 ? 14.285 -1.668 13.226 1.00 90.44 348 GLY A O 1
ATOM 2626 N N . ASP A 1 349 ? 14.281 -2.336 11.081 1.00 90.56 349 ASP A N 1
ATOM 2627 C CA . ASP A 1 349 ? 15.635 -1.860 10.762 1.00 90.56 349 ASP A CA 1
ATOM 2628 C C . ASP A 1 349 ? 15.628 -0.550 9.957 1.00 90.56 349 ASP A C 1
ATOM 2630 O O . ASP A 1 349 ? 16.685 -0.037 9.595 1.00 90.56 349 ASP A O 1
ATOM 2634 N N . ILE A 1 350 ? 14.444 -0.005 9.647 1.00 93.31 350 ILE A N 1
ATOM 2635 C CA . ILE A 1 350 ? 14.300 1.191 8.809 1.00 93.31 350 ILE A CA 1
ATOM 2636 C C . ILE A 1 350 ? 13.926 2.404 9.680 1.00 93.31 350 ILE A C 1
ATOM 2638 O O . ILE A 1 350 ? 12.735 2.589 9.977 1.00 93.31 350 ILE A O 1
ATOM 2642 N N . PRO A 1 351 ? 14.909 3.237 10.082 1.00 92.56 351 PRO A N 1
ATOM 2643 C CA . PRO A 1 351 ? 14.665 4.443 10.864 1.00 92.56 351 PRO A CA 1
ATOM 2644 C C . PRO A 1 351 ? 13.863 5.458 10.054 1.00 92.56 351 PRO A C 1
ATOM 2646 O O . PRO A 1 351 ? 14.192 5.769 8.909 1.00 92.56 351 PRO A O 1
ATOM 2649 N N . LEU A 1 352 ? 12.815 5.991 10.674 1.00 92.88 352 LEU A N 1
ATOM 2650 C CA . LEU A 1 352 ? 12.006 7.068 10.122 1.00 92.88 352 LEU A CA 1
ATOM 2651 C C . LEU A 1 352 ? 11.570 7.966 11.290 1.00 92.88 352 LEU A C 1
ATOM 2653 O O . LEU A 1 352 ? 10.595 7.640 11.953 1.00 92.88 352 LEU A O 1
ATOM 2657 N N . PRO A 1 353 ? 12.322 9.027 11.624 1.00 91.94 353 PRO A N 1
ATOM 2658 C CA . PRO A 1 353 ? 11.967 9.907 12.735 1.00 91.94 353 PRO A CA 1
ATOM 2659 C C . PRO A 1 353 ? 10.781 10.815 12.383 1.00 91.94 353 PRO A C 1
ATOM 2661 O O . PRO A 1 353 ? 10.561 11.154 11.216 1.00 91.94 353 PRO A O 1
ATOM 2664 N N . VAL A 1 354 ? 10.055 11.290 13.399 1.00 92.12 354 VAL A N 1
ATOM 2665 C CA . VAL A 1 354 ? 9.042 12.340 13.207 1.00 92.12 354 VAL A CA 1
ATOM 2666 C C . VAL A 1 354 ? 9.706 13.590 12.629 1.00 92.12 354 VAL A C 1
ATOM 2668 O O . VAL A 1 354 ? 10.782 14.000 13.060 1.00 92.12 354 VAL A O 1
ATOM 2671 N N . GLY A 1 355 ? 9.068 14.196 11.628 1.00 89.94 355 GLY A N 1
ATOM 2672 C CA . GLY A 1 355 ? 9.638 15.336 10.913 1.00 89.94 355 GLY A CA 1
ATOM 2673 C C . GLY A 1 355 ? 10.717 14.956 9.899 1.00 89.94 355 GLY A C 1
ATOM 2674 O O . GLY A 1 355 ? 11.358 15.853 9.354 1.00 89.94 355 GLY A O 1
ATOM 2675 N N . TRP A 1 356 ? 10.899 13.659 9.607 1.00 91.25 356 TRP A N 1
ATOM 2676 C CA . TRP A 1 356 ? 11.726 13.214 8.490 1.00 91.25 356 TRP A CA 1
ATOM 2677 C C . TRP A 1 356 ? 11.378 13.995 7.221 1.00 91.25 356 TRP A C 1
ATOM 2679 O O . TRP A 1 356 ? 10.212 14.262 6.905 1.00 91.25 356 TRP A O 1
ATOM 2689 N N . ARG A 1 357 ? 12.426 14.385 6.503 1.00 88.94 357 ARG A N 1
ATOM 2690 C CA . ARG A 1 357 ? 12.337 15.036 5.205 1.00 88.94 357 ARG A CA 1
ATOM 2691 C C . ARG A 1 357 ? 13.074 14.170 4.199 1.00 88.94 357 ARG A C 1
ATOM 2693 O O . ARG A 1 357 ? 14.100 13.584 4.562 1.00 88.94 357 ARG A O 1
ATOM 2700 N N . PRO A 1 358 ? 12.610 14.124 2.942 1.00 87.56 358 PRO A N 1
ATOM 2701 C CA . PRO A 1 358 ? 13.438 13.628 1.860 1.00 87.56 358 PRO A CA 1
ATOM 2702 C C . PRO A 1 358 ? 14.780 14.352 1.933 1.00 87.56 358 PRO A C 1
ATOM 2704 O O . PRO A 1 358 ? 14.825 15.583 1.916 1.00 87.56 358 PRO A O 1
ATOM 2707 N N . GLY A 1 359 ? 15.875 13.601 2.059 1.00 75.69 359 GLY A N 1
ATOM 2708 C CA . GLY A 1 359 ? 17.197 14.184 1.853 1.00 75.69 359 GLY A CA 1
ATOM 2709 C C . GLY A 1 359 ? 17.311 14.729 0.426 1.00 75.69 359 GLY A C 1
ATOM 2710 O O . GLY A 1 359 ? 16.387 14.596 -0.379 1.00 75.69 359 GLY A O 1
ATOM 2711 N N . ALA A 1 360 ? 18.467 15.285 0.066 1.00 59.91 360 ALA A N 1
ATOM 2712 C CA . ALA A 1 360 ? 18.795 15.475 -1.343 1.00 59.91 360 ALA A CA 1
ATOM 2713 C C . ALA A 1 360 ? 18.852 14.090 -2.010 1.00 59.91 360 ALA A C 1
ATOM 2715 O O . ALA A 1 360 ? 19.892 13.433 -2.030 1.00 59.91 360 ALA A O 1
ATOM 2716 N N . VAL A 1 361 ? 17.707 13.587 -2.476 1.00 58.94 361 VAL A N 1
ATOM 2717 C CA . VAL A 1 361 ? 17.629 12.301 -3.153 1.00 58.94 361 VAL A CA 1
ATOM 2718 C C . VAL A 1 361 ? 18.417 12.462 -4.440 1.00 58.94 361 VAL A C 1
ATOM 2720 O O . VAL A 1 361 ? 18.001 13.177 -5.354 1.00 58.94 361 VAL A O 1
ATOM 2723 N N . VAL A 1 362 ? 19.570 11.798 -4.508 1.00 52.59 362 VAL A N 1
ATOM 2724 C CA . VAL A 1 362 ? 20.359 11.653 -5.731 1.00 52.59 362 VAL A CA 1
ATOM 2725 C C . VAL A 1 362 ? 19.510 10.843 -6.715 1.00 52.59 362 VAL A C 1
ATOM 2727 O O . VAL A 1 362 ? 19.561 9.619 -6.735 1.00 52.59 362 VAL A O 1
ATOM 2730 N N . GLY A 1 363 ? 18.656 11.527 -7.479 1.00 55.56 363 GLY A N 1
ATOM 2731 C CA . GLY A 1 363 ? 17.643 10.899 -8.336 1.00 55.56 363 GLY A CA 1
ATOM 2732 C C . GLY A 1 363 ? 16.262 11.559 -8.320 1.00 55.56 363 GLY A C 1
ATOM 2733 O O . GLY A 1 363 ? 15.405 11.129 -9.079 1.00 55.56 363 GLY A O 1
ATOM 2734 N N . GLY A 1 364 ? 16.040 12.603 -7.510 1.00 61.91 364 GLY A N 1
ATOM 2735 C CA . GLY A 1 364 ? 14.797 13.390 -7.545 1.00 61.91 364 GLY A CA 1
ATOM 2736 C C . GLY A 1 364 ? 14.650 14.288 -8.782 1.00 61.91 364 GLY A C 1
ATOM 2737 O O . GLY A 1 364 ? 13.572 14.818 -9.030 1.00 61.91 364 GLY A O 1
ATOM 2738 N N . CYS A 1 365 ? 15.720 14.449 -9.564 1.00 74.12 365 CYS A N 1
ATOM 2739 C CA . CYS A 1 365 ? 15.700 15.187 -10.821 1.00 74.12 365 CYS A CA 1
ATOM 2740 C C . CYS A 1 365 ? 15.738 14.216 -11.998 1.00 74.12 365 CYS A C 1
ATOM 2742 O O . CYS A 1 365 ? 16.540 13.276 -12.013 1.00 74.12 365 CYS A O 1
ATOM 2744 N N . ALA A 1 366 ? 14.918 14.498 -13.004 1.00 89.31 366 ALA A N 1
ATOM 2745 C CA . ALA A 1 366 ? 14.928 13.773 -14.259 1.00 89.31 366 ALA A CA 1
ATOM 2746 C C . ALA A 1 366 ? 16.314 13.820 -14.913 1.00 89.31 366 ALA A C 1
ATOM 2748 O O . ALA A 1 366 ? 16.908 14.888 -15.074 1.00 89.31 366 ALA A O 1
ATOM 2749 N N . ALA A 1 367 ? 16.830 12.657 -15.300 1.00 90.88 367 ALA A N 1
ATOM 2750 C CA . ALA A 1 367 ? 18.093 12.558 -16.012 1.00 90.88 367 ALA A CA 1
ATOM 2751 C C . ALA A 1 367 ? 17.893 12.768 -17.519 1.00 90.88 367 ALA A C 1
ATOM 2753 O O . ALA A 1 367 ? 16.880 12.349 -18.084 1.00 90.88 367 ALA A O 1
ATOM 2754 N N . VAL A 1 368 ? 18.901 13.364 -18.158 1.00 92.25 368 VAL A N 1
ATOM 2755 C CA . VAL A 1 368 ? 19.094 13.357 -19.612 1.00 92.25 368 VAL A CA 1
ATOM 2756 C C . VAL A 1 368 ? 20.505 12.840 -19.856 1.00 92.25 368 VAL A C 1
ATOM 2758 O O . VAL A 1 368 ? 21.483 13.533 -19.579 1.00 92.25 368 VAL A O 1
ATOM 2761 N N . GLY A 1 369 ? 20.610 11.569 -20.239 1.00 89.19 369 GLY A N 1
ATOM 2762 C CA . GLY A 1 369 ? 21.885 10.858 -20.347 1.00 89.19 369 GLY A CA 1
ATOM 2763 C C . GLY A 1 369 ? 22.368 10.650 -21.780 1.00 89.19 369 GLY A C 1
ATOM 2764 O O . GLY A 1 369 ? 23.527 10.266 -21.975 1.00 89.19 369 GLY A O 1
ATOM 2765 N N . TRP A 1 370 ? 21.499 10.865 -22.766 1.00 93.06 370 TRP A N 1
ATOM 2766 C CA . TRP A 1 370 ? 21.797 10.669 -24.176 1.00 93.06 370 TRP A CA 1
ATOM 2767 C C . TRP A 1 370 ? 21.879 11.998 -24.926 1.00 93.06 370 TRP A C 1
ATOM 2769 O O . TRP A 1 370 ? 21.133 12.937 -24.661 1.00 93.06 370 TRP A O 1
ATOM 2779 N N . GLY A 1 371 ? 22.778 12.067 -25.911 1.00 91.69 371 GLY A N 1
ATOM 2780 C CA . GLY A 1 371 ? 22.997 13.284 -26.700 1.00 91.69 371 GLY A CA 1
ATOM 2781 C C . GLY A 1 371 ? 21.858 13.633 -27.670 1.00 91.69 371 GLY A C 1
ATOM 2782 O O . GLY A 1 371 ? 21.876 14.711 -28.246 1.00 91.69 371 GLY A O 1
ATOM 2783 N N . TYR A 1 372 ? 20.870 12.749 -27.843 1.00 91.12 372 TYR A N 1
ATOM 2784 C CA . TYR A 1 372 ? 19.727 12.945 -28.746 1.00 91.12 372 TYR A CA 1
ATOM 2785 C C . TYR A 1 372 ? 18.814 14.117 -28.346 1.00 91.12 372 TYR A C 1
ATOM 2787 O O . TYR A 1 372 ? 18.018 14.580 -29.159 1.00 91.12 372 TYR A O 1
ATOM 2795 N N . GLY A 1 373 ? 18.907 14.593 -27.101 1.00 90.81 373 GLY A N 1
ATOM 2796 C CA . GLY A 1 373 ? 17.987 15.590 -26.561 1.00 90.81 373 GLY A CA 1
ATOM 2797 C C . GLY A 1 373 ? 16.593 15.017 -26.279 1.00 90.81 373 GLY A C 1
ATOM 2798 O O . GLY A 1 373 ? 16.400 13.803 -26.207 1.00 90.81 373 GLY A O 1
ATOM 2799 N N . LEU A 1 374 ? 15.622 15.913 -26.071 1.00 92.69 374 LEU A N 1
ATOM 2800 C CA . LEU A 1 374 ? 14.236 15.568 -25.709 1.00 92.69 374 LEU A CA 1
ATOM 2801 C C . LEU A 1 374 ? 13.237 15.728 -26.865 1.00 92.69 374 LEU A C 1
ATOM 2803 O O . LEU A 1 374 ? 12.064 15.397 -26.714 1.00 92.69 374 LEU A O 1
ATOM 2807 N N . GLY A 1 375 ? 13.684 16.291 -27.988 1.00 88.06 375 GLY A N 1
ATOM 2808 C CA . GLY A 1 375 ? 12.847 16.552 -29.154 1.00 88.06 375 GLY A CA 1
ATOM 2809 C C . GLY A 1 375 ? 12.711 15.339 -30.079 1.00 88.06 375 GLY A C 1
ATOM 2810 O O . GLY A 1 375 ? 13.419 14.343 -29.911 1.00 88.06 375 GLY A O 1
ATOM 2811 N N . PRO A 1 376 ? 11.817 15.425 -31.079 1.00 87.44 376 PRO A N 1
ATOM 2812 C CA . PRO A 1 376 ? 11.750 14.434 -32.144 1.00 87.44 376 PRO A CA 1
ATOM 2813 C C . PRO A 1 376 ? 13.064 14.407 -32.927 1.00 87.44 376 PRO A C 1
ATOM 2815 O O . PRO A 1 376 ? 13.715 15.439 -33.113 1.00 87.44 376 PRO A O 1
ATOM 2818 N N . LEU A 1 377 ? 13.432 13.224 -33.412 1.00 91.25 377 LEU A N 1
ATOM 2819 C CA . LEU A 1 377 ? 14.629 13.049 -34.224 1.00 91.25 377 LEU A CA 1
ATOM 2820 C C . LEU A 1 377 ? 14.285 13.131 -35.716 1.00 91.25 377 LEU A C 1
ATOM 2822 O O . LEU A 1 377 ? 13.171 12.773 -36.111 1.00 91.25 377 LEU A O 1
ATOM 2826 N N . PRO A 1 378 ? 15.213 13.586 -36.574 1.00 89.69 378 PRO A N 1
ATOM 2827 C CA . PRO A 1 378 ? 15.024 13.489 -38.016 1.00 89.69 378 PRO A CA 1
ATOM 2828 C C . PRO A 1 378 ? 14.918 12.014 -38.423 1.00 89.69 378 PRO A C 1
ATOM 2830 O O . PRO A 1 378 ? 15.829 11.237 -38.145 1.00 89.69 378 PRO A O 1
ATOM 2833 N N . LYS A 1 379 ? 13.824 11.632 -39.100 1.00 81.62 379 LYS A N 1
ATOM 2834 C CA . LYS A 1 379 ? 13.657 10.266 -39.615 1.00 81.62 379 LYS A CA 1
ATOM 2835 C C . LYS A 1 379 ? 14.723 9.981 -40.665 1.00 81.62 379 LYS A C 1
ATOM 2837 O O . LYS A 1 379 ? 14.825 10.708 -41.657 1.00 81.62 379 LYS A O 1
ATOM 2842 N N . LYS A 1 380 ? 15.482 8.901 -40.487 1.00 74.25 380 LYS A N 1
ATOM 2843 C CA . LYS A 1 380 ? 16.466 8.460 -41.476 1.00 74.25 380 LYS A CA 1
ATOM 2844 C C . LYS A 1 380 ? 16.544 6.943 -41.516 1.00 74.25 380 LYS A C 1
ATOM 2846 O O . LYS A 1 380 ? 17.147 6.347 -40.641 1.00 74.25 380 LYS A O 1
ATOM 2851 N N . LEU A 1 381 ? 16.006 6.360 -42.585 1.00 71.62 381 LEU A N 1
ATOM 2852 C CA . LEU A 1 381 ? 16.161 4.936 -42.861 1.00 71.62 381 LEU A CA 1
ATOM 2853 C C . LEU A 1 381 ? 17.581 4.655 -43.354 1.00 71.62 381 LEU A C 1
ATOM 2855 O O . LEU A 1 381 ? 18.019 5.161 -44.392 1.00 71.62 381 LEU A O 1
ATOM 2859 N N . VAL A 1 382 ? 18.298 3.839 -42.598 1.00 81.94 382 VAL A N 1
ATOM 2860 C CA . VAL A 1 382 ? 19.594 3.287 -42.958 1.00 81.94 382 VAL A CA 1
ATOM 2861 C C . VAL A 1 382 ? 19.382 1.976 -43.704 1.00 81.94 382 VAL A C 1
ATOM 2863 O O . VAL A 1 382 ? 18.815 1.016 -43.194 1.00 81.94 382 VAL A O 1
ATOM 2866 N N . ARG A 1 383 ? 19.870 1.905 -44.943 1.00 89.62 383 ARG A N 1
ATOM 2867 C CA . ARG A 1 383 ? 19.777 0.673 -45.727 1.00 89.62 383 ARG A CA 1
ATOM 2868 C C . ARG A 1 383 ? 20.663 -0.414 -45.109 1.00 89.62 383 ARG A C 1
ATOM 2870 O O . ARG A 1 383 ? 21.870 -0.216 -44.940 1.00 89.62 383 ARG A O 1
ATOM 2877 N N . ILE A 1 384 ? 20.072 -1.573 -44.830 1.00 94.12 384 ILE A N 1
ATOM 2878 C CA . ILE A 1 384 ? 20.787 -2.755 -44.342 1.00 94.12 384 ILE A CA 1
ATOM 2879 C C . ILE A 1 384 ? 21.314 -3.559 -45.533 1.00 94.12 384 ILE A C 1
ATOM 2881 O O . ILE A 1 384 ? 20.582 -3.873 -46.470 1.00 94.12 384 ILE A O 1
ATOM 2885 N N . CYS A 1 385 ? 22.602 -3.889 -45.513 1.00 94.38 385 CYS A N 1
ATOM 2886 C CA . CYS A 1 385 ? 23.241 -4.720 -46.520 1.00 94.38 385 CYS A CA 1
ATOM 2887 C C . CYS A 1 385 ? 22.868 -6.197 -46.301 1.00 94.38 385 CYS A C 1
ATOM 2889 O O . CYS A 1 385 ? 23.207 -6.755 -45.254 1.00 94.38 385 CYS A O 1
ATOM 2891 N N . PRO A 1 386 ? 22.253 -6.887 -47.281 1.00 95.56 386 PRO A N 1
ATOM 2892 C CA . PRO A 1 386 ? 21.899 -8.299 -47.133 1.00 95.56 386 PRO A CA 1
ATOM 2893 C C . PRO A 1 386 ? 23.101 -9.223 -46.914 1.00 95.56 386 PRO A C 1
ATOM 2895 O O . PRO A 1 386 ? 22.982 -10.220 -46.205 1.00 95.56 386 PRO A O 1
ATOM 2898 N N . ALA A 1 387 ? 24.263 -8.906 -47.495 1.00 95.31 387 ALA A N 1
ATOM 2899 C CA . ALA A 1 387 ? 25.461 -9.738 -47.371 1.00 95.31 387 ALA A CA 1
ATOM 2900 C C . ALA A 1 387 ? 25.998 -9.771 -45.933 1.00 95.31 387 ALA A C 1
ATOM 2902 O O . ALA A 1 387 ? 26.475 -10.807 -45.485 1.00 95.31 387 ALA A O 1
ATOM 2903 N N . THR A 1 388 ? 25.884 -8.665 -45.195 1.00 95.69 388 THR A N 1
ATOM 2904 C CA . THR A 1 388 ? 26.455 -8.523 -43.844 1.00 95.69 388 THR A CA 1
ATOM 2905 C C . THR A 1 388 ? 25.400 -8.478 -42.745 1.00 95.69 388 THR A C 1
ATOM 2907 O O . THR A 1 388 ? 25.734 -8.664 -41.578 1.00 95.69 388 THR A O 1
ATOM 2910 N N . CYS A 1 389 ? 24.132 -8.249 -43.101 1.00 96.44 389 CYS A N 1
ATOM 2911 C CA . CYS A 1 389 ? 23.028 -8.009 -42.170 1.00 96.44 389 CYS A CA 1
ATOM 2912 C C . CYS A 1 389 ? 23.288 -6.819 -41.221 1.00 96.44 389 CYS A C 1
ATOM 2914 O O . CYS A 1 389 ? 22.837 -6.798 -40.077 1.00 96.44 389 CYS A O 1
ATOM 2916 N N . ARG A 1 390 ? 24.054 -5.830 -41.693 1.00 94.19 390 ARG A N 1
ATOM 2917 C CA . ARG A 1 390 ? 24.414 -4.585 -40.998 1.00 94.19 390 ARG A CA 1
ATOM 2918 C C . ARG A 1 390 ? 24.107 -3.399 -41.917 1.00 94.19 390 ARG A C 1
ATOM 2920 O O . ARG A 1 390 ? 23.984 -3.615 -43.122 1.00 94.19 390 ARG A O 1
ATOM 2927 N N . PRO A 1 391 ? 24.039 -2.157 -41.410 1.00 92.19 391 PRO A N 1
ATOM 2928 C CA . PRO A 1 391 ? 24.097 -0.969 -42.264 1.00 92.19 391 PRO A CA 1
ATOM 2929 C C . PRO A 1 391 ? 25.192 -1.083 -43.333 1.00 92.19 391 PRO A C 1
ATOM 2931 O O . PRO A 1 391 ? 26.203 -1.736 -43.088 1.00 92.19 391 PRO A O 1
ATOM 2934 N N . TYR A 1 392 ? 25.067 -0.447 -44.493 1.00 91.00 392 TYR A N 1
ATOM 2935 C CA . TYR A 1 392 ? 26.228 -0.328 -45.392 1.00 91.00 392 TYR A CA 1
ATOM 2936 C C . TYR A 1 392 ? 27.359 0.453 -44.708 1.00 91.00 392 TYR A C 1
ATOM 2938 O O . TYR A 1 392 ? 27.099 1.430 -44.007 1.00 91.00 392 TYR A O 1
ATOM 2946 N N . TYR A 1 393 ? 28.614 0.013 -44.850 1.00 89.00 393 TYR A N 1
ATOM 2947 C CA . TYR A 1 393 ? 29.755 0.720 -44.263 1.00 89.00 393 TYR A CA 1
ATOM 2948 C C . TYR A 1 393 ? 30.030 2.040 -44.995 1.00 89.00 393 TYR A C 1
ATOM 2950 O O . TYR A 1 393 ? 30.256 3.068 -44.350 1.00 89.00 393 TYR A O 1
ATOM 2958 N N . THR A 1 394 ? 29.965 2.008 -46.328 1.00 87.81 394 THR A N 1
ATOM 2959 C CA . THR A 1 394 ? 30.087 3.172 -47.214 1.00 87.81 394 THR A CA 1
ATOM 2960 C C . THR A 1 394 ? 28.741 3.439 -47.879 1.00 87.81 394 THR A C 1
ATOM 2962 O O . THR A 1 394 ? 28.135 2.528 -48.438 1.00 87.81 394 THR A O 1
ATOM 2965 N N . LEU A 1 395 ? 28.265 4.678 -47.800 1.00 84.81 395 LEU A N 1
ATOM 2966 C CA . LEU A 1 395 ? 27.015 5.112 -48.416 1.00 84.81 395 LEU A CA 1
ATOM 2967 C C . LEU A 1 395 ? 27.209 5.440 -49.904 1.00 84.81 395 LEU A C 1
ATOM 2969 O O . LEU A 1 395 ? 28.334 5.590 -50.378 1.00 84.81 395 LEU A O 1
ATOM 2973 N N . GLU A 1 396 ? 26.104 5.596 -50.636 1.00 81.81 396 GLU A N 1
ATOM 2974 C CA . GLU A 1 396 ? 26.108 5.913 -52.077 1.00 81.81 396 GLU A CA 1
ATOM 2975 C C . GLU A 1 396 ? 26.820 7.239 -52.402 1.00 81.81 396 GLU A C 1
ATOM 2977 O O . GLU A 1 396 ? 27.391 7.391 -53.477 1.00 81.81 396 GLU A O 1
ATOM 2982 N N . ASP A 1 397 ? 26.853 8.177 -51.451 1.00 81.44 397 ASP A N 1
ATOM 2983 C CA . ASP A 1 397 ? 27.557 9.460 -51.562 1.00 81.44 397 ASP A CA 1
ATOM 2984 C C . ASP A 1 397 ? 29.051 9.390 -51.179 1.00 81.44 397 ASP A C 1
ATOM 2986 O O . ASP A 1 397 ? 29.720 10.418 -51.066 1.00 81.44 397 ASP A O 1
ATOM 2990 N N . GLY A 1 398 ? 29.580 8.184 -50.948 1.00 82.44 398 GLY A N 1
ATOM 2991 C CA . GLY A 1 398 ? 30.978 7.933 -50.601 1.00 82.44 398 GLY A CA 1
ATOM 2992 C C . GLY A 1 398 ? 31.337 8.202 -49.137 1.00 82.44 398 GLY A C 1
ATOM 2993 O O . GLY A 1 398 ? 32.464 7.909 -48.728 1.00 82.44 398 GLY A O 1
ATOM 2994 N N . ARG A 1 399 ? 30.415 8.719 -48.311 1.00 85.31 399 ARG A N 1
ATOM 2995 C CA . ARG A 1 399 ? 30.661 8.897 -46.873 1.00 85.31 399 ARG A CA 1
ATOM 2996 C C . ARG A 1 399 ? 30.584 7.562 -46.143 1.00 85.31 399 ARG A C 1
ATOM 2998 O O . ARG A 1 399 ? 29.785 6.689 -46.476 1.00 85.31 399 ARG A O 1
ATOM 3005 N N . ILE A 1 400 ? 31.372 7.423 -45.080 1.00 88.06 400 ILE A N 1
ATOM 3006 C CA . ILE A 1 400 ? 31.197 6.313 -44.139 1.00 88.06 400 ILE A CA 1
ATOM 3007 C C . ILE A 1 400 ? 29.929 6.525 -43.306 1.00 88.06 400 ILE A C 1
ATOM 3009 O O . ILE A 1 400 ? 29.587 7.658 -42.952 1.00 88.06 400 ILE A O 1
ATOM 3013 N N . TRP A 1 401 ? 29.258 5.428 -42.952 1.00 85.62 401 TRP A N 1
ATOM 3014 C CA . TRP A 1 401 ? 28.009 5.456 -42.185 1.00 85.62 401 TRP A CA 1
ATOM 3015 C C . TRP A 1 401 ? 28.105 6.301 -40.909 1.00 85.62 401 TRP A C 1
ATOM 3017 O O . TRP A 1 401 ? 27.203 7.087 -40.628 1.00 85.62 401 TRP A O 1
ATOM 3027 N N . SER A 1 402 ? 29.216 6.198 -40.171 1.00 86.81 402 SER A N 1
ATOM 3028 C CA . SER A 1 402 ? 29.393 6.915 -38.906 1.00 86.81 402 SER A CA 1
ATOM 3029 C C . SER A 1 402 ? 29.380 8.431 -39.100 1.00 86.81 402 SER A C 1
ATOM 3031 O O . SER A 1 402 ? 28.607 9.117 -38.442 1.00 86.81 402 SER A O 1
ATOM 3033 N N . ALA A 1 403 ? 30.136 8.956 -40.067 1.00 87.25 403 ALA A N 1
ATOM 3034 C CA . ALA A 1 403 ? 30.161 10.388 -40.373 1.00 87.25 403 ALA A CA 1
ATOM 3035 C C . ALA A 1 403 ? 28.782 10.905 -40.822 1.00 87.25 403 ALA A C 1
ATOM 3037 O O . ALA A 1 403 ? 28.358 12.003 -40.459 1.00 87.25 403 ALA A O 1
ATOM 3038 N N . ALA A 1 404 ? 28.047 10.097 -41.590 1.00 87.06 404 ALA A N 1
ATOM 3039 C CA . ALA A 1 404 ? 26.701 10.443 -42.024 1.00 87.06 404 ALA A CA 1
ATOM 3040 C C . ALA A 1 404 ? 25.662 10.384 -40.891 1.00 87.06 404 ALA A C 1
ATOM 3042 O O . ALA A 1 404 ? 24.659 11.094 -40.962 1.00 87.06 404 ALA A O 1
ATOM 3043 N N . ALA A 1 405 ? 25.860 9.540 -39.876 1.00 88.00 405 ALA A N 1
ATOM 3044 C CA . ALA A 1 405 ? 25.031 9.516 -38.675 1.00 88.00 405 ALA A CA 1
ATOM 3045 C C . ALA A 1 405 ? 25.322 10.739 -37.790 1.00 88.00 405 ALA A C 1
ATOM 3047 O O . ALA A 1 405 ? 24.388 11.414 -37.359 1.00 88.00 405 ALA A O 1
ATOM 3048 N N . GLU A 1 406 ? 26.599 11.073 -37.570 1.00 91.06 406 GLU A N 1
ATOM 3049 C CA . GLU A 1 406 ? 27.014 12.231 -36.756 1.00 91.06 406 GLU A CA 1
ATOM 3050 C C . GLU A 1 406 ? 26.495 13.543 -37.343 1.00 91.06 406 GLU A C 1
ATOM 3052 O O . GLU A 1 406 ? 25.965 14.379 -36.617 1.00 91.06 406 GLU A O 1
ATOM 3057 N N . SER A 1 407 ? 26.549 13.685 -38.670 1.00 88.44 407 SER A N 1
ATOM 3058 C CA . SER A 1 407 ? 25.999 14.846 -39.377 1.00 88.44 407 SER A CA 1
ATOM 3059 C C . SER A 1 407 ? 24.484 15.010 -39.217 1.00 88.44 407 SER A C 1
ATOM 3061 O O . SER A 1 407 ? 23.995 16.125 -39.372 1.00 88.44 407 SER A O 1
ATOM 3063 N N . VAL A 1 408 ? 23.737 13.928 -38.984 1.00 88.31 408 VAL A N 1
ATOM 3064 C CA . VAL A 1 408 ? 22.266 13.961 -38.920 1.00 88.31 408 VAL A CA 1
ATOM 3065 C C . VAL A 1 408 ? 21.778 14.169 -37.499 1.00 88.31 408 VAL A C 1
ATOM 3067 O O . VAL A 1 408 ? 20.900 14.993 -37.267 1.00 88.31 408 VAL A O 1
ATOM 3070 N N . TYR A 1 409 ? 22.356 13.438 -36.551 1.00 88.50 409 TYR A N 1
ATOM 3071 C CA . TYR A 1 409 ? 21.946 13.511 -35.152 1.00 88.50 409 TYR A CA 1
ATOM 3072 C C . TYR A 1 409 ? 22.704 14.582 -34.363 1.00 88.50 409 TYR A C 1
ATOM 3074 O O . TYR A 1 409 ? 22.332 14.870 -33.231 1.00 88.50 409 TYR A O 1
ATOM 3082 N N . GLY A 1 410 ? 23.772 15.158 -34.927 1.00 89.81 410 GLY A N 1
ATOM 3083 C CA . GLY A 1 410 ? 24.588 16.174 -34.259 1.00 89.81 410 GLY A CA 1
ATOM 3084 C C . GLY A 1 410 ? 25.357 15.648 -33.044 1.00 89.81 410 GLY A C 1
ATOM 3085 O O . GLY A 1 410 ? 25.775 16.435 -32.199 1.00 89.81 410 GLY A O 1
ATOM 3086 N N . ILE A 1 411 ? 25.534 14.327 -32.932 1.00 91.94 411 ILE A N 1
ATOM 3087 C CA . ILE A 1 411 ? 26.193 13.670 -31.796 1.00 91.94 411 ILE A CA 1
ATOM 3088 C C . ILE A 1 411 ? 27.255 12.691 -32.276 1.00 91.94 411 ILE A C 1
ATOM 3090 O O . ILE A 1 411 ? 27.043 12.064 -33.310 1.00 91.94 411 ILE A O 1
ATOM 3094 N N . PRO A 1 412 ? 28.360 12.494 -31.534 1.00 90.94 412 PRO A N 1
ATOM 3095 C CA . PRO A 1 412 ? 29.355 11.483 -31.876 1.00 90.94 412 PRO A CA 1
ATOM 3096 C C . PRO A 1 412 ? 28.765 10.069 -31.854 1.00 90.94 412 PRO A C 1
ATOM 3098 O O . PRO A 1 412 ? 28.022 9.709 -30.938 1.00 90.94 412 PRO A O 1
ATOM 3101 N N . THR A 1 413 ? 29.161 9.229 -32.809 1.00 87.19 413 THR A N 1
ATOM 3102 C CA . THR A 1 413 ? 28.685 7.839 -32.939 1.00 87.19 413 THR A CA 1
ATOM 3103 C C . THR A 1 413 ? 28.929 6.990 -31.688 1.00 87.19 413 THR A C 1
ATOM 3105 O O . THR A 1 413 ? 28.095 6.159 -31.339 1.00 87.19 413 THR A O 1
ATOM 3108 N N . GLY A 1 414 ? 30.013 7.235 -30.945 1.00 86.31 414 GLY A N 1
ATOM 3109 C CA . GLY A 1 414 ? 30.284 6.569 -29.661 1.00 86.31 414 GLY A CA 1
ATOM 3110 C C . GLY A 1 414 ? 29.300 6.914 -28.531 1.00 86.31 414 GLY A C 1
ATOM 3111 O O . GLY A 1 414 ? 29.194 6.167 -27.560 1.00 86.31 414 GLY A O 1
ATOM 3112 N N . ALA A 1 415 ? 28.567 8.024 -28.653 1.00 87.69 415 ALA A N 1
ATOM 3113 C CA . ALA A 1 415 ? 27.516 8.440 -27.723 1.00 87.69 415 ALA A CA 1
ATOM 3114 C C . ALA A 1 415 ? 26.104 8.039 -28.195 1.00 87.69 415 ALA A C 1
ATOM 3116 O O . ALA A 1 415 ? 25.139 8.217 -27.448 1.00 87.69 415 ALA A O 1
ATOM 3117 N N . MET A 1 416 ? 25.979 7.492 -29.409 1.00 91.50 416 MET A N 1
ATOM 3118 C CA . MET A 1 416 ? 24.723 6.984 -29.961 1.00 91.50 416 MET A CA 1
ATOM 3119 C C . MET A 1 416 ? 24.361 5.619 -29.382 1.00 91.50 416 MET A C 1
ATOM 3121 O O . MET A 1 416 ? 25.215 4.826 -28.978 1.00 91.50 416 MET A O 1
ATOM 3125 N N . MET A 1 417 ? 23.069 5.306 -29.392 1.00 92.88 417 MET A N 1
ATOM 3126 C CA . MET A 1 417 ? 22.611 3.961 -29.077 1.00 92.88 417 MET A CA 1
ATOM 3127 C C . MET A 1 417 ? 22.762 3.073 -30.313 1.00 92.88 417 MET A C 1
ATOM 3129 O O . MET A 1 417 ? 22.164 3.331 -31.351 1.00 92.88 417 MET A O 1
ATOM 3133 N N . SER A 1 418 ? 23.561 2.012 -30.209 1.00 92.81 418 SER A N 1
ATOM 3134 C CA . SER A 1 418 ? 23.853 1.101 -31.324 1.00 92.81 418 SER A CA 1
ATOM 3135 C C . SER A 1 418 ? 22.711 0.106 -31.575 1.00 92.81 418 SER A C 1
ATOM 3137 O O . SER A 1 418 ? 22.877 -1.094 -31.350 1.00 92.81 418 SER A O 1
ATOM 3139 N N . LEU A 1 419 ? 21.540 0.587 -31.994 1.00 94.44 419 LEU A N 1
ATOM 3140 C CA . LEU A 1 419 ? 20.339 -0.242 -32.111 1.00 94.44 419 LEU A CA 1
ATOM 3141 C C . LEU A 1 419 ? 20.442 -1.347 -33.165 1.00 94.44 419 LEU A C 1
ATOM 3143 O O . LEU A 1 419 ? 20.089 -2.475 -32.841 1.00 94.44 419 LEU A O 1
ATOM 3147 N N . ASP A 1 420 ? 21.030 -1.094 -34.337 1.00 94.62 420 ASP A N 1
ATOM 3148 C CA . ASP A 1 420 ? 21.247 -2.135 -35.366 1.00 94.62 420 ASP A CA 1
ATOM 3149 C C . ASP A 1 420 ? 22.076 -3.296 -34.824 1.00 94.62 420 ASP A C 1
ATOM 3151 O O . ASP A 1 420 ? 21.818 -4.475 -35.075 1.00 94.62 420 ASP A O 1
ATOM 3155 N N . LYS A 1 421 ? 23.082 -2.955 -34.009 1.00 95.50 421 LYS A N 1
ATOM 3156 C CA . LYS A 1 421 ? 23.884 -3.953 -33.314 1.00 95.50 421 LYS A CA 1
ATOM 3157 C C . LYS A 1 421 ? 23.019 -4.732 -32.325 1.00 95.50 421 LYS A C 1
ATOM 3159 O O . LYS A 1 421 ? 23.157 -5.944 -32.257 1.00 95.50 421 LYS A O 1
ATOM 3164 N N . ARG A 1 422 ? 22.138 -4.071 -31.565 1.00 97.44 422 ARG A N 1
ATOM 3165 C CA . ARG A 1 422 ? 21.252 -4.747 -30.600 1.00 97.44 422 ARG A CA 1
ATOM 3166 C C . ARG A 1 422 ? 20.204 -5.625 -31.262 1.00 97.44 422 ARG A C 1
ATOM 3168 O O . ARG A 1 422 ? 19.938 -6.696 -30.726 1.00 97.44 422 ARG A O 1
ATOM 3175 N N . PHE A 1 423 ? 19.685 -5.223 -32.416 1.00 98.38 423 PHE A N 1
ATOM 3176 C CA . PHE A 1 423 ? 18.843 -6.074 -33.245 1.00 98.38 423 PHE A CA 1
ATOM 3177 C C . PHE A 1 423 ? 19.600 -7.354 -33.614 1.00 98.38 423 PHE A C 1
ATOM 3179 O O . PHE A 1 423 ? 19.141 -8.452 -33.313 1.00 98.38 423 PHE A O 1
ATOM 3186 N N . GLY A 1 424 ? 20.811 -7.236 -34.167 1.00 98.06 424 GLY A N 1
ATOM 3187 C CA . GLY A 1 424 ? 21.599 -8.415 -34.526 1.00 98.06 424 GLY A CA 1
ATOM 3188 C C . GLY A 1 424 ? 22.043 -9.264 -33.328 1.00 98.06 424 GLY A C 1
ATOM 3189 O O . GLY A 1 424 ? 21.932 -10.486 -33.375 1.00 98.06 424 GLY A O 1
ATOM 3190 N N . ASP A 1 425 ? 22.460 -8.636 -32.222 1.00 98.25 425 ASP A N 1
ATOM 3191 C CA . ASP A 1 425 ? 22.799 -9.318 -30.964 1.00 98.25 425 ASP A CA 1
ATOM 3192 C C . ASP A 1 425 ? 21.598 -10.131 -30.431 1.00 98.25 425 ASP A C 1
ATOM 3194 O O . ASP A 1 425 ? 21.790 -11.211 -29.867 1.00 98.25 425 ASP A O 1
ATOM 3198 N N . PHE A 1 426 ? 20.364 -9.635 -30.609 1.00 98.56 426 PHE A N 1
ATOM 3199 C CA . PHE A 1 426 ? 19.148 -10.375 -30.269 1.00 98.56 426 PHE A CA 1
ATOM 3200 C C . PHE A 1 426 ? 19.017 -11.632 -31.133 1.00 98.56 426 PHE A C 1
ATOM 3202 O O . PHE A 1 426 ? 18.892 -12.730 -30.587 1.00 98.56 426 PHE A O 1
ATOM 3209 N N . VAL A 1 427 ? 19.106 -11.497 -32.463 1.00 98.44 427 VAL A N 1
ATOM 3210 C CA . VAL A 1 427 ? 18.980 -12.640 -33.386 1.00 98.44 427 VAL A CA 1
ATOM 3211 C C . VAL A 1 427 ? 20.047 -13.692 -33.090 1.00 98.44 427 VAL A C 1
ATOM 3213 O O . VAL A 1 427 ? 19.733 -14.876 -33.010 1.00 98.44 427 VAL A O 1
ATOM 3216 N N . CYS A 1 428 ? 21.286 -13.276 -32.819 1.00 98.06 428 CYS A N 1
ATOM 3217 C CA . CYS A 1 428 ? 22.364 -14.181 -32.417 1.00 98.06 428 CYS A CA 1
ATOM 3218 C C . CYS A 1 428 ? 22.081 -14.917 -31.101 1.00 98.06 428 CYS A C 1
ATOM 3220 O O . CYS A 1 428 ? 22.445 -16.083 -30.964 1.00 98.06 428 CYS A O 1
ATOM 3222 N N . ARG A 1 429 ? 21.444 -14.265 -30.121 1.00 97.81 429 ARG A N 1
ATOM 3223 C CA . ARG A 1 429 ? 21.166 -14.866 -28.806 1.00 97.81 429 ARG A CA 1
ATOM 3224 C C . ARG A 1 429 ? 19.968 -15.815 -28.817 1.00 97.81 429 ARG A C 1
ATOM 3226 O O . ARG A 1 429 ? 19.984 -16.802 -28.080 1.00 97.81 429 ARG A O 1
ATOM 3233 N N . TYR A 1 430 ? 18.928 -15.497 -29.585 1.00 97.81 430 TYR A N 1
ATOM 3234 C CA . TYR A 1 430 ? 17.655 -16.228 -29.565 1.00 97.81 430 TYR A CA 1
ATOM 3235 C C . TYR A 1 430 ? 17.407 -17.085 -30.807 1.00 97.81 430 TYR A C 1
ATOM 3237 O O . TYR A 1 430 ? 16.512 -17.924 -30.781 1.00 97.81 430 TYR A O 1
ATOM 3245 N N . GLY A 1 431 ? 18.181 -16.906 -31.879 1.00 97.38 431 GLY A N 1
ATOM 3246 C CA . GLY A 1 431 ? 17.993 -17.627 -33.140 1.00 97.38 431 GLY A CA 1
ATOM 3247 C C . GLY A 1 431 ? 16.711 -17.245 -33.887 1.00 97.38 431 GLY A C 1
ATOM 3248 O O . GLY A 1 431 ? 16.268 -17.993 -34.753 1.00 97.38 431 GLY A O 1
ATOM 3249 N N . ALA A 1 432 ? 16.106 -16.104 -33.549 1.00 97.69 432 ALA A N 1
ATOM 3250 C CA . ALA A 1 432 ? 14.857 -15.601 -34.115 1.00 97.69 432 ALA A CA 1
ATOM 3251 C C . ALA A 1 432 ? 14.893 -14.071 -34.230 1.00 97.69 432 ALA A C 1
ATOM 3253 O O . ALA A 1 432 ? 15.609 -13.400 -33.483 1.00 97.69 432 ALA A O 1
ATOM 3254 N N . TYR A 1 433 ? 14.116 -13.525 -35.166 1.00 98.25 433 TYR A N 1
ATOM 3255 C CA . TYR A 1 433 ? 13.941 -12.080 -35.300 1.00 98.25 433 TYR A CA 1
ATOM 3256 C C . TYR A 1 433 ? 13.080 -11.529 -34.160 1.00 98.25 433 TYR A C 1
ATOM 3258 O O . TYR A 1 433 ? 12.063 -12.147 -33.843 1.00 98.25 433 TYR A O 1
ATOM 3266 N N . PRO A 1 434 ? 13.467 -10.398 -33.541 1.00 98.12 434 PRO A N 1
ATOM 3267 C CA . PRO A 1 434 ? 12.686 -9.818 -32.460 1.00 98.12 434 PRO A CA 1
ATOM 3268 C C . PRO A 1 434 ? 11.388 -9.205 -32.984 1.00 98.12 434 PRO A C 1
ATOM 3270 O O . PRO A 1 434 ? 11.356 -8.601 -34.055 1.00 98.12 434 PRO A O 1
ATOM 3273 N N . THR A 1 435 ? 10.339 -9.266 -32.174 1.00 97.62 435 THR A N 1
ATOM 3274 C CA . THR A 1 435 ? 9.236 -8.295 -32.221 1.00 97.62 435 THR A CA 1
ATOM 3275 C C . THR A 1 435 ? 9.678 -6.939 -31.651 1.00 97.62 435 THR A C 1
ATOM 3277 O O . THR A 1 435 ? 10.715 -6.830 -30.987 1.00 97.62 435 THR A O 1
ATOM 3280 N N . ARG A 1 436 ? 8.878 -5.883 -31.862 1.00 97.06 436 ARG A N 1
ATOM 3281 C CA . ARG A 1 436 ? 9.133 -4.554 -31.271 1.00 97.06 436 ARG A CA 1
ATOM 3282 C C . ARG A 1 436 ? 9.242 -4.646 -29.745 1.00 97.06 436 ARG A C 1
ATOM 3284 O O . ARG A 1 436 ? 10.144 -4.068 -29.141 1.00 97.06 436 ARG A O 1
ATOM 3291 N N . GLU A 1 437 ? 8.335 -5.394 -29.136 1.00 97.38 437 GLU A N 1
ATOM 3292 C CA . GLU A 1 437 ? 8.227 -5.626 -27.701 1.00 97.38 437 GLU A CA 1
ATOM 3293 C C . GLU A 1 437 ? 9.464 -6.343 -27.154 1.00 97.38 437 GLU A C 1
ATOM 3295 O O . GLU A 1 437 ? 10.062 -5.894 -26.175 1.00 97.38 437 GLU A O 1
ATOM 3300 N N . GLU A 1 438 ? 9.904 -7.413 -27.812 1.00 98.00 438 GLU A N 1
ATOM 3301 C CA . GLU A 1 438 ? 11.104 -8.155 -27.417 1.00 98.00 438 GLU A CA 1
ATOM 3302 C C . GLU A 1 438 ? 12.378 -7.321 -27.560 1.00 98.00 438 GLU A C 1
ATOM 3304 O O . GLU A 1 438 ? 13.250 -7.374 -26.687 1.00 98.00 438 GLU A O 1
ATOM 3309 N N . LEU A 1 439 ? 12.477 -6.508 -28.617 1.00 98.00 439 LEU A N 1
ATOM 3310 C CA . LEU A 1 439 ? 13.612 -5.612 -28.811 1.00 98.00 439 LEU A CA 1
ATOM 3311 C C . LEU A 1 439 ? 13.673 -4.540 -27.713 1.00 98.00 439 LEU A C 1
ATOM 3313 O O . LEU A 1 439 ? 14.755 -4.276 -27.185 1.00 98.00 439 LEU A O 1
ATOM 3317 N N . LEU A 1 440 ? 12.531 -3.975 -27.302 1.00 97.69 440 LEU A N 1
ATOM 3318 C CA . LEU A 1 440 ? 12.453 -3.036 -26.175 1.00 97.69 440 LEU A CA 1
ATOM 3319 C C . LEU A 1 440 ? 12.939 -3.670 -24.865 1.00 97.69 440 LEU A C 1
ATOM 3321 O O . LEU A 1 440 ? 13.784 -3.079 -24.184 1.00 97.69 440 LEU A O 1
ATOM 3325 N N . VAL A 1 441 ? 12.465 -4.882 -24.536 1.00 97.62 441 VAL A N 1
ATOM 3326 C CA . VAL A 1 441 ? 12.940 -5.636 -23.358 1.00 97.62 441 VAL A CA 1
ATOM 3327 C C . VAL A 1 441 ? 14.453 -5.832 -23.435 1.00 97.62 441 VAL A C 1
ATOM 3329 O O . VAL A 1 441 ? 15.175 -5.559 -22.471 1.00 97.62 441 VAL A O 1
ATOM 3332 N N . PHE A 1 442 ? 14.952 -6.264 -24.591 1.00 97.88 442 PHE A N 1
ATOM 3333 C CA . PHE A 1 442 ? 16.366 -6.551 -24.786 1.00 97.88 442 PHE A CA 1
ATOM 3334 C C . PHE A 1 442 ? 17.247 -5.304 -24.630 1.00 97.88 442 PHE A C 1
ATOM 3336 O O . PHE A 1 442 ? 18.256 -5.340 -23.922 1.00 97.88 442 PHE A O 1
ATOM 3343 N N . ILE A 1 443 ? 16.857 -4.176 -25.230 1.00 97.56 443 ILE A N 1
ATOM 3344 C CA . ILE A 1 443 ? 17.572 -2.895 -25.120 1.00 97.56 443 ILE A CA 1
ATOM 3345 C C . ILE A 1 443 ? 17.605 -2.423 -23.665 1.00 97.56 443 ILE A C 1
ATOM 3347 O O . ILE A 1 443 ? 18.673 -2.056 -23.166 1.00 97.56 443 ILE A O 1
ATOM 3351 N N . TYR A 1 444 ? 16.464 -2.470 -22.972 1.00 97.25 444 TYR A N 1
ATOM 3352 C CA . TYR A 1 444 ? 16.370 -2.079 -21.569 1.00 97.25 444 TYR A CA 1
ATOM 3353 C C . TYR A 1 444 ? 17.317 -2.904 -20.685 1.00 97.25 444 TYR A C 1
ATOM 3355 O O . TYR A 1 444 ? 18.120 -2.335 -19.940 1.00 97.25 444 TYR A O 1
ATOM 3363 N N . ASN A 1 445 ? 17.307 -4.233 -20.826 1.00 97.12 445 ASN A N 1
ATOM 3364 C CA . ASN A 1 445 ? 18.180 -5.114 -20.048 1.00 97.12 445 ASN A CA 1
ATOM 3365 C C . ASN A 1 445 ? 19.665 -4.816 -20.311 1.00 97.12 445 ASN A C 1
ATOM 3367 O O . ASN A 1 445 ? 20.478 -4.820 -19.389 1.00 97.12 445 ASN A O 1
ATOM 3371 N N . ARG A 1 446 ? 20.044 -4.512 -21.557 1.00 96.62 446 ARG A N 1
ATOM 3372 C CA . ARG A 1 446 ? 21.451 -4.285 -21.920 1.00 96.62 446 ARG A CA 1
ATOM 3373 C C . ARG A 1 446 ? 21.981 -2.914 -21.543 1.00 96.62 446 ARG A C 1
ATOM 3375 O O . ARG A 1 446 ? 23.140 -2.839 -21.153 1.00 96.62 446 ARG A O 1
ATOM 3382 N N . TYR A 1 447 ? 21.192 -1.852 -21.676 1.00 95.81 447 TYR A N 1
ATOM 3383 C CA . TYR A 1 447 ? 21.667 -0.497 -21.386 1.00 95.81 447 TYR A CA 1
ATOM 3384 C C . TYR A 1 447 ? 21.379 -0.065 -19.954 1.00 95.81 447 TYR A C 1
ATOM 3386 O O . TYR A 1 447 ? 22.258 0.526 -19.330 1.00 95.81 447 TYR A O 1
ATOM 3394 N N . VAL A 1 448 ? 20.192 -0.373 -19.428 1.00 94.62 448 VAL A N 1
ATOM 3395 C CA . VAL A 1 448 ? 19.757 0.125 -18.119 1.00 94.62 448 VAL A CA 1
ATOM 3396 C C . VAL A 1 448 ? 20.120 -0.852 -17.009 1.00 94.62 448 VAL A C 1
ATOM 3398 O O . VAL A 1 448 ? 20.867 -0.487 -16.106 1.00 94.62 448 VAL A O 1
ATOM 3401 N N . LEU A 1 449 ? 19.663 -2.105 -17.092 1.00 92.81 449 LEU A N 1
ATOM 3402 C CA . LEU A 1 449 ? 19.917 -3.073 -16.018 1.00 92.81 449 LEU A CA 1
ATOM 3403 C C . LEU A 1 449 ? 21.382 -3.515 -15.952 1.00 92.81 449 LEU A C 1
ATOM 3405 O O . LEU A 1 449 ? 21.970 -3.527 -14.875 1.00 92.81 449 LEU A O 1
ATOM 3409 N N . CYS A 1 450 ? 21.982 -3.865 -17.093 1.00 92.31 450 CYS A N 1
ATOM 3410 C CA . CYS A 1 450 ? 23.361 -4.361 -17.147 1.00 92.31 450 CYS A CA 1
ATOM 3411 C C . CYS A 1 450 ? 24.385 -3.312 -17.614 1.00 92.31 450 CYS A C 1
ATOM 3413 O O . CYS A 1 450 ? 25.582 -3.513 -17.432 1.00 92.31 450 CYS A O 1
ATOM 3415 N N . GLY A 1 451 ? 23.943 -2.229 -18.262 1.00 86.62 451 GLY A N 1
ATOM 3416 C CA . GLY A 1 451 ? 24.817 -1.329 -19.031 1.00 86.62 451 GLY A CA 1
ATOM 3417 C C . GLY A 1 451 ? 25.221 -0.035 -18.331 1.00 86.62 451 GLY A C 1
ATOM 3418 O O . GLY A 1 451 ? 25.860 0.812 -18.953 1.00 86.62 451 GLY A O 1
ATOM 3419 N N . GLY A 1 452 ? 24.821 0.153 -17.071 1.00 88.00 452 GLY A N 1
ATOM 3420 C CA . GLY A 1 452 ? 25.164 1.328 -16.262 1.00 88.00 452 GLY A CA 1
ATOM 3421 C C . GLY A 1 452 ? 24.486 2.637 -16.689 1.00 88.00 452 GLY A C 1
ATOM 3422 O O . GLY A 1 452 ? 24.667 3.659 -16.022 1.00 88.00 452 GLY A O 1
ATOM 3423 N N . ARG A 1 453 ? 23.688 2.646 -17.768 1.00 93.00 453 ARG A N 1
ATOM 3424 C CA . ARG A 1 453 ? 22.867 3.810 -18.121 1.00 93.00 453 ARG A CA 1
ATOM 3425 C C . ARG A 1 453 ? 21.697 3.898 -17.159 1.00 93.00 453 ARG A C 1
ATOM 3427 O O . ARG A 1 453 ? 21.102 2.901 -16.772 1.00 93.00 453 ARG A O 1
ATOM 3434 N N . ARG A 1 454 ? 21.321 5.122 -16.799 1.00 92.50 454 ARG A N 1
ATOM 3435 C CA . ARG A 1 454 ? 20.120 5.333 -15.993 1.00 92.50 454 ARG A CA 1
ATOM 3436 C C . ARG A 1 454 ? 18.878 5.186 -16.871 1.00 92.50 454 ARG A C 1
ATOM 3438 O O . ARG A 1 454 ? 17.931 4.535 -16.453 1.00 92.50 454 ARG A O 1
ATOM 3445 N N . THR A 1 455 ? 18.859 5.778 -18.052 1.00 95.69 455 THR A N 1
ATOM 3446 C CA . THR A 1 455 ? 17.680 5.939 -18.921 1.00 95.69 455 THR A CA 1
ATOM 3447 C C . THR A 1 455 ? 17.974 5.449 -20.340 1.00 95.69 455 THR A C 1
ATOM 3449 O O . THR A 1 455 ? 19.133 5.210 -20.693 1.00 95.69 455 THR A O 1
ATOM 3452 N N . LEU A 1 456 ? 16.934 5.316 -21.161 1.00 97.12 456 LEU A N 1
ATOM 3453 C CA . LEU A 1 456 ? 17.013 5.256 -22.626 1.00 97.12 456 LEU A CA 1
ATOM 3454 C C . LEU A 1 456 ? 16.685 6.643 -23.226 1.00 97.12 456 LEU A C 1
ATOM 3456 O O . LEU A 1 456 ? 16.176 7.494 -22.499 1.00 97.12 456 LEU A O 1
ATOM 3460 N N . PRO A 1 457 ? 16.973 6.929 -24.509 1.00 96.62 457 PRO A N 1
ATOM 3461 C CA . PRO A 1 457 ? 16.647 8.231 -25.096 1.00 96.62 457 PRO A CA 1
ATOM 3462 C C . PRO A 1 457 ? 15.150 8.539 -25.072 1.00 96.62 457 PRO A C 1
ATOM 3464 O O . PRO A 1 457 ? 14.327 7.630 -25.157 1.00 96.62 457 PRO A O 1
ATOM 3467 N N . ALA A 1 458 ? 14.796 9.826 -25.050 1.00 96.50 458 ALA A N 1
ATOM 3468 C CA . ALA A 1 458 ? 13.404 10.277 -25.100 1.00 96.50 458 ALA A CA 1
ATOM 3469 C C . ALA A 1 458 ? 12.657 9.752 -26.343 1.00 96.50 458 ALA A C 1
ATOM 3471 O O . ALA A 1 458 ? 11.518 9.307 -26.246 1.00 96.50 458 ALA A O 1
ATOM 3472 N N . ALA A 1 459 ? 13.330 9.714 -27.496 1.00 95.50 459 ALA A N 1
ATOM 3473 C CA . ALA A 1 459 ? 12.786 9.228 -28.765 1.00 95.50 459 ALA A CA 1
ATOM 3474 C C . ALA A 1 459 ? 12.896 7.696 -28.954 1.00 95.50 459 ALA A C 1
ATOM 3476 O O . ALA A 1 459 ? 12.952 7.220 -30.087 1.00 95.50 459 ALA A O 1
ATOM 3477 N N . LEU A 1 460 ? 12.958 6.902 -27.873 1.00 96.00 460 LEU A N 1
ATOM 3478 C CA . LEU A 1 460 ? 13.146 5.444 -27.951 1.00 96.00 460 LEU A CA 1
ATOM 3479 C C . LEU A 1 460 ? 12.145 4.759 -28.891 1.00 96.00 460 LEU A C 1
ATOM 3481 O O . LEU A 1 460 ? 12.541 3.909 -29.682 1.00 96.00 460 LEU A O 1
ATOM 3485 N N . GLU A 1 461 ? 10.861 5.113 -28.810 1.00 94.56 461 GLU A N 1
ATOM 3486 C CA . GLU A 1 461 ? 9.829 4.473 -29.632 1.00 94.56 461 GLU A CA 1
ATOM 3487 C C . GLU A 1 461 ? 10.018 4.741 -31.126 1.00 94.56 461 GLU A C 1
ATOM 3489 O O . GLU A 1 461 ? 9.835 3.825 -31.930 1.00 94.56 461 GLU A O 1
ATOM 3494 N N . GLN A 1 462 ? 10.415 5.966 -31.487 1.00 94.50 462 GLN A N 1
ATOM 3495 C CA . GLN A 1 462 ? 10.765 6.326 -32.860 1.00 94.50 462 GLN A CA 1
ATOM 3496 C C . GLN A 1 462 ? 11.965 5.496 -33.319 1.00 94.50 462 GLN A C 1
ATOM 3498 O O . GLN A 1 462 ? 11.872 4.793 -34.320 1.00 94.50 462 GLN A O 1
ATOM 3503 N N . LEU A 1 463 ? 13.053 5.515 -32.545 1.00 95.06 463 LEU A N 1
ATOM 3504 C CA . LEU A 1 463 ? 14.296 4.825 -32.883 1.00 95.06 463 LEU A CA 1
ATOM 3505 C C . LEU A 1 463 ? 14.106 3.309 -33.061 1.00 95.06 463 LEU A C 1
ATOM 3507 O O . LEU A 1 463 ? 14.649 2.716 -33.988 1.00 95.06 463 LEU A O 1
ATOM 3511 N N . VAL A 1 464 ? 13.324 2.668 -32.188 1.00 95.94 464 VAL A N 1
ATOM 3512 C CA . VAL A 1 464 ? 13.010 1.237 -32.315 1.00 95.94 464 VAL A CA 1
ATOM 3513 C C . VAL A 1 464 ? 12.162 0.976 -33.555 1.00 95.94 464 VAL A C 1
ATOM 3515 O O . VAL A 1 464 ? 12.418 0.007 -34.260 1.00 95.94 464 VAL A O 1
ATOM 3518 N N . SER A 1 465 ? 11.175 1.826 -33.844 1.00 95.06 465 SER A N 1
ATOM 3519 C CA . SER A 1 465 ? 10.321 1.653 -35.025 1.00 95.06 465 SER A CA 1
ATOM 3520 C C . SER A 1 465 ? 11.120 1.800 -36.322 1.00 95.06 465 SER A C 1
ATOM 3522 O O . SER A 1 465 ? 10.961 0.982 -37.221 1.00 95.06 465 SER A O 1
ATOM 3524 N N . GLU A 1 466 ? 12.029 2.774 -36.392 1.00 94.44 466 GLU A N 1
ATOM 3525 C CA . GLU A 1 466 ? 12.921 2.971 -37.541 1.00 94.44 466 GLU A CA 1
ATOM 3526 C C . GLU A 1 466 ? 13.824 1.753 -37.770 1.00 94.44 466 GLU A C 1
ATOM 3528 O O . GLU A 1 466 ? 13.862 1.231 -38.877 1.00 94.44 466 GLU A O 1
ATOM 3533 N N . VAL A 1 467 ? 14.453 1.212 -36.725 1.00 95.69 467 VAL A N 1
ATOM 3534 C CA . VAL A 1 467 ? 15.295 0.004 -36.846 1.00 95.69 467 VAL A CA 1
ATOM 3535 C C . VAL A 1 467 ? 14.476 -1.210 -37.285 1.00 95.69 467 VAL A C 1
ATOM 3537 O O . VAL A 1 467 ? 14.928 -2.009 -38.101 1.00 95.69 467 VAL A O 1
ATOM 3540 N N . MET A 1 468 ? 13.249 -1.361 -36.784 1.00 96.56 468 MET A N 1
ATOM 3541 C CA . MET A 1 468 ? 12.362 -2.429 -37.251 1.00 96.56 468 MET A CA 1
ATOM 3542 C C . MET A 1 468 ? 12.036 -2.268 -38.743 1.00 96.56 468 MET A C 1
ATOM 3544 O O . MET A 1 468 ? 12.082 -3.261 -39.465 1.00 96.56 468 MET A O 1
ATOM 3548 N N . GLU A 1 469 ? 11.756 -1.042 -39.210 1.00 95.88 469 GLU A N 1
ATOM 3549 C CA . GLU A 1 469 ? 11.517 -0.720 -40.627 1.00 95.88 469 GLU A CA 1
ATOM 3550 C C . GLU A 1 469 ? 12.747 -1.020 -41.505 1.00 95.88 469 GLU A C 1
ATOM 3552 O O . GLU A 1 469 ? 12.613 -1.626 -42.568 1.00 95.88 469 GLU A O 1
ATOM 3557 N N . GLU A 1 470 ? 13.950 -0.662 -41.052 1.00 94.44 470 GLU A N 1
ATOM 3558 C CA . GLU A 1 470 ? 15.213 -0.878 -41.774 1.00 94.44 470 GLU A CA 1
ATOM 3559 C C . GLU A 1 470 ? 15.516 -2.361 -42.026 1.00 94.44 470 GLU A C 1
ATOM 3561 O O . GLU A 1 470 ? 16.038 -2.730 -43.082 1.00 94.44 470 GLU A O 1
ATOM 3566 N N . PHE A 1 471 ? 15.164 -3.230 -41.076 1.00 96.81 471 PHE A N 1
ATOM 3567 C CA . PHE A 1 471 ? 15.409 -4.669 -41.169 1.00 96.81 471 PHE A CA 1
ATOM 3568 C C . PHE A 1 471 ? 14.276 -5.455 -41.850 1.00 96.81 471 PHE A C 1
ATOM 3570 O O . PHE A 1 471 ? 14.445 -6.659 -42.058 1.00 96.81 471 PHE A O 1
ATOM 3577 N N . VAL A 1 472 ? 13.163 -4.825 -42.262 1.00 96.06 472 VAL A N 1
ATOM 3578 C CA . VAL A 1 472 ? 12.013 -5.520 -42.888 1.00 96.06 472 VAL A CA 1
ATOM 3579 C C . VAL A 1 472 ? 12.440 -6.404 -44.061 1.00 96.06 472 VAL A C 1
ATOM 3581 O O . VAL A 1 472 ? 12.066 -7.577 -44.114 1.00 96.06 472 VAL A O 1
ATOM 3584 N N . GLU A 1 473 ? 13.256 -5.884 -44.983 1.00 94.69 473 GLU A N 1
ATOM 3585 C CA . GLU A 1 473 ? 13.695 -6.660 -46.153 1.00 94.69 473 GLU A CA 1
ATOM 3586 C C . GLU A 1 473 ? 14.577 -7.855 -45.771 1.00 94.69 473 GLU A C 1
ATOM 3588 O O . GLU A 1 473 ? 14.520 -8.904 -46.415 1.00 94.69 473 GLU A O 1
ATOM 3593 N N . ILE A 1 474 ? 15.392 -7.706 -44.724 1.00 97.19 474 ILE A N 1
ATOM 3594 C CA . ILE A 1 474 ? 16.265 -8.769 -44.224 1.00 97.19 474 ILE A CA 1
ATOM 3595 C C . ILE A 1 474 ? 15.429 -9.885 -43.608 1.00 97.19 474 ILE A C 1
ATOM 3597 O O . ILE A 1 474 ? 15.614 -11.043 -43.972 1.00 97.19 474 ILE A O 1
ATOM 3601 N N . VAL A 1 475 ? 14.477 -9.527 -42.743 1.00 96.88 475 VAL A N 1
ATOM 3602 C CA . VAL A 1 475 ? 13.561 -10.467 -42.078 1.00 96.88 475 VAL A CA 1
ATOM 3603 C C . VAL A 1 475 ? 12.759 -11.282 -43.097 1.00 96.88 475 VAL A C 1
ATOM 3605 O O . VAL A 1 475 ? 12.521 -12.468 -42.888 1.00 96.88 475 VAL A O 1
ATOM 3608 N N . GLN A 1 476 ? 12.362 -10.670 -44.216 1.00 96.56 476 GLN A N 1
ATOM 3609 C CA . GLN A 1 476 ? 11.590 -11.341 -45.266 1.00 96.56 476 GLN A CA 1
ATOM 3610 C C . GLN A 1 476 ? 12.416 -12.299 -46.136 1.00 96.56 476 GLN A C 1
ATOM 3612 O O . GLN A 1 476 ? 11.850 -13.223 -46.719 1.00 96.56 476 GLN A O 1
ATOM 3617 N N . ARG A 1 477 ? 13.726 -12.065 -46.283 1.00 96.94 477 ARG A N 1
ATOM 3618 C CA . ARG A 1 477 ? 14.563 -12.753 -47.285 1.00 96.94 477 ARG A CA 1
ATOM 3619 C C . ARG A 1 477 ? 15.589 -13.711 -46.699 1.00 96.94 477 ARG A C 1
ATOM 3621 O O . ARG A 1 477 ? 15.990 -14.643 -47.389 1.00 96.94 477 ARG A O 1
ATOM 3628 N N . ILE A 1 478 ? 16.053 -13.461 -45.480 1.00 97.75 478 ILE A N 1
ATOM 3629 C CA . ILE A 1 478 ? 17.161 -14.192 -44.867 1.00 97.75 478 ILE A CA 1
ATOM 3630 C C . ILE A 1 478 ? 16.611 -14.968 -43.665 1.00 97.75 478 ILE A C 1
ATOM 3632 O O . ILE A 1 478 ? 15.996 -14.370 -42.789 1.00 97.75 478 ILE A O 1
ATOM 3636 N N . PRO A 1 479 ? 16.796 -16.296 -43.581 1.00 97.94 479 PRO A N 1
ATOM 3637 C CA . PRO A 1 479 ? 16.473 -17.043 -42.372 1.00 97.94 479 PRO A CA 1
ATOM 3638 C C . PRO A 1 479 ? 17.357 -16.611 -41.196 1.00 97.94 479 PRO A C 1
ATOM 3640 O O . PRO A 1 479 ? 18.546 -16.346 -41.370 1.00 97.94 479 PRO A O 1
ATOM 3643 N N . ALA A 1 480 ? 16.824 -16.637 -39.972 1.00 97.94 480 ALA A N 1
ATOM 3644 C CA . ALA A 1 480 ? 17.558 -16.187 -38.786 1.00 97.94 480 ALA A CA 1
ATOM 3645 C C . ALA A 1 480 ? 18.921 -16.888 -38.603 1.00 97.94 480 ALA A C 1
ATOM 3647 O O . ALA A 1 480 ? 19.905 -16.235 -38.272 1.00 97.94 480 ALA A O 1
ATOM 3648 N N . ALA A 1 481 ? 19.026 -18.191 -38.886 1.00 98.12 481 ALA A N 1
ATOM 3649 C CA . ALA A 1 481 ? 20.300 -18.916 -38.809 1.00 98.12 481 ALA A CA 1
ATOM 3650 C C . ALA A 1 481 ? 21.362 -18.368 -39.783 1.00 98.12 481 ALA A C 1
ATOM 3652 O O . ALA A 1 481 ? 22.530 -18.223 -39.423 1.00 98.12 481 ALA A O 1
ATOM 3653 N N . GLU A 1 482 ? 20.951 -18.016 -41.003 1.00 98.06 482 GLU A N 1
ATOM 3654 C CA . GLU A 1 482 ? 21.835 -17.413 -41.999 1.00 98.06 482 GLU A CA 1
ATOM 3655 C C . GLU A 1 482 ? 22.206 -15.973 -41.624 1.00 98.06 482 GLU A C 1
ATOM 3657 O O . GLU A 1 482 ? 23.365 -15.578 -41.766 1.00 98.06 482 GLU A O 1
ATOM 3662 N N . PHE A 1 483 ? 21.260 -15.209 -41.070 1.00 98.31 483 PHE A N 1
ATOM 3663 C CA . PHE A 1 483 ? 21.540 -13.892 -40.501 1.00 98.31 483 PHE A CA 1
ATOM 3664 C C . PHE A 1 483 ? 22.643 -13.974 -39.447 1.00 98.31 483 PHE A C 1
ATOM 3666 O O . PHE A 1 483 ? 23.593 -13.198 -39.505 1.00 98.31 483 PHE A O 1
ATOM 3673 N N . VAL A 1 484 ? 22.554 -14.922 -38.506 1.00 98.38 484 VAL A N 1
ATOM 3674 C CA . VAL A 1 484 ? 23.559 -15.082 -37.442 1.00 98.38 484 VAL A CA 1
ATOM 3675 C C . VAL A 1 484 ? 24.942 -15.351 -38.029 1.00 98.38 484 VAL A C 1
ATOM 3677 O O . VAL A 1 484 ? 25.916 -14.732 -37.590 1.00 98.38 484 VAL A O 1
ATOM 3680 N N . ALA A 1 485 ? 25.033 -16.215 -39.045 1.00 98.00 485 ALA A N 1
ATOM 3681 C CA . ALA A 1 485 ? 26.291 -16.510 -39.726 1.00 98.00 485 ALA A CA 1
ATOM 3682 C C . ALA A 1 485 ? 26.889 -15.249 -40.375 1.00 98.00 485 ALA A C 1
ATOM 3684 O O . ALA A 1 485 ? 28.012 -14.862 -40.046 1.00 98.00 485 ALA A O 1
ATOM 3685 N N . ARG A 1 486 ? 26.107 -14.550 -41.211 1.00 97.62 486 ARG A N 1
ATOM 3686 C CA . ARG A 1 486 ? 26.530 -13.327 -41.922 1.00 97.62 486 ARG A CA 1
ATOM 3687 C C . ARG A 1 486 ? 26.879 -12.180 -40.967 1.00 97.62 486 ARG A C 1
ATOM 3689 O O . ARG A 1 486 ? 27.878 -11.482 -41.154 1.00 97.62 486 ARG A O 1
ATOM 3696 N N . PHE A 1 487 ? 26.080 -11.980 -39.920 1.00 97.50 487 PHE A N 1
ATOM 3697 C CA . PHE A 1 487 ? 26.280 -10.924 -38.928 1.00 97.50 487 PHE A CA 1
ATOM 3698 C C . PHE A 1 487 ? 27.541 -11.164 -38.090 1.00 97.50 487 PHE A C 1
ATOM 3700 O O . PHE A 1 487 ? 28.288 -10.222 -37.815 1.00 97.50 487 PHE A O 1
ATOM 3707 N N . THR A 1 488 ? 27.805 -12.415 -37.705 1.00 96.75 488 THR A N 1
ATOM 3708 C CA . THR A 1 488 ? 29.003 -12.786 -36.937 1.00 96.75 488 THR A CA 1
ATOM 3709 C C . THR A 1 488 ? 30.262 -12.687 -37.798 1.00 96.75 488 THR A C 1
ATOM 3711 O O . THR A 1 488 ? 31.249 -12.088 -37.372 1.00 96.75 488 THR A O 1
ATOM 3714 N N . GLU A 1 489 ? 30.214 -13.195 -39.033 1.00 96.50 489 GLU A N 1
ATOM 3715 C CA . GLU A 1 489 ? 31.335 -13.142 -39.976 1.00 96.50 489 GLU A CA 1
ATOM 3716 C C . GLU A 1 489 ? 31.731 -11.702 -40.335 1.00 96.50 489 GLU A C 1
ATOM 3718 O O . GLU A 1 489 ? 32.913 -11.376 -40.418 1.00 96.50 489 GLU A O 1
ATOM 3723 N N . SER A 1 490 ? 30.748 -10.813 -40.485 1.00 95.12 490 SER A N 1
ATOM 3724 C CA . SER A 1 490 ? 30.957 -9.400 -40.828 1.00 95.12 490 SER A CA 1
ATOM 3725 C C . SER A 1 490 ? 31.346 -8.507 -39.641 1.00 95.12 490 SER A C 1
ATOM 3727 O O . SER A 1 490 ? 31.276 -7.280 -39.743 1.00 95.12 490 SER A O 1
ATOM 3729 N N . CYS A 1 491 ? 31.723 -9.076 -38.491 1.00 93.38 491 CYS A N 1
ATOM 3730 C CA . CYS A 1 491 ? 32.129 -8.281 -37.332 1.00 93.38 491 CYS A CA 1
ATOM 3731 C C . CYS A 1 491 ? 33.446 -7.501 -37.563 1.00 93.38 491 CYS A C 1
ATOM 3733 O O . CYS A 1 491 ? 33.485 -6.319 -37.207 1.00 93.38 491 CYS A O 1
ATOM 3735 N N . PRO A 1 492 ? 34.508 -8.081 -38.165 1.00 94.88 492 PRO A N 1
ATOM 3736 C CA . PRO A 1 492 ? 35.697 -7.326 -38.569 1.00 94.88 492 PRO A CA 1
ATOM 3737 C C . PRO A 1 492 ? 35.391 -6.377 -39.737 1.00 94.88 492 PRO A C 1
ATOM 3739 O O . PRO A 1 492 ? 34.727 -6.762 -40.703 1.00 94.88 492 PRO A O 1
ATOM 3742 N N . ILE A 1 493 ? 35.900 -5.141 -39.678 1.00 90.56 493 ILE A N 1
ATOM 3743 C CA . ILE A 1 493 ? 35.601 -4.092 -40.672 1.00 90.56 493 ILE A CA 1
ATOM 3744 C C . ILE A 1 493 ? 36.093 -4.496 -42.067 1.00 90.56 493 ILE A C 1
ATOM 3746 O O . ILE A 1 493 ? 35.400 -4.268 -43.058 1.00 90.56 493 ILE A O 1
ATOM 3750 N N . GLU A 1 494 ? 37.260 -5.129 -42.154 1.00 92.19 494 GLU A N 1
ATOM 3751 C CA . GLU A 1 494 ? 37.858 -5.609 -43.399 1.00 92.19 494 GLU A CA 1
ATOM 3752 C C . GLU A 1 494 ? 36.973 -6.674 -44.048 1.00 92.19 494 GLU A C 1
ATOM 3754 O O . GLU A 1 494 ? 36.695 -6.610 -45.248 1.00 92.19 494 GLU A O 1
ATOM 3759 N N . ARG A 1 495 ? 36.468 -7.620 -43.241 1.00 93.88 495 ARG A N 1
ATOM 3760 C CA . ARG A 1 495 ? 35.579 -8.679 -43.727 1.00 93.88 495 ARG A CA 1
ATOM 3761 C C . ARG A 1 495 ? 34.246 -8.104 -44.187 1.00 93.88 495 ARG A C 1
ATOM 3763 O O . ARG A 1 495 ? 33.787 -8.450 -45.270 1.00 93.88 495 ARG A O 1
ATOM 3770 N N . ARG A 1 496 ? 33.676 -7.171 -43.420 1.00 92.69 496 ARG A N 1
ATOM 3771 C CA . ARG A 1 496 ? 32.450 -6.454 -43.789 1.00 92.69 496 ARG A CA 1
ATOM 3772 C C . ARG A 1 496 ? 32.577 -5.760 -45.145 1.00 92.69 496 ARG A C 1
ATOM 3774 O O . ARG A 1 496 ? 31.723 -5.962 -45.999 1.00 92.69 496 ARG A O 1
ATOM 3781 N N . ARG A 1 497 ? 33.654 -4.998 -45.369 1.00 91.06 497 ARG A N 1
ATOM 3782 C CA . ARG A 1 497 ? 33.900 -4.316 -46.653 1.00 91.06 497 ARG A CA 1
ATOM 3783 C C . ARG A 1 497 ? 34.029 -5.303 -47.816 1.00 91.06 497 ARG A C 1
ATOM 3785 O O . ARG A 1 497 ? 33.460 -5.060 -48.874 1.00 91.06 497 ARG A O 1
ATOM 3792 N N . ALA A 1 498 ? 34.730 -6.420 -47.614 1.00 92.25 498 ALA A N 1
ATOM 3793 C CA . ALA A 1 498 ? 34.867 -7.458 -48.635 1.00 92.25 498 ALA A CA 1
ATOM 3794 C C . ALA A 1 498 ? 33.519 -8.113 -48.988 1.00 92.25 498 ALA A C 1
ATOM 3796 O O . ALA A 1 498 ? 33.237 -8.346 -50.157 1.00 92.25 498 ALA A O 1
ATOM 3797 N N . MET A 1 499 ? 32.669 -8.370 -47.990 1.00 92.94 499 MET A N 1
ATOM 3798 C CA . MET A 1 499 ? 31.325 -8.921 -48.201 1.00 92.94 499 MET A CA 1
ATOM 3799 C C . MET A 1 499 ? 30.390 -7.924 -48.907 1.00 92.94 499 MET A C 1
ATOM 3801 O O . MET A 1 499 ? 29.584 -8.331 -49.739 1.00 92.94 499 MET A O 1
ATOM 3805 N N . GLU A 1 500 ? 30.499 -6.625 -48.599 1.00 91.69 500 GLU A N 1
ATOM 3806 C CA . GLU A 1 500 ? 29.704 -5.557 -49.231 1.00 91.69 500 GLU A CA 1
ATOM 3807 C C . GLU A 1 500 ? 30.081 -5.322 -50.705 1.00 91.69 500 GLU A C 1
ATOM 3809 O O . GLU A 1 500 ? 29.203 -5.003 -51.504 1.00 91.69 500 GLU A O 1
ATOM 3814 N N . ALA A 1 501 ? 31.351 -5.517 -51.079 1.00 85.75 501 ALA A N 1
ATOM 3815 C CA . ALA A 1 501 ? 31.832 -5.370 -52.457 1.00 85.75 501 ALA A CA 1
ATOM 3816 C C . ALA A 1 501 ? 31.352 -6.488 -53.412 1.00 85.75 501 ALA A C 1
ATOM 3818 O O . ALA A 1 501 ? 31.513 -6.363 -54.626 1.00 85.75 501 ALA A O 1
ATOM 3819 N N . GLY A 1 502 ? 30.748 -7.558 -52.877 1.00 72.94 502 GLY A N 1
ATOM 3820 C CA . GLY A 1 502 ? 30.353 -8.747 -53.633 1.00 72.94 502 GLY A CA 1
ATOM 3821 C C . GLY A 1 502 ? 31.553 -9.599 -54.075 1.00 72.94 502 GLY A C 1
ATOM 3822 O O . GLY A 1 502 ? 32.707 -9.209 -53.880 1.00 72.94 502 GLY A O 1
ATOM 3823 N N . PRO A 1 503 ? 31.322 -10.790 -54.661 1.00 55.88 503 PRO A N 1
ATOM 3824 C CA . PRO A 1 503 ? 32.392 -11.500 -55.344 1.00 55.88 503 PRO A CA 1
ATOM 3825 C C . PRO A 1 503 ? 32.920 -10.592 -56.454 1.00 55.88 503 PRO A C 1
ATOM 3827 O O . PRO A 1 503 ? 32.171 -10.193 -57.346 1.00 55.88 503 PRO A O 1
ATOM 3830 N N . THR A 1 504 ? 34.205 -10.246 -56.387 1.00 37.59 504 THR A N 1
ATOM 3831 C CA . THR A 1 504 ? 34.900 -9.637 -57.516 1.00 37.59 504 THR A CA 1
ATOM 3832 C C . THR A 1 504 ? 34.763 -10.629 -58.663 1.00 37.59 504 THR A C 1
ATOM 3834 O O . THR A 1 504 ? 35.328 -11.720 -58.601 1.00 37.59 504 THR A O 1
ATOM 3837 N N . VAL A 1 505 ? 33.933 -10.308 -59.656 1.00 37.72 505 VAL A N 1
ATOM 3838 C CA . VAL A 1 505 ? 33.933 -11.039 -60.921 1.00 37.72 505 VAL A CA 1
ATOM 3839 C C . VAL A 1 505 ? 35.293 -10.729 -61.537 1.00 37.72 505 VAL A C 1
ATOM 3841 O O . VAL A 1 505 ? 35.497 -9.634 -62.057 1.00 37.72 505 VAL A O 1
ATOM 3844 N N . LEU A 1 506 ? 36.245 -11.633 -61.304 1.00 30.27 506 LEU A N 1
ATOM 3845 C CA . LEU A 1 506 ? 37.568 -11.633 -61.920 1.00 30.27 506 LEU A CA 1
ATOM 3846 C C . LEU A 1 506 ? 37.451 -11.989 -63.399 1.00 30.27 506 LEU A C 1
ATOM 3848 O O . LEU A 1 506 ? 36.690 -12.937 -63.707 1.00 30.27 506 LEU A O 1
#

Radius of gyration: 35.38 Å; chains: 1; bounding box: 80×62×106 Å

Secondary structure (DSSP, 8-state):
------------PEEPTTT--EES-EEEEEB-SS-TT-TTS-HHHHHHHHH-GGGGGG-HHHHHHHHTTEEEEEEHHHHHHHHHHTTTPPP-B-TTT-PBBPTTT-EEEESSSHHHHHHHHHHHHHHHHSS---S-HHHHHHHHHHHHHH-GGGHHHHTSTTHHHHHHHHHHHHHHH-EEETTSS--TTS---EEEHHHHHHHHHHHHHHSTT-TTS-HHHHTGGGHHHHHHHIIIII-PPPPTTHHHHHHHHHHHHHHHHHHHH-TTHHHHHHHHTTS-EEEPPPGGGS-HHHHTTS---SEEEBSSPPPHHHHHHHHHHS-GGGGGS-HHHHHHHHHH--TT--GGG----TT------TTSS----STT-SSPPPP-PPPEETTTTEE-SB-TTS-BHHHHHHHHHSS-GGGS--HHHHHHHHHHHHSSPPPHHHHHHHHHIIIIISS--S-B-TTHHHHHHHHHHHTHHHHHHS-HHHHHHHHHHT-SHHHHHHHHT-----

Foldseek 3Di:
DDDDPPPPPDPFAFQFPPPRDGDLWKWWFWFDDDALQDPDDDPVLSVVCLQFVLLLVVDVSSLVLRLVGTDAMGHPVVQVVVCVVVVNDGDQADPVPRGGTYPPNQTQIQDQDPVSLVVNQQSLCCNHPVRDNTADSLSSLLNVLVSCVPPPSNVVRVPRTNRNVRSLVRSLSQQQPPWFALLSDPDPLEGRDIDRNLNSLLCLLVVLVVCFQQLSHRSLLVCVSNNVSSVCSNVRRHVDDRDPQSVVLSLLLNLLVVLQVVCLVPVQALLQLLLLLAFAWDAWFDPVQADPVLVVPFDTYRIAGAADGHDPVSNVVSCVVDDVSCVVDHSLSSNQSNVQHHNPDDSRRRTDHRVDDRDPPPRNHGHDQALQDQDDFPQDAFAQDLQQRAGQQADPVRDGPQVVVCVRSVDHPVRDDPLSVLQLVVLLVPVAGDDLNSSSRSSRCCCPVPNPDPHHYNCVSVVSVSSVVNCVVNNVPPRSVRNNVSNVQCPDVVSVVVSRVPPPPD